Protein AF-A0A7S3K6T5-F1 (afdb_monomer_lite)

Secondary structure (DSSP, 8-state):
--HHHHHHHHHHHHHHHHHHHHHHHHHHHHHHHHHHHHHHHHHHHHHHHHHHHHHHHHHHHHHHHHHHHHHHHHHHHHHHHHHHHHHHHHHHHHHHHHHHHHHHHHHHHHHHHHHHHHHHHHHHHHHHHHHHHHHHHHHHHHHHHHHHHHHHHHHHHHHHHHHHHHHHHHHHHHHHHHHHHHHHHHHHHHHHHHHHHHHHHHHHHHHHHHHHHHHHHHHHHHHHHHHHHHHHHH--S-HHHHHHHHHTHHHHHHHHHHHHHHHHHHHHHHHHHHHHHHHHHHHHSSS-----------THHHHHHHHHHHHHHHHHHHHHHHHHHHHHHHHHHHHHHHHHHHH-TT--HHHHTTS-HHHHHHHHHHHHHHHHHHHHHSTTS----TTTTSGGGSSHHHHHH-------------------------------STTHHHHHHHHHHHHHHHHHHHHHHHHHHHHHHHHHHHHTT--

InterPro domains:
  IPR033192 Outer dynein arm-docking complex subunit 3 [PTHR46518] (2-470)

Organism: Euplotes crassus (NCBI:txid5936)

Sequence (475 aa):
MKEVSASLAELKKNHDIIKKRVNEKEKDLDTIRKEIQQLEYQESTAEGAVYENDTRKEQIENAVAVTQKKTAEELMNSRVHAHMIERLNKDLIAMEIYKKNLETSLKNKETMFEEQKEKFRAAKEQKLQSKTIFDNLVKNLYNERNEKKKRIEQLVKSMKNKTDNVRRRVERIKRQNELAEAAANENKDADEKQMRREFMFNKLWNSFIRKKMQKEMKESTHIDEAFKAIKTATGVTDVQKLVEKFLTREQTYSELLVAVADSESRIDKLRRENEVLRSRLNELKIGAEEVEGGHSESEEIVALKKELDEVQREEAIMKEKYYNVEIVQDLIDNWARKIIGKVDDEATEDRVNNMDLVEIFQKLSGIVVQNLEDYENDDEDEIIPASNMMNDHLTQDFMERNIRIRPSSGKTEADNDNSKYGGRNGPQTDNLDDNVEKHYNDDLIELDNQRKNIKEKILRIQEENARKRKLEKGD

Structure (mmCIF, N/CA/C/O backbone):
data_AF-A0A7S3K6T5-F1
#
_entry.id   AF-A0A7S3K6T5-F1
#
loop_
_atom_site.group_PDB
_atom_site.id
_atom_site.type_symbol
_atom_site.label_atom_id
_atom_site.label_alt_id
_atom_site.label_comp_id
_atom_site.label_asym_id
_atom_site.label_entity_id
_atom_site.label_seq_id
_atom_site.pdbx_PDB_ins_code
_atom_site.Cartn_x
_atom_site.Cartn_y
_atom_site.Cartn_z
_atom_site.occupancy
_atom_site.B_iso_or_equiv
_atom_site.auth_seq_id
_atom_site.auth_comp_id
_atom_site.auth_asym_id
_atom_site.auth_atom_id
_atom_site.pdbx_PDB_model_num
ATOM 1 N N . MET A 1 1 ? -119.541 -14.106 160.037 1.00 47.84 1 MET A N 1
ATOM 2 C CA . MET A 1 1 ? -118.065 -13.983 160.173 1.00 47.84 1 MET A CA 1
ATOM 3 C C . MET A 1 1 ? -117.252 -15.117 159.508 1.00 47.84 1 MET A C 1
ATOM 5 O O . MET A 1 1 ? -116.065 -15.216 159.781 1.00 47.84 1 MET A O 1
ATOM 9 N N . LYS A 1 2 ? -117.810 -15.925 158.583 1.00 50.69 2 LYS A N 1
ATOM 10 C CA . LYS A 1 2 ? -117.044 -16.917 157.785 1.00 50.69 2 LYS A CA 1
ATOM 11 C C . LYS A 1 2 ? -116.920 -16.583 156.282 1.00 50.69 2 LYS A C 1
ATOM 13 O O . LYS A 1 2 ? -116.074 -17.161 155.618 1.00 50.69 2 LYS A O 1
ATOM 18 N N . GLU A 1 3 ? -117.685 -15.622 155.758 1.00 54.84 3 GLU A N 1
ATOM 19 C CA . GLU A 1 3 ? -117.671 -15.260 154.322 1.00 54.84 3 GLU A CA 1
ATOM 20 C C . GLU A 1 3 ? -116.626 -14.187 153.960 1.00 54.84 3 GLU A C 1
ATOM 22 O O . GLU A 1 3 ? -116.055 -14.214 152.873 1.00 54.84 3 GLU A O 1
ATOM 27 N N . VAL A 1 4 ? -116.288 -13.284 154.889 1.00 57.72 4 VAL A N 1
ATOM 28 C CA . VAL A 1 4 ? -115.319 -12.196 154.638 1.00 57.72 4 VAL A CA 1
ATOM 29 C C . VAL A 1 4 ? -113.871 -12.708 154.597 1.00 57.72 4 VAL A C 1
ATOM 31 O O . VAL A 1 4 ? -113.064 -12.203 153.823 1.00 57.72 4 VAL A O 1
ATOM 34 N N . SER A 1 5 ? -113.530 -13.753 155.364 1.00 59.06 5 SER A N 1
ATOM 35 C CA . SER A 1 5 ? -112.188 -14.357 155.317 1.00 59.06 5 SER A CA 1
ATOM 36 C C . SER A 1 5 ? -111.965 -15.214 154.066 1.00 59.06 5 SER A C 1
ATOM 38 O O . SER A 1 5 ? -110.846 -15.252 153.556 1.00 59.06 5 SER A O 1
ATOM 40 N N . ALA A 1 6 ? -113.020 -15.848 153.540 1.00 61.34 6 ALA A N 1
ATOM 41 C CA . ALA A 1 6 ? -112.971 -16.591 152.282 1.00 61.34 6 ALA A CA 1
ATOM 42 C C . ALA A 1 6 ? -112.768 -15.645 151.087 1.00 61.34 6 ALA A C 1
ATOM 44 O O . ALA A 1 6 ? -111.867 -15.866 150.279 1.00 61.34 6 ALA A O 1
ATOM 45 N N . SER A 1 7 ? -113.512 -14.532 151.045 1.00 63.53 7 SER A N 1
ATOM 46 C CA . SER A 1 7 ? -113.365 -13.511 150.000 1.00 63.53 7 SER A CA 1
ATOM 47 C C . SER A 1 7 ? -111.980 -12.842 150.018 1.00 63.53 7 SER A C 1
ATOM 49 O O . SER A 1 7 ? -111.374 -12.652 148.966 1.00 63.53 7 SER A O 1
ATOM 51 N N . LEU A 1 8 ? -111.410 -12.565 151.200 1.00 66.88 8 LEU A N 1
ATOM 52 C CA . LEU A 1 8 ? -110.069 -11.971 151.313 1.00 66.88 8 LEU A CA 1
ATOM 53 C C . LEU A 1 8 ? -108.945 -12.938 150.884 1.00 66.88 8 LEU A C 1
ATOM 55 O O . LEU A 1 8 ? -107.945 -12.511 150.304 1.00 66.88 8 LEU A O 1
ATOM 59 N N . ALA A 1 9 ? -109.097 -14.238 151.158 1.00 72.50 9 ALA A N 1
ATOM 60 C CA . ALA A 1 9 ? -108.149 -15.269 150.732 1.00 72.50 9 ALA A CA 1
ATOM 61 C C . ALA A 1 9 ? -108.183 -15.486 149.210 1.00 72.50 9 ALA A C 1
ATOM 63 O O . ALA A 1 9 ? -107.133 -15.632 148.582 1.00 72.50 9 ALA A O 1
ATOM 64 N N . GLU A 1 10 ? -109.373 -15.446 148.609 1.00 76.75 10 GLU A N 1
ATOM 65 C CA . GLU A 1 10 ? -109.555 -15.530 147.160 1.00 76.75 10 GLU A CA 1
ATOM 66 C C . GLU A 1 10 ? -109.016 -14.282 146.444 1.00 76.75 10 GLU A C 1
ATOM 68 O O . GLU A 1 10 ? -108.329 -14.403 145.429 1.00 76.75 10 GLU A O 1
ATOM 73 N N . LEU A 1 11 ? -109.205 -13.091 147.026 1.00 76.25 11 LEU A N 1
ATOM 74 C CA . LEU A 1 11 ? -108.633 -11.847 146.506 1.00 76.25 11 LEU A CA 1
ATOM 75 C C . LEU A 1 11 ? -107.097 -11.849 146.562 1.00 76.25 11 LEU A C 1
ATOM 77 O O . LEU A 1 11 ? -106.457 -11.436 145.598 1.00 76.25 11 LEU A O 1
ATOM 81 N N . LYS A 1 12 ? -106.494 -12.358 147.649 1.00 78.31 12 LYS A N 1
ATOM 82 C CA . LYS A 1 12 ? -105.034 -12.543 147.746 1.00 78.31 12 LYS A CA 1
ATOM 83 C C . LYS A 1 12 ? -104.519 -13.540 146.716 1.00 78.31 12 LYS A C 1
ATOM 85 O O . LYS A 1 12 ? -103.556 -13.239 146.025 1.00 78.31 12 LYS A O 1
ATOM 90 N N . LYS A 1 13 ? -105.187 -14.686 146.561 1.00 81.44 13 LYS A N 1
ATOM 91 C CA . LYS A 1 13 ? -104.819 -15.695 145.561 1.00 81.44 13 LYS A CA 1
ATOM 92 C C . LYS A 1 13 ? -104.900 -15.127 144.143 1.00 81.44 13 LYS A C 1
ATOM 94 O O . LYS A 1 13 ? -103.983 -15.333 143.357 1.00 81.44 13 LYS A O 1
ATOM 99 N N . ASN A 1 14 ? -105.950 -14.369 143.830 1.00 81.06 14 ASN A N 1
ATOM 100 C CA . ASN A 1 14 ? -106.081 -13.690 142.542 1.00 81.06 14 ASN A CA 1
ATOM 101 C C . ASN A 1 14 ? -105.022 -12.600 142.363 1.00 81.06 14 ASN A C 1
ATOM 103 O O . ASN A 1 14 ? -104.447 -12.498 141.284 1.00 81.06 14 ASN A O 1
ATOM 107 N N . HIS A 1 15 ? -104.705 -11.831 143.406 1.00 82.75 15 HIS A N 1
ATOM 108 C CA . HIS A 1 15 ? -103.626 -10.848 143.359 1.00 82.75 15 HIS A CA 1
ATOM 109 C C . HIS A 1 15 ? -102.262 -11.509 143.120 1.00 82.75 15 HIS A C 1
ATOM 111 O O . HIS A 1 15 ? -101.510 -11.041 142.273 1.00 82.75 15 HIS A O 1
ATOM 117 N N . ASP A 1 16 ? -101.970 -12.631 143.779 1.00 82.19 16 ASP A N 1
ATOM 118 C CA . ASP A 1 16 ? -100.731 -13.391 143.590 1.00 82.19 16 ASP A CA 1
ATOM 119 C C . ASP A 1 16 ? -100.656 -14.026 142.192 1.00 82.19 16 ASP A C 1
ATOM 121 O O . ASP A 1 16 ? -99.600 -13.997 141.560 1.00 82.19 16 ASP A O 1
ATOM 125 N N . ILE A 1 17 ? -101.775 -14.536 141.660 1.00 84.31 17 ILE A N 1
ATOM 126 C CA . ILE A 1 17 ? -101.870 -15.047 140.280 1.00 84.31 17 ILE A CA 1
ATOM 127 C C . ILE A 1 17 ? -101.641 -13.920 139.269 1.00 84.31 17 ILE A C 1
ATOM 129 O O . ILE A 1 17 ? -100.865 -14.087 138.329 1.00 84.31 17 ILE A O 1
ATOM 133 N N . ILE A 1 18 ? -102.288 -12.768 139.461 1.00 82.12 18 ILE A N 1
ATOM 134 C CA . ILE A 1 18 ? -102.129 -11.601 138.589 1.00 82.12 18 ILE A CA 1
ATOM 135 C C . ILE A 1 18 ? -100.691 -11.096 138.662 1.00 82.12 18 ILE A C 1
ATOM 137 O O . ILE A 1 18 ? -100.082 -10.886 137.623 1.00 82.12 18 ILE A O 1
ATOM 141 N N . LYS A 1 19 ? -100.110 -10.974 139.857 1.00 85.25 19 LYS A N 1
ATOM 142 C CA . LYS A 1 19 ? -98.725 -10.537 140.048 1.00 85.25 19 LYS A CA 1
ATOM 143 C C . LYS A 1 19 ? -97.731 -11.505 139.412 1.00 85.25 19 LYS A C 1
ATOM 145 O O . LYS A 1 19 ? -96.795 -11.066 138.755 1.00 85.25 19 LYS A O 1
ATOM 150 N N . LYS A 1 20 ? -97.947 -12.817 139.544 1.00 85.56 20 LYS A N 1
ATOM 151 C CA . LYS A 1 20 ? -97.126 -13.831 138.870 1.00 85.56 20 LYS A CA 1
ATOM 152 C C . LYS A 1 20 ? -97.218 -13.700 137.349 1.00 85.56 20 LYS A C 1
ATOM 154 O O . LYS A 1 20 ? -96.187 -13.679 136.690 1.00 85.56 20 LYS A O 1
ATOM 159 N N . ARG A 1 21 ? -98.428 -13.529 136.808 1.00 86.31 21 ARG A N 1
ATOM 160 C CA . ARG A 1 21 ? -98.663 -13.333 135.371 1.00 86.31 21 ARG A CA 1
ATOM 161 C C . ARG A 1 21 ? -98.086 -12.010 134.857 1.00 86.31 21 ARG A C 1
ATOM 163 O O . ARG A 1 21 ? -97.588 -11.971 133.740 1.00 86.31 21 ARG A O 1
ATOM 170 N N . VAL A 1 22 ? -98.138 -10.943 135.654 1.00 86.69 22 VAL A N 1
ATOM 171 C CA . VAL A 1 22 ? -97.497 -9.655 135.347 1.00 86.69 22 VAL A CA 1
ATOM 172 C C . VAL A 1 22 ? -95.983 -9.825 135.322 1.00 86.69 22 VAL A C 1
ATOM 174 O O . VAL A 1 22 ? -95.379 -9.470 134.324 1.00 86.69 22 VAL A O 1
ATOM 177 N N . ASN A 1 23 ? -95.386 -10.474 136.323 1.00 85.94 23 ASN A N 1
ATOM 178 C CA . ASN A 1 23 ? -93.947 -10.750 136.343 1.00 85.94 23 ASN A CA 1
ATOM 179 C C . ASN A 1 23 ? -93.499 -11.654 135.179 1.00 85.94 23 ASN A C 1
ATOM 181 O O . ASN A 1 23 ? -92.409 -11.480 134.645 1.00 85.94 23 ASN A O 1
ATOM 185 N N . GLU A 1 24 ? -94.308 -12.644 134.792 1.00 87.56 24 GLU A N 1
ATOM 186 C CA . GLU A 1 24 ? -94.053 -13.478 133.609 1.00 87.56 24 GLU A CA 1
ATOM 187 C C . GLU A 1 24 ? -94.125 -12.642 132.330 1.00 87.56 24 GLU A C 1
ATOM 189 O O . GLU A 1 24 ? -93.225 -12.717 131.504 1.00 87.56 24 GLU A O 1
ATOM 194 N N . LYS A 1 25 ? -95.132 -11.773 132.199 1.00 87.56 25 LYS A N 1
ATOM 195 C CA . LYS A 1 25 ? -95.259 -10.873 131.048 1.00 87.56 25 LYS A CA 1
ATOM 196 C C . LYS A 1 25 ? -94.170 -9.804 131.001 1.00 87.56 25 LYS A C 1
ATOM 198 O O . LYS A 1 25 ? -93.746 -9.454 129.909 1.00 87.56 25 LYS A O 1
ATOM 203 N N . GLU A 1 26 ? -93.696 -9.315 132.142 1.00 85.81 26 GLU A N 1
ATOM 204 C CA . GLU A 1 26 ? -92.535 -8.423 132.228 1.00 85.81 26 GLU A CA 1
ATOM 205 C C . GLU A 1 26 ? -91.258 -9.143 131.792 1.00 85.81 26 GLU A C 1
ATOM 207 O O . GLU A 1 26 ? -90.493 -8.591 131.009 1.00 85.81 26 GLU A O 1
ATOM 212 N N . LYS A 1 27 ? -91.061 -10.403 132.200 1.00 87.19 27 LYS A N 1
ATOM 213 C CA . LYS A 1 27 ? -89.942 -11.229 131.715 1.00 87.19 27 LYS A CA 1
ATOM 214 C C . LYS A 1 27 ? -90.031 -11.525 130.218 1.00 87.19 27 LYS A C 1
ATOM 216 O O . LYS A 1 27 ? -89.012 -11.451 129.535 1.00 87.19 27 LYS A O 1
ATOM 221 N N . ASP A 1 28 ? -91.220 -11.844 129.707 1.00 86.81 28 ASP A N 1
ATOM 222 C CA . ASP A 1 28 ? -91.461 -12.041 128.273 1.00 86.81 28 ASP A CA 1
ATOM 223 C C . ASP A 1 28 ? -91.156 -10.747 127.504 1.00 86.81 28 ASP A C 1
ATOM 225 O O . ASP A 1 28 ? -90.452 -10.776 126.500 1.00 86.81 28 ASP A O 1
ATOM 229 N N . LEU A 1 29 ? -91.635 -9.599 128.000 1.00 86.12 29 LEU A N 1
ATOM 230 C CA . LEU A 1 29 ? -91.371 -8.285 127.408 1.00 86.12 29 LEU A CA 1
ATOM 231 C C . LEU A 1 29 ? -89.884 -7.941 127.422 1.00 86.12 29 LEU A C 1
ATOM 233 O O . LEU A 1 29 ? -89.382 -7.435 126.424 1.00 86.12 29 LEU A O 1
ATOM 237 N N . ASP A 1 30 ? -89.169 -8.231 128.505 1.00 87.50 30 ASP A N 1
ATOM 238 C CA . ASP A 1 30 ? -87.722 -8.027 128.567 1.00 87.50 30 ASP A CA 1
ATOM 239 C C . ASP A 1 30 ? -86.959 -8.975 127.632 1.00 87.50 30 ASP A C 1
ATOM 241 O O . ASP A 1 30 ? -85.927 -8.592 127.082 1.00 87.50 30 ASP A O 1
ATOM 245 N N . THR A 1 31 ? -87.463 -10.191 127.407 1.00 89.38 31 THR A N 1
ATOM 246 C CA . THR A 1 31 ? -86.876 -11.145 126.452 1.00 89.38 31 THR A CA 1
ATOM 247 C C . THR A 1 31 ? -87.089 -10.666 125.020 1.00 89.38 31 THR A C 1
ATOM 249 O O . THR A 1 31 ? -86.123 -10.526 124.279 1.00 89.38 31 THR A O 1
ATOM 252 N N . ILE A 1 32 ? -88.321 -10.289 124.667 1.00 87.69 32 ILE A N 1
ATOM 253 C CA . ILE A 1 32 ? -88.661 -9.738 123.348 1.00 87.69 32 ILE A CA 1
ATOM 254 C C . ILE A 1 32 ? -87.894 -8.438 123.092 1.00 87.69 32 ILE A C 1
ATOM 256 O O . ILE A 1 32 ? -87.395 -8.227 121.995 1.00 87.69 32 ILE A O 1
ATOM 260 N N . ARG A 1 33 ? -87.734 -7.566 124.095 1.00 89.56 33 ARG A N 1
ATOM 261 C CA . ARG A 1 33 ? -86.918 -6.348 123.959 1.00 89.56 33 ARG A CA 1
ATOM 262 C C . ARG A 1 33 ? -85.457 -6.662 123.659 1.00 89.56 33 ARG A C 1
ATOM 264 O O . ARG A 1 33 ? -84.866 -5.986 122.826 1.00 89.56 33 ARG A O 1
ATOM 271 N N . LYS A 1 34 ? -84.881 -7.674 124.312 1.00 89.31 34 LYS A N 1
ATOM 272 C CA . LYS A 1 34 ? -83.512 -8.125 124.022 1.00 89.31 34 LYS A CA 1
ATOM 273 C C . LYS A 1 34 ? -83.398 -8.741 122.629 1.00 89.31 34 LYS A C 1
ATOM 275 O O . LYS A 1 34 ? -82.412 -8.480 121.953 1.00 89.31 34 LYS A O 1
ATOM 280 N N . GLU A 1 35 ? -84.394 -9.507 122.190 1.00 87.94 35 GLU A N 1
ATOM 281 C CA . GLU A 1 35 ? -84.446 -10.062 120.831 1.00 87.94 35 GLU A CA 1
ATOM 282 C C . GLU A 1 35 ? -84.577 -8.963 119.772 1.00 87.94 35 GLU A C 1
ATOM 284 O O . GLU A 1 35 ? -83.845 -8.991 118.789 1.00 87.94 35 GLU A O 1
ATOM 289 N N . ILE A 1 36 ? -85.433 -7.959 119.994 1.00 86.56 36 ILE A N 1
ATOM 290 C CA . ILE A 1 36 ? -85.556 -6.785 119.117 1.00 86.56 36 ILE A CA 1
ATOM 291 C C . ILE A 1 36 ? -84.222 -6.040 119.048 1.00 86.56 36 ILE A C 1
ATOM 293 O O . ILE A 1 36 ? -83.735 -5.800 117.954 1.00 86.56 36 ILE A O 1
ATOM 297 N N . GLN A 1 37 ? -83.578 -5.760 120.184 1.00 88.81 37 GLN A N 1
ATOM 298 C CA . GLN A 1 37 ? -82.256 -5.118 120.198 1.00 88.81 37 GLN A CA 1
ATOM 299 C C . GLN A 1 37 ? -81.189 -5.951 119.477 1.00 88.81 37 GLN A C 1
ATOM 301 O O . GLN A 1 37 ? -80.304 -5.406 118.819 1.00 88.81 37 GLN A O 1
ATOM 306 N N . GLN A 1 38 ? -81.248 -7.279 119.595 1.00 89.06 38 GLN A N 1
ATOM 307 C CA . GLN A 1 38 ? -80.325 -8.173 118.905 1.00 89.06 38 GLN A CA 1
ATOM 308 C C . GLN A 1 38 ? -80.575 -8.195 117.392 1.00 89.06 38 GLN A C 1
ATOM 310 O O . GLN A 1 38 ? -79.611 -8.205 116.627 1.00 89.06 38 GLN A O 1
ATOM 315 N N . LEU A 1 39 ? -81.837 -8.183 116.960 1.00 85.31 39 LEU A N 1
ATOM 316 C CA . LEU A 1 39 ? -82.213 -8.095 115.550 1.00 85.31 39 LEU A CA 1
ATOM 317 C C . LEU A 1 39 ? -81.854 -6.730 114.959 1.00 85.31 39 LEU A C 1
ATOM 319 O O . LEU A 1 39 ? -81.263 -6.700 113.890 1.00 85.31 39 LEU A O 1
ATOM 323 N N . GLU A 1 40 ? -82.091 -5.630 115.676 1.00 86.94 40 GLU A N 1
ATOM 324 C CA . GLU A 1 40 ? -81.658 -4.280 115.280 1.00 86.94 40 GLU A CA 1
ATOM 325 C C . GLU A 1 40 ? -80.130 -4.208 115.119 1.00 86.94 40 GLU A C 1
ATOM 327 O O . GLU A 1 40 ? -79.618 -3.633 114.159 1.00 86.94 40 GLU A O 1
ATOM 332 N N . TYR A 1 41 ? -79.373 -4.846 116.020 1.00 87.00 41 TYR A N 1
ATOM 333 C CA . TYR A 1 41 ? -77.917 -4.938 115.895 1.00 87.00 41 TYR A CA 1
ATOM 334 C C . TYR A 1 41 ? -77.483 -5.764 114.672 1.00 87.00 41 TYR A C 1
ATOM 336 O O . TYR A 1 41 ? -76.542 -5.390 113.967 1.00 87.00 41 TYR A O 1
ATOM 344 N N . GLN A 1 42 ? -78.162 -6.882 114.400 1.00 85.62 42 GLN A N 1
ATOM 345 C CA . GLN A 1 42 ? -77.898 -7.713 113.222 1.00 85.62 42 GLN A CA 1
ATOM 346 C C . GLN A 1 42 ? -78.266 -7.001 111.917 1.00 85.62 42 GLN A C 1
ATOM 348 O O . GLN A 1 42 ? -77.496 -7.081 110.963 1.00 85.62 42 GLN A O 1
ATOM 353 N N . GLU A 1 43 ? -79.387 -6.283 111.886 1.00 84.12 43 GLU A N 1
ATOM 354 C CA . GLU A 1 43 ? -79.843 -5.475 110.753 1.00 84.12 43 GLU A CA 1
ATOM 355 C C . GLU A 1 43 ? -78.841 -4.359 110.458 1.00 84.12 43 GLU A C 1
ATOM 357 O O . GLU A 1 43 ? -78.328 -4.289 109.347 1.00 84.12 43 GLU A O 1
ATOM 362 N N . SER A 1 44 ? -78.427 -3.596 111.474 1.00 84.19 44 SER A N 1
ATOM 363 C CA . SER A 1 44 ? -77.402 -2.557 111.319 1.00 84.19 44 SER A CA 1
ATOM 364 C C . SER A 1 44 ? -76.061 -3.116 110.815 1.00 84.19 44 SER A C 1
ATOM 366 O O . SER A 1 44 ? -75.402 -2.508 109.969 1.00 84.19 44 SER A O 1
ATOM 368 N N . THR A 1 45 ? -75.664 -4.304 111.284 1.00 84.81 45 THR A N 1
ATOM 369 C CA . THR A 1 45 ? -74.437 -4.972 110.820 1.00 84.81 45 THR A CA 1
ATOM 370 C C . THR A 1 45 ? -74.569 -5.456 109.370 1.00 84.81 45 THR A C 1
ATOM 372 O O . THR A 1 45 ? -73.631 -5.326 108.582 1.00 84.81 45 THR A O 1
ATOM 375 N N . ALA A 1 46 ? -75.727 -6.008 108.999 1.00 83.31 46 ALA A N 1
ATOM 376 C CA . ALA A 1 46 ? -76.000 -6.493 107.652 1.00 83.31 46 ALA A CA 1
ATOM 377 C C . ALA A 1 46 ? -76.126 -5.345 106.639 1.00 83.31 46 ALA A C 1
ATOM 379 O O . ALA A 1 46 ? -75.550 -5.440 105.559 1.00 83.31 46 ALA A O 1
ATOM 380 N N . GLU A 1 47 ? -76.802 -4.248 106.987 1.00 85.25 47 GLU A N 1
ATOM 381 C CA . GLU A 1 47 ? -76.890 -3.038 106.159 1.00 85.25 47 GLU A CA 1
ATOM 382 C C . GLU A 1 47 ? -75.507 -2.436 105.896 1.00 85.25 47 GLU A C 1
ATOM 384 O O . GLU A 1 47 ? -75.191 -2.102 104.752 1.00 85.25 47 GLU A O 1
ATOM 389 N N . GLY A 1 48 ? -74.647 -2.378 106.921 1.00 85.56 48 GLY A N 1
ATOM 390 C CA . GLY A 1 48 ? -73.250 -1.971 106.763 1.00 85.56 48 GLY A CA 1
ATOM 391 C C . GLY A 1 48 ? -72.500 -2.855 105.761 1.00 85.56 48 GLY A C 1
ATOM 392 O O . GLY A 1 48 ? -71.871 -2.348 104.834 1.00 85.56 48 GLY A O 1
ATOM 393 N N . ALA A 1 49 ? -72.634 -4.180 105.881 1.00 86.25 49 ALA A N 1
ATOM 394 C CA . ALA A 1 49 ? -72.000 -5.130 104.966 1.00 86.25 49 ALA A CA 1
ATOM 395 C C . ALA A 1 49 ? -72.564 -5.063 103.532 1.00 86.25 49 ALA A C 1
ATOM 397 O O . ALA A 1 49 ? -71.819 -5.243 102.568 1.00 86.25 49 ALA A O 1
ATOM 398 N N . VAL A 1 50 ? -73.865 -4.815 103.355 1.00 88.69 50 VAL A N 1
ATOM 399 C CA . VAL A 1 50 ? -74.484 -4.641 102.029 1.00 88.69 50 VAL A CA 1
ATOM 400 C C . VAL A 1 50 ? -73.980 -3.357 101.375 1.00 88.69 50 VAL A C 1
ATOM 402 O O . VAL A 1 50 ? -73.540 -3.404 100.229 1.00 88.69 50 VAL A O 1
ATOM 405 N N . TYR A 1 51 ? -73.935 -2.246 102.113 1.00 88.56 51 TYR A N 1
ATOM 406 C CA . TYR A 1 51 ? -73.399 -0.978 101.617 1.00 88.56 51 TYR A CA 1
ATOM 407 C C . TYR A 1 51 ? -71.914 -1.087 101.224 1.00 88.56 51 TYR A C 1
ATOM 409 O O . TYR A 1 51 ? -71.500 -0.612 100.162 1.00 88.56 51 TYR A O 1
ATOM 417 N N . GLU A 1 52 ? -71.097 -1.770 102.030 1.00 88.88 52 GLU A N 1
ATOM 418 C CA . GLU A 1 52 ? -69.698 -2.062 101.688 1.00 88.88 52 GLU A CA 1
ATOM 419 C C . GLU A 1 52 ? -69.570 -2.934 100.428 1.00 88.88 52 GLU A C 1
ATOM 421 O O . GLU A 1 52 ? -68.693 -2.706 99.593 1.00 88.88 52 GLU A O 1
ATOM 426 N N . ASN A 1 53 ? -70.452 -3.920 100.247 1.00 90.00 53 ASN A N 1
ATOM 427 C CA . ASN A 1 53 ? -70.449 -4.761 99.051 1.00 90.00 53 ASN A CA 1
ATOM 428 C C . ASN A 1 53 ? -70.916 -4.009 97.799 1.00 90.00 53 ASN A C 1
ATOM 430 O O . ASN A 1 53 ? -70.320 -4.199 96.740 1.00 90.00 53 ASN A O 1
ATOM 434 N N . ASP A 1 54 ? -71.923 -3.142 97.904 1.00 91.19 54 ASP A N 1
ATOM 435 C CA . ASP A 1 54 ? -72.415 -2.339 96.780 1.00 91.19 54 ASP A CA 1
ATOM 436 C C . ASP A 1 54 ? -71.387 -1.296 96.344 1.00 91.19 54 ASP A C 1
ATOM 438 O O . ASP A 1 54 ? -71.081 -1.186 95.156 1.00 91.19 54 ASP A O 1
ATOM 442 N N . THR A 1 55 ? -70.757 -0.605 97.297 1.00 92.12 55 THR A N 1
ATOM 443 C CA . THR A 1 55 ? -69.651 0.316 96.990 1.00 92.12 55 THR A CA 1
ATOM 444 C C . THR A 1 55 ? -68.468 -0.421 96.358 1.00 92.12 55 THR A C 1
ATOM 446 O O . THR A 1 55 ? -67.881 0.059 95.386 1.00 92.12 55 THR A O 1
ATOM 449 N N . ARG A 1 56 ? -68.136 -1.627 96.835 1.00 93.75 56 ARG A N 1
ATOM 450 C CA . ARG A 1 56 ? -67.099 -2.472 96.226 1.00 93.75 56 ARG A CA 1
ATOM 451 C C . ARG A 1 56 ? -67.484 -2.947 94.826 1.00 93.75 56 ARG A C 1
ATOM 453 O O . ARG A 1 56 ? -66.628 -2.984 93.943 1.00 93.75 56 ARG A O 1
ATOM 460 N N . LYS A 1 57 ? -68.748 -3.305 94.603 1.00 93.62 57 LYS A N 1
ATOM 461 C CA . LYS A 1 57 ? -69.268 -3.698 93.292 1.00 93.62 57 LYS A CA 1
ATOM 462 C C . LYS A 1 57 ? -69.163 -2.540 92.303 1.00 93.62 57 LYS A C 1
ATOM 464 O O . LYS A 1 57 ? -68.603 -2.736 91.230 1.00 93.62 57 LYS A O 1
ATOM 469 N N . GLU A 1 58 ? -69.595 -1.341 92.686 1.00 94.25 58 GLU A N 1
ATOM 470 C CA . GLU A 1 58 ? -69.494 -0.139 91.853 1.00 94.25 58 GLU A CA 1
ATOM 471 C C . GLU A 1 58 ? -68.029 0.198 91.522 1.00 94.25 58 GLU A C 1
ATOM 473 O O . GLU A 1 58 ? -67.689 0.499 90.377 1.00 94.25 58 GLU A O 1
ATOM 478 N N . GLN A 1 59 ? -67.117 0.074 92.494 1.00 94.31 59 GLN A N 1
ATOM 479 C CA . GLN A 1 59 ? -65.678 0.235 92.253 1.00 94.31 59 GLN A CA 1
ATOM 480 C C . GLN A 1 59 ? -65.138 -0.783 91.239 1.00 94.31 59 GLN A C 1
ATOM 482 O O . GLN A 1 59 ? -64.357 -0.414 90.359 1.00 94.31 59 GLN A O 1
ATOM 487 N N . ILE A 1 60 ? -65.549 -2.051 91.339 1.00 93.94 60 ILE A N 1
ATOM 488 C CA . ILE A 1 60 ? -65.139 -3.105 90.402 1.00 93.94 60 ILE A CA 1
ATOM 489 C C . ILE A 1 60 ? -65.730 -2.850 89.013 1.00 93.94 60 ILE A C 1
ATOM 491 O O . ILE A 1 60 ? -65.003 -2.956 88.029 1.00 93.94 60 ILE A O 1
ATOM 495 N N . GLU A 1 61 ? -67.004 -2.476 88.905 1.00 95.06 61 GLU A N 1
ATOM 496 C CA . GLU A 1 61 ? -67.653 -2.155 87.628 1.00 95.06 61 GLU A CA 1
ATOM 497 C C . GLU A 1 61 ? -66.971 -0.968 86.938 1.00 95.06 61 GLU A C 1
ATOM 499 O O . GLU A 1 61 ? -66.628 -1.051 85.755 1.00 95.06 61 GLU A O 1
ATOM 504 N N . ASN A 1 62 ? -66.658 0.089 87.692 1.00 95.75 62 ASN A N 1
ATOM 505 C CA . ASN A 1 62 ? -65.882 1.224 87.196 1.00 95.75 62 ASN A CA 1
ATOM 506 C C . ASN A 1 62 ? -64.474 0.796 86.746 1.00 95.75 62 ASN A C 1
ATOM 508 O O . ASN A 1 62 ? -64.018 1.188 85.669 1.00 95.75 62 ASN A O 1
ATOM 512 N N . ALA A 1 63 ? -63.784 -0.050 87.518 1.00 95.38 63 ALA A N 1
ATOM 513 C CA . ALA A 1 63 ? -62.467 -0.571 87.151 1.00 95.38 63 ALA A CA 1
ATOM 514 C C . ALA A 1 63 ? -62.513 -1.441 85.883 1.00 95.38 63 ALA A C 1
ATOM 516 O O . ALA A 1 63 ? -61.626 -1.337 85.030 1.00 95.38 63 ALA A O 1
ATOM 517 N N . VAL A 1 64 ? -63.554 -2.261 85.719 1.00 95.94 64 VAL A N 1
ATOM 518 C CA . VAL A 1 64 ? -63.790 -3.060 84.510 1.00 95.94 64 VAL A CA 1
ATOM 519 C C . VAL A 1 64 ? -64.039 -2.146 83.313 1.00 95.94 64 VAL A C 1
ATOM 521 O O . VAL A 1 64 ? -63.375 -2.320 82.293 1.00 95.94 64 VAL A O 1
ATOM 524 N N . ALA A 1 65 ? -64.906 -1.137 83.433 1.00 96.38 65 ALA A N 1
ATOM 525 C CA . ALA A 1 65 ? -65.194 -0.194 82.350 1.00 96.38 65 ALA A CA 1
ATOM 526 C C . ALA A 1 65 ? -63.943 0.586 81.905 1.00 96.38 65 ALA A C 1
ATOM 528 O O . ALA A 1 65 ? -63.665 0.710 80.709 1.00 96.38 65 ALA A O 1
ATOM 529 N N . VAL A 1 66 ? -63.133 1.059 82.861 1.00 96.69 66 VAL A N 1
ATOM 530 C CA . VAL A 1 66 ? -61.851 1.721 82.572 1.00 96.69 66 VAL A CA 1
ATOM 531 C C . VAL A 1 66 ? -60.887 0.763 81.873 1.00 96.69 66 VAL A C 1
ATOM 533 O O . VAL A 1 66 ? -60.236 1.146 80.901 1.00 96.69 66 VAL A O 1
ATOM 536 N N . THR A 1 67 ? -60.802 -0.486 82.335 1.00 94.75 67 THR A N 1
ATOM 537 C CA . THR A 1 67 ? -59.928 -1.497 81.726 1.00 94.75 67 THR A CA 1
ATOM 538 C C . THR A 1 67 ? -60.388 -1.837 80.311 1.00 94.75 67 THR A C 1
ATOM 540 O O . THR A 1 67 ? -59.559 -1.881 79.410 1.00 94.75 67 THR A O 1
ATOM 543 N N . GLN A 1 68 ? -61.693 -1.980 80.071 1.00 96.06 68 GLN A N 1
ATOM 544 C CA . GLN A 1 68 ? -62.256 -2.202 78.737 1.00 96.06 68 GLN A CA 1
ATOM 545 C C . GLN A 1 68 ? -61.916 -1.058 77.780 1.00 96.06 68 GLN A C 1
ATOM 547 O O . GLN A 1 68 ? -61.444 -1.305 76.669 1.00 96.06 68 GLN A O 1
ATOM 552 N N . LYS A 1 69 ? -62.074 0.195 78.225 1.00 96.38 69 LYS A N 1
ATOM 553 C CA . LYS A 1 69 ? -61.688 1.364 77.429 1.00 96.38 69 LYS A CA 1
ATOM 554 C C . LYS A 1 69 ? -60.199 1.330 77.074 1.00 96.38 69 LYS A C 1
ATOM 556 O O . LYS A 1 69 ? -59.862 1.447 75.900 1.00 96.38 69 LYS A O 1
ATOM 561 N N . LYS A 1 70 ? -59.328 1.068 78.055 1.00 96.50 70 LYS A N 1
ATOM 562 C CA . LYS A 1 70 ? -57.883 0.909 77.822 1.00 96.50 70 LYS A CA 1
ATOM 563 C C . LYS A 1 70 ? -57.581 -0.227 76.847 1.00 96.50 70 LYS A C 1
ATOM 565 O O . LYS A 1 70 ? -56.791 -0.048 75.933 1.00 96.50 70 LYS A O 1
ATOM 570 N N . THR A 1 71 ? -58.236 -1.382 76.982 1.00 95.50 71 THR A N 1
ATOM 571 C CA . THR A 1 71 ? -58.030 -2.499 76.048 1.00 95.50 71 THR A CA 1
ATOM 572 C C . THR A 1 71 ? -58.468 -2.150 74.628 1.00 95.50 71 THR A C 1
ATOM 574 O O . THR A 1 71 ? -57.795 -2.550 73.685 1.00 95.50 71 THR A O 1
ATOM 577 N N . ALA A 1 72 ? -59.545 -1.378 74.451 1.00 95.81 72 ALA A N 1
ATOM 578 C CA . ALA A 1 72 ? -59.985 -0.922 73.135 1.00 95.81 72 ALA A CA 1
ATOM 579 C C . ALA A 1 72 ? -58.995 0.077 72.512 1.00 95.81 72 ALA A C 1
ATOM 581 O O . ALA A 1 72 ? -58.689 -0.032 71.323 1.00 95.81 72 ALA A O 1
ATOM 582 N N . GLU A 1 73 ? -58.461 1.004 73.314 1.00 96.38 73 GLU A N 1
ATOM 583 C CA . GLU A 1 73 ? -57.399 1.934 72.906 1.00 96.38 73 GLU A CA 1
ATOM 584 C C . GLU A 1 73 ? -56.129 1.177 72.486 1.00 96.38 73 GLU A C 1
ATOM 586 O O . GLU A 1 73 ? -55.610 1.410 71.395 1.00 96.38 73 GLU A O 1
ATOM 591 N N . GLU A 1 74 ? -55.681 0.197 73.275 1.00 95.62 74 GLU A N 1
ATOM 592 C CA . GLU A 1 74 ? -54.518 -0.635 72.937 1.00 95.62 74 GLU A CA 1
ATOM 593 C C . GLU A 1 74 ? -54.737 -1.470 71.669 1.00 95.62 74 GLU A C 1
ATOM 595 O O . GLU A 1 74 ? -53.838 -1.612 70.840 1.00 95.62 74 GLU A O 1
ATOM 600 N N . LEU A 1 75 ? -55.948 -1.990 71.457 1.00 96.25 75 LEU A N 1
ATOM 601 C CA . LEU A 1 75 ? -56.283 -2.749 70.250 1.00 96.25 75 LEU A CA 1
ATOM 602 C C . LEU A 1 75 ? -56.288 -1.839 69.011 1.00 96.25 75 LEU A C 1
ATOM 604 O O . LEU A 1 75 ? -55.836 -2.242 67.936 1.00 96.25 75 LEU A O 1
ATOM 608 N N . MET A 1 76 ? -56.740 -0.591 69.158 1.00 95.81 76 MET A N 1
ATOM 609 C CA . MET A 1 76 ? -56.639 0.423 68.109 1.00 95.81 76 MET A CA 1
ATOM 610 C C . MET A 1 76 ? -55.176 0.782 67.819 1.00 95.81 76 MET A C 1
ATOM 612 O O . MET A 1 76 ? -54.779 0.763 66.653 1.00 95.81 76 MET A O 1
ATOM 616 N N . ASN A 1 77 ? -54.361 1.022 68.848 1.00 96.31 77 ASN A N 1
ATOM 617 C CA . ASN A 1 77 ? -52.926 1.281 68.699 1.00 96.31 77 ASN A CA 1
ATOM 618 C C . ASN A 1 77 ? -52.223 0.113 68.000 1.00 96.31 77 ASN A C 1
ATOM 620 O O . ASN A 1 77 ? -51.486 0.319 67.038 1.00 96.31 77 ASN A O 1
ATOM 624 N N . SER A 1 78 ? -52.517 -1.123 68.406 1.00 97.12 78 SER A N 1
ATOM 625 C CA . SER A 1 78 ? -51.993 -2.337 67.776 1.00 97.12 78 SER A CA 1
ATOM 626 C C . SER A 1 78 ? -52.318 -2.395 66.279 1.00 97.12 78 SER A C 1
ATOM 628 O O . SER A 1 78 ? -51.431 -2.669 65.470 1.00 97.12 78 SER A O 1
ATOM 630 N N . ARG A 1 79 ? -53.549 -2.046 65.875 1.00 97.00 79 ARG A N 1
ATOM 631 C CA . ARG A 1 79 ? -53.930 -1.959 64.451 1.00 97.00 79 ARG A CA 1
ATOM 632 C C . ARG A 1 79 ? -53.156 -0.877 63.700 1.00 97.00 79 ARG A C 1
ATOM 634 O O . ARG A 1 79 ? -52.722 -1.119 62.576 1.00 97.00 79 ARG A O 1
ATOM 641 N N . VAL A 1 80 ? -52.960 0.295 64.306 1.00 96.94 80 VAL A N 1
ATOM 642 C CA . VAL A 1 80 ? -52.168 1.381 63.704 1.00 96.94 80 VAL A CA 1
ATOM 643 C C . VAL A 1 80 ? -50.713 0.945 63.522 1.00 96.94 80 VAL A C 1
ATOM 645 O O . VAL A 1 80 ? -50.150 1.126 62.443 1.00 96.94 80 VAL A O 1
ATOM 648 N N . HIS A 1 81 ? -50.118 0.299 64.528 1.00 96.62 81 HIS A N 1
ATOM 649 C CA . HIS A 1 81 ? -48.771 -0.263 64.434 1.00 96.62 81 HIS A CA 1
ATOM 650 C C . HIS A 1 81 ? -48.668 -1.351 63.362 1.00 96.62 81 HIS A C 1
ATOM 652 O O . HIS A 1 81 ? -47.730 -1.321 62.568 1.00 96.62 81 HIS A O 1
ATOM 658 N N . ALA A 1 82 ? -49.647 -2.253 63.269 1.00 97.12 82 ALA A N 1
ATOM 659 C CA . ALA A 1 82 ? -49.688 -3.272 62.224 1.00 97.12 82 ALA A CA 1
ATOM 660 C C . ALA A 1 82 ? -49.718 -2.649 60.817 1.00 97.12 82 ALA A C 1
ATOM 662 O O . ALA A 1 82 ? -48.936 -3.042 59.953 1.00 97.12 82 ALA A O 1
ATOM 663 N N . HIS A 1 83 ? -50.546 -1.621 60.603 1.00 97.38 83 HIS A N 1
ATOM 664 C CA . HIS A 1 83 ? -50.593 -0.906 59.327 1.00 97.38 83 HIS A CA 1
ATOM 665 C C . HIS A 1 83 ? -49.282 -0.159 59.024 1.00 97.38 83 HIS A C 1
ATOM 667 O O . HIS A 1 83 ? -48.822 -0.146 57.881 1.00 97.38 83 HIS A O 1
ATOM 673 N N . MET A 1 84 ? -48.641 0.446 60.032 1.00 97.44 84 MET A N 1
ATOM 674 C CA . MET A 1 84 ? -47.326 1.074 59.854 1.00 97.44 84 MET A CA 1
ATOM 675 C C . MET A 1 84 ? -46.261 0.056 59.442 1.00 97.44 84 MET A C 1
ATOM 677 O O . MET A 1 84 ? -45.491 0.338 58.529 1.00 97.44 84 MET A O 1
ATOM 681 N N . ILE A 1 85 ? -46.247 -1.130 60.055 1.00 97.69 85 ILE A N 1
ATOM 682 C CA . ILE A 1 85 ? -45.336 -2.218 59.677 1.00 97.69 85 ILE A CA 1
ATOM 683 C C . ILE A 1 85 ? -45.599 -2.661 58.234 1.00 97.69 85 ILE A C 1
ATOM 685 O O . ILE A 1 85 ? -44.657 -2.802 57.459 1.00 97.69 85 ILE A O 1
ATOM 689 N N . GLU A 1 86 ? -46.862 -2.831 57.838 1.00 97.56 86 GLU A N 1
ATOM 690 C CA . GLU A 1 86 ? -47.200 -3.224 56.466 1.00 97.56 86 GLU A CA 1
ATOM 691 C C . GLU A 1 86 ? -46.720 -2.187 55.440 1.00 97.56 86 GLU A C 1
ATOM 693 O O . GLU A 1 86 ? -46.139 -2.547 54.413 1.00 97.56 86 GLU A O 1
ATOM 698 N N . ARG A 1 87 ? -46.905 -0.893 55.728 1.00 98.19 87 ARG A N 1
ATOM 699 C CA . ARG A 1 87 ? -46.394 0.189 54.879 1.00 98.19 87 ARG A CA 1
ATOM 700 C C . ARG A 1 87 ? -44.867 0.183 54.813 1.00 98.19 87 ARG A C 1
ATOM 702 O O . ARG A 1 87 ? -44.324 0.252 53.718 1.00 98.19 87 ARG A O 1
ATOM 709 N N . LEU A 1 88 ? -44.187 0.063 55.953 1.00 97.38 88 LEU A N 1
ATOM 710 C CA . LEU A 1 88 ? -42.724 0.017 56.001 1.00 97.38 88 LEU A CA 1
ATOM 711 C C . LEU A 1 88 ? -42.168 -1.176 55.220 1.00 97.38 88 LEU A C 1
ATOM 713 O O . LEU A 1 88 ? -41.168 -1.031 54.527 1.00 97.38 88 LEU A O 1
ATOM 717 N N . ASN A 1 89 ? -42.841 -2.326 55.259 1.00 97.94 89 ASN A N 1
ATOM 718 C CA . ASN A 1 89 ? -42.463 -3.485 54.455 1.00 97.94 89 ASN A CA 1
ATOM 719 C C . ASN A 1 89 ? -42.638 -3.223 52.951 1.00 97.94 89 ASN A C 1
ATOM 721 O O . ASN A 1 89 ? -41.777 -3.606 52.162 1.00 97.94 89 ASN A O 1
ATOM 725 N N . LYS A 1 90 ? -43.715 -2.542 52.536 1.00 97.88 90 LYS A N 1
ATOM 726 C CA . LYS A 1 90 ? -43.901 -2.132 51.131 1.00 97.88 90 LYS A CA 1
ATOM 727 C C . LYS A 1 90 ? -42.818 -1.147 50.684 1.00 97.88 90 LYS A C 1
ATOM 729 O O . LYS A 1 90 ? -42.259 -1.320 49.602 1.00 97.88 90 LYS A O 1
ATOM 734 N N . ASP A 1 91 ? -42.491 -0.167 51.524 1.00 97.81 91 ASP A N 1
ATOM 735 C CA . ASP A 1 91 ? -41.437 0.815 51.254 1.00 97.81 91 ASP A CA 1
ATOM 736 C C . ASP A 1 91 ? -40.055 0.136 51.178 1.00 97.81 91 ASP A C 1
ATOM 738 O O . ASP A 1 91 ? -39.270 0.437 50.278 1.00 97.81 91 ASP A O 1
ATOM 742 N N . LEU A 1 92 ? -39.784 -0.843 52.051 1.00 97.94 92 LEU A N 1
ATOM 743 C CA . LEU A 1 92 ? -38.564 -1.654 52.020 1.00 97.94 92 LEU A CA 1
ATOM 744 C C . LEU A 1 92 ? -38.433 -2.415 50.695 1.00 97.94 92 LEU A C 1
ATOM 746 O O . LEU A 1 92 ? -37.402 -2.310 50.035 1.00 97.94 92 LEU A O 1
ATOM 750 N N . ILE A 1 93 ? -39.487 -3.113 50.262 1.00 97.81 93 ILE A N 1
ATOM 751 C CA . ILE A 1 93 ? -39.492 -3.842 48.984 1.00 97.81 93 ILE A CA 1
ATOM 752 C C . ILE A 1 93 ? -39.264 -2.878 47.810 1.00 97.81 93 ILE A C 1
ATOM 754 O O . ILE A 1 93 ? -38.484 -3.173 46.903 1.00 97.81 93 ILE A O 1
ATOM 758 N N . ALA A 1 94 ? -39.903 -1.704 47.819 1.00 97.81 94 ALA A N 1
ATOM 759 C CA . ALA A 1 94 ? -39.701 -0.694 46.782 1.00 97.81 94 ALA A CA 1
ATOM 760 C C . ALA A 1 94 ? -38.244 -0.196 46.741 1.00 97.81 94 ALA A C 1
ATOM 762 O O . ALA A 1 94 ? -37.663 -0.069 45.658 1.00 97.81 94 ALA A O 1
ATOM 763 N N . MET A 1 95 ? -37.627 0.028 47.906 1.00 97.44 95 MET A N 1
ATOM 764 C CA . MET A 1 95 ? -36.212 0.391 48.008 1.00 97.44 95 MET A CA 1
ATOM 765 C C . MET A 1 95 ? -35.283 -0.730 47.533 1.00 97.44 95 MET A C 1
ATOM 767 O O . MET A 1 95 ? -34.299 -0.447 46.851 1.00 97.44 95 MET A O 1
ATOM 771 N N . GLU A 1 96 ? -35.585 -1.993 47.832 1.00 98.06 96 GLU A N 1
ATOM 772 C CA . GLU A 1 96 ? -34.806 -3.144 47.359 1.00 98.06 96 GLU A CA 1
ATOM 773 C C . GLU A 1 96 ? -34.865 -3.295 45.835 1.00 98.06 96 GLU A C 1
ATOM 775 O O . GLU A 1 96 ? -33.833 -3.503 45.192 1.00 98.06 96 GLU A O 1
ATOM 780 N N . ILE A 1 97 ? -36.048 -3.123 45.235 1.00 97.88 97 ILE A N 1
ATOM 781 C CA . ILE A 1 97 ? -36.212 -3.110 43.775 1.00 97.88 97 ILE A CA 1
ATOM 782 C C . ILE A 1 97 ? -35.399 -1.963 43.167 1.00 97.88 97 ILE A C 1
ATOM 784 O O . ILE A 1 97 ? -34.668 -2.167 42.195 1.00 97.88 97 ILE A O 1
ATOM 788 N N . TYR A 1 98 ? -35.480 -0.764 43.751 1.00 98.38 98 TYR A N 1
ATOM 789 C CA . TYR A 1 98 ? -34.714 0.390 43.287 1.00 98.38 98 TYR A CA 1
ATOM 790 C C . TYR A 1 98 ? -33.201 0.154 43.384 1.00 98.38 98 TYR A C 1
ATOM 792 O O . TYR A 1 98 ? -32.475 0.395 42.418 1.00 98.38 98 TYR A O 1
ATOM 800 N N . LYS A 1 99 ? -32.728 -0.398 44.506 1.00 98.19 99 LYS A N 1
ATOM 801 C CA . LYS A 1 99 ? -31.330 -0.795 44.699 1.00 98.19 99 LYS A CA 1
ATOM 802 C C . LYS A 1 99 ? -30.882 -1.782 43.620 1.00 98.19 99 LYS A C 1
ATOM 804 O O . LYS A 1 99 ? -29.862 -1.550 42.979 1.00 98.19 99 LYS A O 1
ATOM 809 N N . LYS A 1 100 ? -31.658 -2.836 43.360 1.00 98.25 100 LYS A N 1
ATOM 810 C CA . LYS A 1 100 ? -31.332 -3.842 42.337 1.00 98.25 100 LYS A CA 1
ATOM 811 C C . LYS A 1 100 ? -31.291 -3.249 40.924 1.00 98.25 100 LYS A C 1
ATOM 813 O O . LYS A 1 100 ? -30.437 -3.621 40.114 1.00 98.25 100 LYS A O 1
ATOM 818 N N . ASN A 1 101 ? -32.183 -2.307 40.621 1.00 98.25 101 ASN A N 1
ATOM 819 C CA . ASN A 1 101 ? -32.169 -1.580 39.351 1.00 98.25 101 ASN A CA 1
ATOM 820 C C . ASN A 1 101 ? -30.902 -0.727 39.210 1.00 98.25 101 ASN A C 1
ATOM 822 O O . ASN A 1 101 ? -30.281 -0.728 38.146 1.00 98.25 101 ASN A O 1
ATOM 826 N N . LEU A 1 102 ? -30.485 -0.045 40.282 1.00 97.69 102 LEU A N 1
ATOM 827 C CA . LEU A 1 102 ? -29.227 0.700 40.305 1.00 97.69 102 LEU A CA 1
ATOM 828 C C . LEU A 1 102 ? -28.009 -0.216 40.144 1.00 97.69 102 LEU A C 1
ATOM 830 O O . LEU A 1 102 ? -27.133 0.105 39.350 1.00 97.69 102 LEU A O 1
ATOM 834 N N . GLU A 1 103 ? -27.967 -1.364 40.820 1.00 98.31 103 GLU A N 1
ATOM 835 C CA . GLU A 1 103 ? -26.886 -2.353 40.679 1.00 98.31 103 GLU A CA 1
ATOM 836 C C . GLU A 1 103 ? -26.794 -2.897 39.246 1.00 98.31 103 GLU A C 1
ATOM 838 O O . GLU A 1 103 ? -25.709 -2.993 38.674 1.00 98.31 103 GLU A O 1
ATOM 843 N N . THR A 1 104 ? -27.938 -3.198 38.626 1.00 98.00 104 THR A N 1
ATOM 844 C CA . THR A 1 104 ? -27.990 -3.656 37.229 1.00 98.00 104 THR A CA 1
ATOM 845 C C . THR A 1 104 ? -27.522 -2.558 36.272 1.00 98.00 104 THR A C 1
ATOM 847 O O . THR A 1 104 ? -26.735 -2.814 35.361 1.00 98.00 104 THR A O 1
ATOM 850 N N . SER A 1 105 ? -27.965 -1.319 36.498 1.00 98.00 105 SER A N 1
ATOM 851 C CA . SER A 1 105 ? -27.527 -0.154 35.726 1.00 98.00 105 SER A CA 1
ATOM 852 C C . SER A 1 105 ? -26.021 0.075 35.864 1.00 98.00 105 SER A C 1
ATOM 854 O O . SER A 1 105 ? -25.342 0.272 34.859 1.00 98.00 105 SER A O 1
ATOM 856 N N . LEU A 1 106 ? -25.481 -0.029 37.081 1.00 98.00 106 LEU A N 1
ATOM 857 C CA . LEU A 1 106 ? -24.052 0.102 37.353 1.00 98.00 106 LEU A CA 1
ATOM 858 C C . LEU A 1 106 ? -23.250 -0.954 36.589 1.00 98.00 106 LEU A C 1
ATOM 860 O O . LEU A 1 106 ? -22.350 -0.597 35.837 1.00 98.00 106 LEU A O 1
ATOM 864 N N . LYS A 1 107 ? -23.642 -2.229 36.680 1.00 98.38 107 LYS A N 1
ATOM 865 C CA . LYS A 1 107 ? -22.990 -3.325 35.950 1.00 98.38 107 LYS A CA 1
ATOM 866 C C . LYS A 1 107 ? -23.024 -3.117 34.429 1.00 98.38 107 LYS A C 1
ATOM 868 O O . LYS A 1 107 ? -22.038 -3.358 33.731 1.00 98.38 107 LYS A O 1
ATOM 873 N N . ASN A 1 108 ? -24.142 -2.625 33.896 1.00 97.88 108 ASN A N 1
ATOM 874 C CA . ASN A 1 108 ? -24.248 -2.278 32.476 1.00 97.88 108 ASN A CA 1
ATOM 875 C C . ASN A 1 108 ? -23.321 -1.106 32.109 1.00 97.88 108 ASN A C 1
ATOM 877 O O . ASN A 1 108 ? -22.700 -1.108 31.051 1.00 97.88 108 ASN A O 1
ATOM 881 N N . LYS A 1 109 ? -23.181 -0.101 32.979 1.00 98.00 109 LYS A N 1
ATOM 882 C CA . LYS A 1 109 ? -22.251 1.015 32.750 1.00 98.00 109 LYS A CA 1
ATOM 883 C C . LYS A 1 109 ? -20.789 0.581 32.830 1.00 98.00 109 LYS A C 1
ATOM 885 O O . LYS A 1 109 ? -19.994 1.053 32.024 1.00 98.00 109 LYS A O 1
ATOM 890 N N . GLU A 1 110 ? -20.444 -0.324 33.738 1.00 98.19 110 GLU A N 1
ATOM 891 C CA . GLU A 1 110 ? -19.099 -0.900 33.852 1.00 98.19 110 GLU A CA 1
ATOM 892 C C . GLU A 1 110 ? -18.716 -1.705 32.605 1.00 98.19 110 GLU A C 1
ATOM 894 O O . GLU A 1 110 ? -17.634 -1.511 32.053 1.00 98.19 110 GLU A O 1
ATOM 899 N N . THR A 1 111 ? -19.622 -2.551 32.108 1.00 98.06 111 THR A N 1
ATOM 900 C CA . THR A 1 111 ? -19.397 -3.318 30.869 1.00 98.06 111 THR A CA 1
ATOM 901 C C . THR A 1 111 ? -19.239 -2.402 29.656 1.00 98.06 111 THR A C 1
ATOM 903 O O . THR A 1 111 ? -18.254 -2.524 28.930 1.00 98.06 111 THR A O 1
ATOM 906 N N . MET A 1 112 ? -20.122 -1.411 29.485 1.00 97.94 112 MET A N 1
ATOM 907 C CA . MET A 1 112 ? -19.978 -0.404 28.425 1.00 97.94 112 MET A CA 1
ATOM 908 C C . MET A 1 112 ? -18.660 0.372 28.529 1.00 97.94 112 MET A C 1
ATOM 910 O O . MET A 1 112 ? -18.050 0.693 27.510 1.00 97.94 112 MET A O 1
ATOM 914 N N . PHE A 1 113 ? -18.222 0.708 29.742 1.00 98.12 113 PHE A N 1
ATOM 915 C CA . PHE A 1 113 ? -16.960 1.410 29.949 1.00 98.12 113 PHE A CA 1
ATOM 916 C C . PHE A 1 113 ? -15.764 0.561 29.506 1.00 98.12 113 PHE A C 1
ATOM 918 O O . PHE A 1 113 ? -14.895 1.068 28.793 1.00 98.12 113 PHE A O 1
ATOM 925 N N . GLU A 1 114 ? -15.733 -0.724 29.864 1.00 98.06 114 GLU A N 1
ATOM 926 C CA . GLU A 1 114 ? -14.640 -1.611 29.459 1.00 98.06 114 GLU A CA 1
ATOM 927 C C . GLU A 1 114 ? -14.633 -1.838 27.938 1.00 98.06 114 GLU A C 1
ATOM 929 O O . GLU A 1 114 ? -13.578 -1.750 27.313 1.00 98.06 114 GLU A O 1
ATOM 934 N N . GLU A 1 115 ? -15.801 -1.990 27.304 1.00 98.00 115 GLU A N 1
ATOM 935 C CA . GLU A 1 115 ? -15.904 -2.051 25.838 1.00 98.00 115 GLU A CA 1
ATOM 936 C C . GLU A 1 115 ? -15.363 -0.787 25.157 1.00 98.00 115 GLU A C 1
ATOM 938 O O . GLU A 1 115 ? -14.655 -0.865 24.150 1.00 98.00 115 GLU A O 1
ATOM 943 N N . GLN A 1 116 ? -15.686 0.398 25.685 1.00 96.88 116 GLN A N 1
ATOM 944 C CA . GLN A 1 116 ? -15.182 1.659 25.134 1.00 96.88 116 GLN A CA 1
ATOM 945 C C . GLN A 1 116 ? -13.674 1.807 25.327 1.00 96.88 116 GLN A C 1
ATOM 947 O O . GLN A 1 116 ? -12.975 2.302 24.442 1.00 96.88 116 GLN A O 1
ATOM 952 N N . LYS A 1 117 ? -13.151 1.341 26.459 1.00 97.88 117 LYS A N 1
ATOM 953 C CA . LYS A 1 117 ? -11.717 1.319 26.740 1.00 97.88 117 LYS A CA 1
ATOM 954 C C . LYS A 1 117 ? -10.967 0.384 25.791 1.00 97.88 117 LYS A C 1
ATOM 956 O O . LYS A 1 117 ? -9.914 0.774 25.287 1.00 97.88 117 LYS A O 1
ATOM 961 N N . GLU A 1 118 ? -11.517 -0.787 25.484 1.00 97.81 118 GLU A N 1
ATOM 962 C CA . GLU A 1 118 ? -10.958 -1.700 24.481 1.00 97.81 118 GLU A CA 1
ATOM 963 C C . GLU A 1 118 ? -11.019 -1.106 23.068 1.00 97.81 118 GLU A C 1
ATOM 965 O O . GLU A 1 118 ? -10.005 -1.083 22.368 1.00 97.81 118 GLU A O 1
ATOM 970 N N . LYS A 1 119 ? -12.146 -0.498 22.670 1.00 97.88 119 LYS A N 1
ATOM 971 C CA . LYS A 1 119 ? -12.247 0.235 21.391 1.00 97.88 119 LYS A CA 1
ATOM 972 C C . LYS A 1 119 ? -11.210 1.353 21.288 1.00 97.88 119 LYS A C 1
ATOM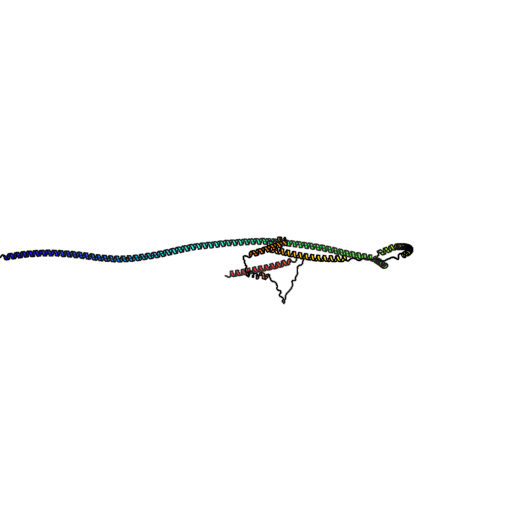 974 O O . LYS A 1 119 ? -10.582 1.523 20.244 1.00 97.88 119 LYS A O 1
ATOM 979 N N . PHE A 1 120 ? -10.987 2.094 22.372 1.00 97.81 120 PHE A N 1
ATOM 980 C CA . PHE A 1 120 ? -9.970 3.141 22.422 1.00 97.81 120 PHE A CA 1
ATOM 981 C C . PHE A 1 120 ? -8.545 2.580 22.296 1.00 97.81 120 PHE A C 1
ATOM 983 O O . PHE A 1 120 ? -7.723 3.146 21.570 1.00 97.81 120 PHE A O 1
ATOM 990 N N . ARG A 1 121 ? -8.244 1.458 22.964 1.00 97.50 121 ARG A N 1
ATOM 991 C CA . ARG A 1 121 ? -6.955 0.757 22.833 1.00 97.50 121 ARG A CA 1
ATOM 992 C C . ARG A 1 121 ? -6.721 0.297 21.396 1.00 97.50 121 ARG A C 1
ATOM 994 O O . ARG A 1 121 ? -5.683 0.640 20.835 1.00 97.50 121 ARG A O 1
ATOM 1001 N N . ALA A 1 122 ? -7.705 -0.363 20.787 1.00 97.94 122 ALA A N 1
ATOM 1002 C CA . ALA A 1 122 ? -7.639 -0.821 19.402 1.00 97.94 122 ALA A CA 1
ATOM 1003 C C . ALA A 1 122 ? -7.430 0.343 18.417 1.00 97.94 122 ALA A C 1
ATOM 1005 O O . ALA A 1 122 ? -6.554 0.279 17.557 1.00 97.94 122 ALA A O 1
ATOM 1006 N N . ALA A 1 123 ? -8.154 1.456 18.580 1.00 97.31 123 ALA A N 1
ATOM 1007 C CA . ALA A 1 123 ? -7.978 2.643 17.739 1.00 97.31 123 ALA A CA 1
ATOM 1008 C C . ALA A 1 123 ? -6.575 3.264 17.885 1.00 97.31 123 ALA A C 1
ATOM 1010 O O . ALA A 1 123 ? -5.960 3.691 16.903 1.00 97.31 123 ALA A O 1
ATOM 1011 N N . LYS A 1 124 ? -6.034 3.302 19.110 1.00 98.06 124 LYS A N 1
ATOM 1012 C CA . LYS A 1 124 ? -4.672 3.787 19.369 1.00 98.06 124 LYS A CA 1
ATOM 1013 C C . LYS A 1 124 ? -3.621 2.872 18.739 1.00 98.06 124 LYS A C 1
ATOM 1015 O O . LYS A 1 124 ? -2.646 3.376 18.180 1.00 98.06 124 LYS A O 1
ATOM 1020 N N . GLU A 1 125 ? -3.822 1.561 18.813 1.00 97.00 125 GLU A N 1
ATOM 1021 C CA . GLU A 1 125 ? -2.949 0.574 18.186 1.00 97.00 125 GLU A CA 1
ATOM 1022 C C . GLU A 1 125 ? -2.976 0.694 16.659 1.00 97.00 125 GLU A C 1
ATOM 1024 O O . GLU A 1 125 ? -1.920 0.854 16.054 1.00 97.00 125 GLU A O 1
ATOM 1029 N N . GLN A 1 126 ? -4.158 0.746 16.037 1.00 97.44 126 GLN A N 1
ATOM 1030 C CA . GLN A 1 126 ? -4.298 0.956 14.591 1.00 97.44 126 GLN A CA 1
ATOM 1031 C C . GLN A 1 126 ? -3.622 2.249 14.126 1.00 97.44 126 GLN A C 1
ATOM 1033 O O . GLN A 1 126 ? -2.943 2.268 13.097 1.00 97.44 126 GLN A O 1
ATOM 1038 N N . LYS A 1 127 ? -3.751 3.337 14.897 1.00 97.94 127 LYS A N 1
ATOM 1039 C CA . LYS A 1 127 ? -3.058 4.600 14.609 1.00 97.94 127 LYS A CA 1
ATOM 1040 C C . LYS A 1 127 ? -1.538 4.441 14.670 1.00 97.94 127 LYS A C 1
ATOM 1042 O O . LYS A 1 127 ? -0.833 5.001 13.830 1.00 97.94 127 LYS A O 1
ATOM 1047 N N . LEU A 1 128 ? -1.027 3.699 15.652 1.00 97.69 128 LEU A N 1
ATOM 1048 C CA . LEU A 1 128 ? 0.404 3.429 15.779 1.00 97.69 128 LEU A CA 1
ATOM 1049 C C . LEU A 1 128 ? 0.908 2.559 14.622 1.00 97.69 128 LEU A C 1
ATOM 1051 O O . LEU A 1 128 ? 1.901 2.918 13.998 1.00 97.69 128 LEU A O 1
ATOM 1055 N N . GLN A 1 129 ? 0.192 1.484 14.287 1.00 97.44 129 GLN A N 1
ATOM 1056 C CA . GLN A 1 129 ? 0.504 0.611 13.155 1.00 97.44 129 GLN A CA 1
ATOM 1057 C C . GLN A 1 129 ? 0.511 1.394 11.836 1.00 97.44 129 GLN A C 1
ATOM 1059 O O . GLN A 1 129 ? 1.475 1.314 11.078 1.00 97.44 129 GLN A O 1
ATOM 1064 N N . SER A 1 130 ? -0.504 2.231 11.603 1.00 96.75 130 SER A N 1
ATOM 1065 C CA . SER A 1 130 ? -0.584 3.100 10.420 1.00 96.75 130 SER A CA 1
ATOM 1066 C C . SER A 1 130 ? 0.608 4.053 10.336 1.00 96.75 130 SER A C 1
ATOM 1068 O O . SER A 1 130 ? 1.191 4.226 9.267 1.00 96.75 130 SER A O 1
ATOM 1070 N N . LYS A 1 131 ? 1.024 4.634 11.470 1.00 98.00 131 LYS A N 1
ATOM 1071 C CA . LYS A 1 131 ? 2.225 5.473 11.537 1.00 98.00 131 LYS A CA 1
ATOM 1072 C C . LYS A 1 131 ? 3.487 4.677 11.197 1.00 98.00 131 LYS A C 1
ATOM 1074 O O . LYS A 1 131 ? 4.299 5.151 10.415 1.00 98.00 131 LYS A O 1
ATOM 1079 N N . THR A 1 132 ? 3.648 3.471 11.739 1.00 97.94 132 THR A N 1
ATOM 1080 C CA . THR A 1 132 ? 4.804 2.614 11.441 1.00 97.94 132 THR A CA 1
ATOM 1081 C C . THR A 1 132 ? 4.863 2.228 9.963 1.00 97.94 132 THR A C 1
ATOM 1083 O O . THR A 1 132 ? 5.933 2.292 9.360 1.00 97.94 132 THR A O 1
ATOM 1086 N N . ILE A 1 133 ? 3.724 1.880 9.356 1.00 97.50 133 ILE A N 1
ATOM 1087 C CA . ILE A 1 133 ? 3.628 1.592 7.918 1.00 97.50 133 ILE A CA 1
ATOM 1088 C C . ILE A 1 133 ? 4.024 2.828 7.105 1.00 97.50 133 ILE A C 1
ATOM 1090 O O . ILE A 1 133 ? 4.830 2.724 6.181 1.00 97.50 133 ILE A O 1
ATOM 1094 N N . PHE A 1 134 ? 3.514 4.002 7.480 1.00 97.75 134 PHE A N 1
ATOM 1095 C CA . PHE A 1 134 ? 3.853 5.260 6.824 1.00 97.75 134 PHE A CA 1
ATOM 1096 C C . PHE A 1 134 ? 5.349 5.589 6.931 1.00 97.75 134 PHE A C 1
ATOM 1098 O O . PHE A 1 134 ? 5.982 5.891 5.922 1.00 97.75 134 PHE A O 1
ATOM 1105 N N . ASP A 1 135 ? 5.946 5.466 8.117 1.00 98.12 135 ASP A N 1
ATOM 1106 C CA . ASP A 1 135 ? 7.376 5.716 8.330 1.00 98.12 135 ASP A CA 1
ATOM 1107 C C . ASP A 1 135 ? 8.246 4.763 7.488 1.00 98.12 135 ASP A C 1
ATOM 1109 O O . ASP A 1 135 ? 9.269 5.170 6.928 1.00 98.12 135 ASP A O 1
ATOM 1113 N N . ASN A 1 136 ? 7.827 3.503 7.347 1.00 97.75 136 ASN A N 1
ATOM 1114 C CA . ASN A 1 136 ? 8.495 2.532 6.480 1.00 97.75 136 ASN A CA 1
ATOM 1115 C C . ASN A 1 136 ? 8.355 2.896 4.996 1.00 97.75 136 ASN A C 1
ATOM 1117 O O . ASN A 1 136 ? 9.342 2.841 4.262 1.00 97.75 136 ASN A O 1
ATOM 1121 N N . LEU A 1 137 ? 7.169 3.328 4.557 1.00 97.69 137 LEU A N 1
ATOM 1122 C CA . LEU A 1 137 ? 6.943 3.792 3.188 1.00 97.69 137 LEU A CA 1
ATOM 1123 C C . LEU A 1 137 ? 7.821 5.007 2.861 1.00 97.69 137 LEU A C 1
ATOM 1125 O O . LEU A 1 137 ? 8.476 5.033 1.821 1.00 97.69 137 LEU A O 1
ATOM 1129 N N . VAL A 1 138 ? 7.897 5.985 3.767 1.00 97.69 138 VAL A N 1
ATOM 1130 C CA . VAL A 1 138 ? 8.746 7.174 3.605 1.00 97.69 138 VAL A CA 1
ATOM 1131 C C . VAL A 1 138 ? 10.223 6.788 3.497 1.00 97.69 138 VAL A C 1
ATOM 1133 O O . VAL A 1 138 ? 10.923 7.299 2.620 1.00 97.69 138 VAL A O 1
ATOM 1136 N N . LYS A 1 139 ? 10.705 5.861 4.336 1.00 98.12 139 LYS A N 1
ATOM 1137 C CA . LYS A 1 139 ? 12.079 5.338 4.242 1.00 98.12 139 LYS A CA 1
ATOM 1138 C C . LYS A 1 139 ? 12.335 4.638 2.909 1.00 98.12 139 LYS A C 1
ATOM 1140 O O . LYS A 1 139 ? 13.369 4.886 2.291 1.00 98.12 139 LYS A O 1
ATOM 1145 N N . ASN A 1 140 ? 11.399 3.815 2.442 1.00 98.00 140 ASN A N 1
ATOM 1146 C CA . ASN A 1 140 ? 11.522 3.117 1.163 1.00 98.00 140 ASN A CA 1
ATOM 1147 C C . ASN A 1 140 ? 11.571 4.100 -0.014 1.00 98.00 140 ASN A C 1
ATOM 1149 O O . ASN A 1 140 ? 12.481 4.014 -0.834 1.00 98.00 140 ASN A O 1
ATOM 1153 N N . LEU A 1 141 ? 10.679 5.095 -0.044 1.00 97.31 141 LEU A N 1
ATOM 1154 C CA . LEU A 1 141 ? 10.683 6.153 -1.062 1.00 97.31 141 LEU A CA 1
ATOM 1155 C C . LEU A 1 141 ? 11.986 6.961 -1.050 1.00 97.31 141 LEU A C 1
ATOM 1157 O O . LEU A 1 141 ? 12.513 7.320 -2.104 1.00 97.31 141 LEU A O 1
ATOM 1161 N N . TYR A 1 142 ? 12.527 7.248 0.136 1.00 98.19 142 TYR A N 1
ATOM 1162 C CA . TYR A 1 142 ? 13.812 7.928 0.270 1.00 98.19 142 TYR A CA 1
ATOM 1163 C C . TYR A 1 142 ? 14.967 7.088 -0.295 1.00 98.19 142 TYR A C 1
ATOM 1165 O O . TYR A 1 142 ? 15.799 7.607 -1.046 1.00 98.19 142 TYR A O 1
ATOM 1173 N N . ASN A 1 143 ? 14.997 5.791 0.017 1.00 97.69 143 ASN A N 1
ATOM 1174 C CA . ASN A 1 143 ? 16.001 4.863 -0.498 1.00 97.69 143 ASN A CA 1
ATOM 1175 C C . ASN A 1 143 ? 15.913 4.733 -2.023 1.00 97.69 143 ASN A C 1
ATOM 1177 O O . ASN A 1 143 ? 16.920 4.926 -2.703 1.00 97.69 143 ASN A O 1
ATOM 1181 N N . GLU A 1 144 ? 14.715 4.527 -2.570 1.00 97.38 144 GLU A N 1
ATOM 1182 C CA . GLU A 1 144 ? 14.487 4.419 -4.013 1.00 97.38 144 GLU A CA 1
ATOM 1183 C C . GLU A 1 144 ? 14.895 5.707 -4.744 1.00 97.38 144 GLU A C 1
ATOM 1185 O O . GLU A 1 144 ? 15.569 5.675 -5.776 1.00 97.38 144 GLU A O 1
ATOM 1190 N N . ARG A 1 145 ? 14.555 6.876 -4.185 1.00 97.12 145 ARG A N 1
ATOM 1191 C CA . ARG A 1 145 ? 14.978 8.171 -4.734 1.00 97.12 145 ARG A CA 1
ATOM 1192 C C . ARG A 1 145 ? 16.501 8.305 -4.749 1.00 97.12 145 ARG A C 1
ATOM 1194 O O . ARG A 1 145 ? 17.056 8.808 -5.727 1.00 97.12 145 ARG A O 1
ATOM 1201 N N . ASN A 1 146 ? 17.177 7.859 -3.693 1.00 98.12 146 ASN A N 1
ATOM 1202 C CA . ASN A 1 146 ? 18.635 7.877 -3.620 1.00 98.12 146 ASN A CA 1
ATOM 1203 C C . ASN A 1 146 ? 19.282 6.898 -4.607 1.00 98.12 146 ASN A C 1
ATOM 1205 O O . ASN A 1 146 ? 20.281 7.248 -5.232 1.00 98.12 146 ASN A O 1
ATOM 1209 N N . GLU A 1 147 ? 18.723 5.705 -4.793 1.00 97.81 147 GLU A N 1
ATOM 1210 C CA . GLU A 1 147 ? 19.199 4.740 -5.790 1.00 97.81 147 GLU A CA 1
ATOM 1211 C C . GLU A 1 147 ? 19.013 5.255 -7.216 1.00 97.81 147 GLU A C 1
ATOM 1213 O O . GLU A 1 147 ? 19.960 5.237 -8.005 1.00 97.81 147 GLU A O 1
ATOM 1218 N N . LYS A 1 148 ? 17.839 5.818 -7.532 1.00 96.75 148 LYS A N 1
ATOM 1219 C CA . LYS A 1 148 ? 17.587 6.491 -8.815 1.00 96.75 148 LYS A CA 1
ATOM 1220 C C . LYS A 1 148 ? 18.581 7.624 -9.047 1.00 96.75 148 LYS A C 1
ATOM 1222 O O . LYS A 1 148 ? 19.158 7.710 -10.128 1.00 96.75 148 LYS A O 1
ATOM 1227 N N . LYS A 1 149 ? 18.846 8.452 -8.030 1.00 97.81 149 LYS A N 1
ATOM 1228 C CA . LYS A 1 149 ? 19.848 9.523 -8.109 1.00 97.81 149 LYS A CA 1
ATOM 1229 C C . LYS A 1 149 ? 21.246 8.971 -8.404 1.00 97.81 149 LYS A C 1
ATOM 1231 O O . LYS A 1 149 ? 21.886 9.450 -9.334 1.00 97.81 149 LYS A O 1
ATOM 1236 N N . LYS A 1 150 ? 21.689 7.929 -7.690 1.00 97.62 150 LYS A N 1
ATOM 1237 C CA . LYS A 1 150 ? 22.979 7.259 -7.946 1.00 97.62 150 LYS A CA 1
ATOM 1238 C C . LYS A 1 150 ? 23.056 6.692 -9.366 1.00 97.62 150 LYS A C 1
ATOM 1240 O O . LYS A 1 150 ? 24.078 6.843 -10.029 1.00 97.62 150 LYS A O 1
ATOM 1245 N N . ARG A 1 151 ? 21.979 6.075 -9.863 1.00 96.81 151 ARG A N 1
ATOM 1246 C CA . ARG A 1 151 ? 21.912 5.542 -11.233 1.00 96.81 151 ARG A CA 1
ATOM 1247 C C . ARG A 1 151 ? 21.996 6.654 -12.279 1.00 96.81 151 ARG A C 1
ATOM 1249 O O . ARG A 1 151 ? 22.739 6.516 -13.246 1.00 96.81 151 ARG A O 1
ATOM 1256 N N . ILE A 1 152 ? 21.295 7.769 -12.067 1.00 97.31 152 ILE A N 1
ATOM 1257 C CA . ILE A 1 152 ? 21.395 8.958 -12.924 1.00 97.31 152 ILE A CA 1
ATOM 1258 C C . ILE A 1 152 ? 22.829 9.495 -12.915 1.00 97.31 152 ILE A C 1
ATOM 1260 O O . ILE A 1 152 ? 23.388 9.732 -13.980 1.00 97.31 152 ILE A O 1
ATOM 1264 N N . GLU A 1 153 ? 23.462 9.629 -11.748 1.00 97.69 153 GLU A N 1
ATOM 1265 C CA . GLU A 1 153 ? 24.857 10.077 -11.638 1.00 97.69 153 GLU A CA 1
ATOM 1266 C C . GLU A 1 153 ? 25.824 9.154 -12.403 1.00 97.69 153 GLU A C 1
ATOM 1268 O O . GLU A 1 153 ? 26.703 9.633 -13.125 1.00 97.69 153 GLU A O 1
ATOM 1273 N N . GLN A 1 154 ? 25.637 7.834 -12.315 1.00 97.00 154 GLN A N 1
ATOM 1274 C CA . GLN A 1 154 ? 26.418 6.855 -13.080 1.00 97.00 154 GLN A CA 1
ATOM 1275 C C . GLN A 1 154 ? 26.198 6.987 -14.594 1.00 97.00 154 GLN A C 1
ATOM 1277 O O . GLN A 1 154 ? 27.169 6.983 -15.357 1.00 97.00 154 GLN A O 1
ATOM 1282 N N . LEU A 1 155 ? 24.948 7.143 -15.040 1.00 96.25 155 LEU A N 1
ATOM 1283 C CA . LEU A 1 155 ? 24.614 7.340 -16.453 1.00 96.25 155 LEU A CA 1
ATOM 1284 C C . LEU A 1 155 ? 25.192 8.647 -16.993 1.00 96.25 155 LEU A C 1
ATOM 1286 O O . LEU A 1 155 ? 25.802 8.642 -18.057 1.00 96.25 155 LEU A O 1
ATOM 1290 N N . VAL A 1 156 ? 25.083 9.745 -16.243 1.00 97.44 156 VAL A N 1
ATOM 1291 C CA . VAL A 1 156 ? 25.676 11.041 -16.601 1.00 97.44 156 VAL A CA 1
ATOM 1292 C C . VAL A 1 156 ? 27.193 10.921 -16.737 1.00 97.44 156 VAL A C 1
ATOM 1294 O O . VAL A 1 156 ? 27.762 11.427 -17.704 1.00 97.44 156 VAL A O 1
ATOM 1297 N N . LYS A 1 157 ? 27.863 10.199 -15.829 1.00 97.94 157 LYS A N 1
ATOM 1298 C CA . LYS A 1 157 ? 29.309 9.943 -15.927 1.00 97.94 157 LYS A CA 1
ATOM 1299 C C . LYS A 1 157 ? 29.662 9.112 -17.166 1.00 97.94 157 LYS A C 1
ATOM 1301 O O . LYS A 1 157 ? 30.625 9.434 -17.857 1.00 97.94 157 LYS A O 1
ATOM 1306 N N . SER A 1 158 ? 28.880 8.076 -17.473 1.00 97.12 158 SER A N 1
ATOM 1307 C CA . SER A 1 158 ? 29.057 7.250 -18.676 1.00 97.12 158 SER A CA 1
ATOM 1308 C C . SER A 1 158 ? 28.845 8.055 -19.963 1.00 97.12 158 SER A C 1
ATOM 1310 O O . SER A 1 158 ? 29.679 7.997 -20.868 1.00 97.12 158 SER A O 1
ATOM 1312 N N . MET A 1 159 ? 27.788 8.871 -20.020 1.00 94.19 159 MET A N 1
ATOM 1313 C CA . MET A 1 159 ? 27.522 9.775 -21.140 1.00 94.19 159 MET A CA 1
ATOM 1314 C C . MET A 1 159 ? 28.664 10.765 -21.326 1.00 94.19 159 MET A C 1
ATOM 1316 O O . MET A 1 159 ? 29.175 10.869 -22.434 1.00 94.19 159 MET A O 1
ATOM 1320 N N . LYS A 1 160 ? 29.137 11.407 -20.250 1.00 97.44 160 LYS A N 1
ATOM 1321 C CA . LYS A 1 160 ? 30.279 12.327 -20.307 1.00 97.44 160 LYS A CA 1
ATOM 1322 C C . LYS A 1 160 ? 31.538 11.652 -20.860 1.00 97.44 160 LYS A C 1
ATOM 1324 O O . LYS A 1 160 ? 32.213 12.203 -21.723 1.00 97.44 160 LYS A O 1
ATOM 1329 N N . ASN A 1 161 ? 31.829 10.430 -20.418 1.00 96.62 161 ASN A N 1
ATOM 1330 C CA . ASN A 1 161 ? 32.963 9.666 -20.939 1.00 96.62 161 ASN A CA 1
ATOM 1331 C C . ASN A 1 161 ? 32.797 9.340 -22.433 1.00 96.62 161 ASN A C 1
ATOM 1333 O O . ASN A 1 161 ? 33.758 9.445 -23.195 1.00 96.62 161 ASN A O 1
ATOM 1337 N N . LYS A 1 162 ? 31.587 8.964 -22.873 1.00 95.69 162 LYS A N 1
ATOM 1338 C CA . LYS A 1 162 ? 31.292 8.729 -24.295 1.00 95.69 162 LYS A CA 1
ATOM 1339 C C . LYS A 1 162 ? 31.433 10.012 -25.115 1.00 95.69 162 LYS A C 1
ATOM 1341 O O . LYS A 1 162 ? 32.096 9.975 -26.147 1.00 95.69 162 LYS A O 1
ATOM 1346 N N . THR A 1 163 ? 30.890 11.137 -24.651 1.00 95.12 163 THR A N 1
ATOM 1347 C CA . THR A 1 163 ? 31.008 12.430 -25.341 1.00 95.12 163 THR A CA 1
ATOM 1348 C C . THR A 1 163 ? 32.460 12.889 -25.428 1.00 95.12 163 THR A C 1
ATOM 1350 O O . THR A 1 163 ? 32.890 13.323 -26.491 1.00 95.12 163 THR A O 1
ATOM 1353 N N . ASP A 1 164 ? 33.250 12.723 -24.362 1.00 95.88 164 ASP A N 1
ATOM 1354 C CA . ASP A 1 164 ? 34.676 13.068 -24.368 1.00 95.88 164 ASP A CA 1
ATOM 1355 C C . ASP A 1 164 ? 35.472 12.166 -25.330 1.00 95.88 164 ASP A C 1
ATOM 1357 O O . ASP A 1 164 ? 36.348 12.642 -26.053 1.00 95.88 164 ASP A O 1
ATOM 1361 N N . ASN A 1 165 ? 35.146 10.870 -25.399 1.00 94.94 165 ASN A N 1
ATOM 1362 C CA . ASN A 1 165 ? 35.759 9.944 -26.354 1.00 94.94 165 ASN A CA 1
ATOM 1363 C C . ASN A 1 165 ? 35.406 10.282 -27.808 1.00 94.94 165 ASN A C 1
ATOM 1365 O O . ASN A 1 165 ? 36.288 10.255 -28.669 1.00 94.94 165 ASN A O 1
ATOM 1369 N N . VAL A 1 166 ? 34.143 10.624 -28.083 1.00 94.50 166 VAL A N 1
ATOM 1370 C CA . VAL A 1 166 ? 33.705 11.092 -29.406 1.00 94.50 166 VAL A CA 1
ATOM 1371 C C . VAL A 1 166 ? 34.427 12.387 -29.765 1.00 94.50 166 VAL A C 1
ATOM 1373 O O . VAL A 1 166 ? 35.008 12.462 -30.844 1.00 94.50 166 VAL A O 1
ATOM 1376 N N . ARG A 1 167 ? 34.507 13.357 -28.845 1.00 94.88 167 ARG A N 1
ATOM 1377 C CA . ARG A 1 167 ? 35.226 14.619 -29.069 1.00 94.88 167 ARG A CA 1
ATOM 1378 C C . ARG A 1 167 ? 36.689 14.381 -29.433 1.00 94.88 167 ARG A C 1
ATOM 1380 O O . ARG A 1 167 ? 37.157 14.893 -30.442 1.00 94.88 167 ARG A O 1
ATOM 1387 N N . ARG A 1 168 ? 37.391 13.524 -28.685 1.00 95.06 168 ARG A N 1
ATOM 1388 C CA . ARG A 1 168 ? 38.779 13.135 -29.000 1.00 95.06 168 ARG A CA 1
ATOM 1389 C C . ARG A 1 168 ? 38.900 12.457 -30.365 1.00 95.06 168 ARG A C 1
ATOM 1391 O O . ARG A 1 168 ? 39.899 12.649 -31.050 1.00 95.06 168 ARG A O 1
ATOM 1398 N N . ARG A 1 169 ? 37.917 11.645 -30.772 1.00 92.88 169 ARG A N 1
ATOM 1399 C CA . ARG A 1 169 ? 37.899 11.021 -32.106 1.00 92.88 169 ARG A CA 1
ATOM 1400 C C . ARG A 1 169 ? 37.723 12.070 -33.203 1.00 92.88 169 ARG A C 1
ATOM 1402 O O . ARG A 1 169 ? 38.488 12.031 -34.158 1.00 92.88 169 ARG A O 1
ATOM 1409 N N . VAL A 1 170 ? 36.782 12.998 -33.041 1.00 92.50 170 VAL A N 1
ATOM 1410 C CA . VAL A 1 170 ? 36.560 14.112 -33.976 1.00 92.50 170 VAL A CA 1
ATOM 1411 C C . VAL A 1 170 ? 37.814 14.980 -34.084 1.00 92.50 170 VAL A C 1
ATOM 1413 O O . VAL A 1 170 ? 38.267 15.248 -35.187 1.00 92.50 170 VAL A O 1
ATOM 1416 N N . GLU A 1 171 ? 38.446 15.332 -32.960 1.00 94.00 171 GLU A N 1
ATOM 1417 C CA . GLU A 1 171 ? 39.713 16.077 -32.945 1.00 94.00 171 GLU A CA 1
ATOM 1418 C C . GLU A 1 171 ? 40.834 15.331 -33.695 1.00 94.00 171 GLU A C 1
ATOM 1420 O O . GLU A 1 171 ? 41.603 15.957 -34.422 1.00 94.00 171 GLU A O 1
ATOM 1425 N N . ARG A 1 172 ? 40.930 13.998 -33.561 1.00 93.12 172 ARG A N 1
ATOM 1426 C CA . ARG A 1 172 ? 41.906 13.192 -34.318 1.00 93.12 172 ARG A CA 1
ATOM 1427 C C . ARG A 1 172 ? 41.619 13.176 -35.815 1.00 93.12 172 ARG A C 1
ATOM 1429 O O . ARG A 1 172 ? 42.553 13.353 -36.586 1.00 93.12 172 ARG A O 1
ATOM 1436 N N . ILE A 1 173 ? 40.360 12.976 -36.209 1.00 91.00 173 ILE A N 1
ATOM 1437 C CA . ILE A 1 173 ? 39.953 12.992 -37.622 1.00 91.00 173 ILE A CA 1
ATOM 1438 C C . ILE A 1 173 ? 40.241 14.366 -38.221 1.00 91.00 173 ILE A C 1
ATOM 1440 O O . ILE A 1 173 ? 40.849 14.445 -39.279 1.00 91.00 173 ILE A O 1
ATOM 1444 N N . LYS A 1 174 ? 39.904 15.445 -37.507 1.00 92.38 174 LYS A N 1
ATOM 1445 C CA . LYS A 1 174 ? 40.186 16.810 -37.950 1.00 92.38 174 LYS A CA 1
ATOM 1446 C C . LYS A 1 174 ? 41.681 17.031 -38.192 1.00 92.38 174 LYS A C 1
ATOM 1448 O O . LYS A 1 174 ? 42.047 17.473 -39.269 1.00 92.38 174 LYS A O 1
ATOM 1453 N N . ARG A 1 175 ? 42.549 16.635 -37.252 1.00 90.88 175 ARG A N 1
ATOM 1454 C CA . ARG A 1 175 ? 44.012 16.723 -37.442 1.00 90.88 175 ARG A CA 1
ATOM 1455 C C . ARG A 1 175 ? 44.516 15.861 -38.598 1.00 90.88 175 ARG A C 1
ATOM 1457 O O . ARG A 1 175 ? 45.446 16.253 -39.289 1.00 90.88 175 ARG A O 1
ATOM 1464 N N . GLN A 1 176 ? 43.944 14.672 -38.785 1.00 87.88 176 GLN A N 1
ATOM 1465 C CA . GLN A 1 176 ? 44.315 13.791 -39.890 1.00 87.88 176 GLN A CA 1
ATOM 1466 C C . GLN A 1 176 ? 43.899 14.389 -41.238 1.00 87.88 176 GLN A C 1
ATOM 1468 O O . GLN A 1 176 ? 44.685 14.332 -42.177 1.00 87.88 176 GLN A O 1
ATOM 1473 N N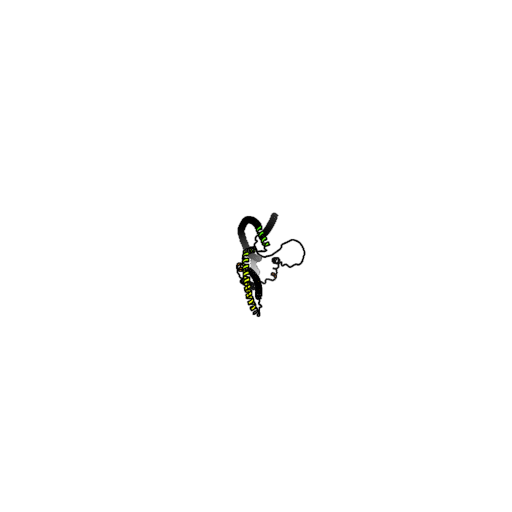 . ASN A 1 177 ? 42.715 14.999 -41.314 1.00 88.88 177 ASN A N 1
ATOM 1474 C CA . ASN A 1 177 ? 42.245 15.720 -42.493 1.00 88.88 177 ASN A CA 1
ATOM 1475 C C . ASN A 1 177 ? 43.111 16.953 -42.766 1.00 88.88 177 ASN A C 1
ATOM 1477 O O . ASN A 1 177 ? 43.544 17.125 -43.894 1.00 88.88 177 ASN A O 1
ATOM 1481 N N . GLU A 1 178 ? 43.445 17.746 -41.742 1.00 90.25 178 GLU A N 1
ATOM 1482 C CA . GLU A 1 178 ? 44.367 18.886 -41.864 1.00 90.25 178 GLU A CA 1
ATOM 1483 C C . GLU A 1 178 ? 45.744 18.441 -42.395 1.00 90.25 178 GLU A C 1
ATOM 1485 O O . GLU A 1 178 ? 46.311 19.086 -43.274 1.00 90.25 178 GLU A O 1
ATOM 1490 N N . LEU A 1 179 ? 46.277 17.309 -41.914 1.00 84.50 179 LEU A N 1
ATOM 1491 C CA . LEU A 1 179 ? 47.547 16.759 -42.398 1.00 84.50 179 LEU A CA 1
ATOM 1492 C C . LEU A 1 179 ? 47.436 16.212 -43.830 1.00 84.50 179 LEU A C 1
ATOM 1494 O O . LEU A 1 179 ? 48.352 16.403 -44.626 1.00 84.50 179 LEU A O 1
ATOM 1498 N N . ALA A 1 180 ? 46.331 15.542 -44.163 1.00 83.19 180 ALA A N 1
ATOM 1499 C CA . ALA A 1 180 ? 46.066 15.041 -45.508 1.00 83.19 180 ALA A CA 1
ATOM 1500 C C . ALA A 1 180 ? 45.887 16.188 -46.513 1.00 83.19 180 ALA A C 1
ATOM 1502 O O . ALA A 1 180 ? 46.411 16.109 -47.619 1.00 83.19 180 ALA A O 1
ATOM 1503 N N . GLU A 1 181 ? 45.209 17.267 -46.124 1.00 82.62 181 GLU A N 1
ATOM 1504 C CA . GLU A 1 181 ? 45.051 18.479 -46.927 1.00 82.62 181 GLU A CA 1
ATOM 1505 C C . GLU A 1 181 ? 46.394 19.193 -47.122 1.00 82.62 181 GLU A C 1
ATOM 1507 O O . GLU A 1 181 ? 46.738 19.552 -48.248 1.00 82.62 181 GLU A O 1
ATOM 1512 N N . ALA A 1 182 ? 47.198 19.327 -46.061 1.00 83.44 182 ALA A N 1
ATOM 1513 C CA . ALA A 1 182 ? 48.547 19.881 -46.157 1.00 83.44 182 ALA A CA 1
ATOM 1514 C C . ALA A 1 182 ? 49.439 19.054 -47.103 1.00 83.44 182 ALA A C 1
ATOM 1516 O O . ALA A 1 182 ? 50.073 19.620 -47.992 1.00 83.44 182 ALA A O 1
ATOM 1517 N N . ALA A 1 183 ? 49.430 17.723 -46.977 1.00 81.69 183 ALA A N 1
ATOM 1518 C CA . ALA A 1 183 ? 50.189 16.825 -47.848 1.00 81.69 183 ALA A CA 1
ATOM 1519 C C . ALA A 1 183 ? 49.678 16.834 -49.302 1.00 81.69 183 ALA A C 1
ATOM 1521 O O . ALA A 1 183 ? 50.469 16.807 -50.246 1.00 81.69 183 ALA A O 1
ATOM 1522 N N . ALA A 1 184 ? 48.359 16.900 -49.509 1.00 76.25 184 ALA A N 1
ATOM 1523 C CA . ALA A 1 184 ? 47.765 16.999 -50.840 1.00 76.25 184 ALA A CA 1
ATOM 1524 C C . ALA A 1 184 ? 48.106 18.333 -51.518 1.00 76.25 184 ALA A C 1
ATOM 1526 O O . ALA A 1 184 ? 48.372 18.355 -52.719 1.00 76.25 184 ALA A O 1
ATOM 1527 N N . ASN A 1 185 ? 48.131 19.434 -50.764 1.00 78.38 185 ASN A N 1
ATOM 1528 C CA . ASN A 1 185 ? 48.535 20.739 -51.280 1.00 78.38 185 ASN A CA 1
ATOM 1529 C C . ASN A 1 185 ? 50.035 20.789 -51.605 1.00 78.38 185 ASN A C 1
ATOM 1531 O O . ASN A 1 185 ? 50.406 21.347 -52.635 1.00 78.38 185 ASN A O 1
ATOM 1535 N N . GLU A 1 186 ? 50.890 20.159 -50.794 1.00 74.75 186 GLU A N 1
ATOM 1536 C CA . GLU A 1 186 ? 52.329 20.065 -51.071 1.00 74.75 186 GLU A CA 1
ATOM 1537 C C . GLU A 1 186 ? 52.620 19.246 -52.344 1.00 74.75 186 GLU A C 1
ATOM 1539 O O . GLU A 1 186 ? 53.393 19.689 -53.197 1.00 74.75 186 GLU A O 1
ATOM 1544 N N . ASN A 1 187 ? 51.937 18.110 -52.538 1.00 71.50 187 ASN A N 1
ATOM 1545 C CA . ASN A 1 187 ? 52.056 17.312 -53.764 1.00 71.50 187 ASN A CA 1
ATOM 1546 C C . ASN A 1 187 ? 51.512 18.044 -55.000 1.00 71.50 187 ASN A C 1
ATOM 1548 O O . ASN A 1 187 ? 52.160 18.035 -56.044 1.00 71.50 187 ASN A O 1
ATOM 1552 N N . LYS A 1 188 ? 50.369 18.737 -54.890 1.00 74.38 188 LYS A N 1
ATOM 1553 C CA . LYS A 1 188 ? 49.826 19.541 -56.000 1.00 74.38 188 LYS A CA 1
ATOM 1554 C C . LYS A 1 188 ? 50.793 20.641 -56.444 1.00 74.38 188 LYS A C 1
ATOM 1556 O O . LYS A 1 188 ? 50.970 20.833 -57.643 1.00 74.38 188 LYS A O 1
ATOM 1561 N N . ASP A 1 189 ? 51.443 21.337 -55.510 1.00 74.19 189 ASP A N 1
ATOM 1562 C CA . ASP A 1 189 ? 52.409 22.397 -55.839 1.00 74.19 189 ASP A CA 1
ATOM 1563 C C . ASP A 1 189 ? 53.709 21.825 -56.448 1.00 74.19 189 ASP A C 1
ATOM 1565 O O . ASP A 1 189 ? 54.313 22.421 -57.348 1.00 74.19 189 ASP A O 1
ATOM 1569 N N . ALA A 1 190 ? 54.140 20.634 -56.017 1.00 75.25 190 ALA A N 1
ATOM 1570 C CA . ALA A 1 190 ? 55.267 19.924 -56.624 1.00 75.25 190 ALA A CA 1
ATOM 1571 C C . ALA A 1 190 ? 54.969 19.475 -58.069 1.00 75.25 190 ALA A C 1
ATOM 1573 O O . ALA A 1 190 ? 55.781 19.734 -58.970 1.00 75.25 190 ALA A O 1
ATOM 1574 N N . ASP A 1 191 ? 53.794 18.885 -58.300 1.00 75.94 191 ASP A N 1
ATOM 1575 C CA . ASP A 1 191 ? 53.332 18.436 -59.617 1.00 75.94 191 ASP A CA 1
ATOM 1576 C C . ASP A 1 191 ? 53.103 19.619 -60.563 1.00 75.94 191 ASP A C 1
ATOM 1578 O O . ASP A 1 191 ? 53.524 19.588 -61.722 1.00 75.94 191 ASP A O 1
ATOM 1582 N N . GLU A 1 192 ? 52.522 20.719 -60.079 1.00 79.50 192 GLU A N 1
ATOM 1583 C CA . GLU A 1 192 ? 52.341 21.931 -60.879 1.00 79.50 192 GLU A CA 1
ATOM 1584 C C . GLU A 1 192 ? 53.693 22.527 -61.301 1.00 79.50 192 GLU A C 1
ATOM 1586 O O . GLU A 1 192 ? 53.882 22.909 -62.463 1.00 79.50 192 GLU A O 1
ATOM 1591 N N . LYS A 1 193 ? 54.683 22.554 -60.398 1.00 79.44 193 LYS A N 1
ATOM 1592 C CA . LYS A 1 193 ? 56.051 22.974 -60.742 1.00 79.44 193 LYS A CA 1
ATOM 1593 C C . LYS A 1 193 ? 56.682 22.055 -61.785 1.00 79.44 193 LYS A C 1
ATOM 1595 O O . LYS A 1 193 ? 57.388 22.554 -62.664 1.00 79.44 193 LYS A O 1
ATOM 1600 N N . GLN A 1 194 ? 56.450 20.744 -61.720 1.00 81.19 194 GLN A N 1
ATOM 1601 C CA . GLN A 1 194 ? 56.938 19.807 -62.732 1.00 81.19 194 GLN A CA 1
ATOM 1602 C C . GLN A 1 194 ? 56.258 20.023 -64.086 1.00 81.19 194 GLN A C 1
ATOM 1604 O O . GLN A 1 194 ? 56.962 20.217 -65.078 1.00 81.19 194 GLN A O 1
ATOM 1609 N N . MET A 1 195 ? 54.928 20.104 -64.126 1.00 75.94 195 MET A N 1
ATOM 1610 C CA . MET A 1 195 ? 54.179 20.366 -65.358 1.00 75.94 195 MET A CA 1
ATOM 1611 C C . MET A 1 195 ? 54.590 21.693 -66.004 1.00 75.94 195 MET A C 1
ATOM 1613 O O . MET A 1 195 ? 54.763 21.768 -67.221 1.00 75.94 195 MET A O 1
ATOM 1617 N N . ARG A 1 196 ? 54.835 22.743 -65.207 1.00 82.69 196 ARG A N 1
ATOM 1618 C CA . ARG A 1 196 ? 55.359 24.023 -65.712 1.00 82.69 196 ARG A CA 1
ATOM 1619 C C . ARG A 1 196 ? 56.746 23.870 -66.343 1.00 82.69 196 ARG A C 1
ATOM 1621 O O . ARG A 1 196 ? 56.994 24.453 -67.401 1.00 82.69 196 ARG A O 1
ATOM 1628 N N . ARG A 1 197 ? 57.648 23.086 -65.737 1.00 81.25 197 ARG A N 1
ATOM 1629 C CA . ARG A 1 197 ? 58.975 22.787 -66.315 1.00 81.25 197 ARG A CA 1
ATOM 1630 C C . ARG A 1 197 ? 58.853 22.013 -67.629 1.00 81.25 197 ARG A C 1
ATOM 1632 O O . ARG A 1 197 ? 59.464 22.413 -68.619 1.00 81.25 197 ARG A O 1
ATOM 1639 N N . GLU A 1 198 ? 58.043 20.960 -67.656 1.00 82.50 198 GLU A N 1
ATOM 1640 C CA . GLU A 1 198 ? 57.817 20.130 -68.847 1.00 82.50 198 GLU A CA 1
ATOM 1641 C C . GLU A 1 198 ? 57.171 20.924 -69.984 1.00 82.50 198 GLU A C 1
ATOM 1643 O O . GLU A 1 198 ? 57.596 20.829 -71.136 1.00 82.50 198 GLU A O 1
ATOM 1648 N N . PHE A 1 199 ? 56.199 21.782 -69.673 1.00 86.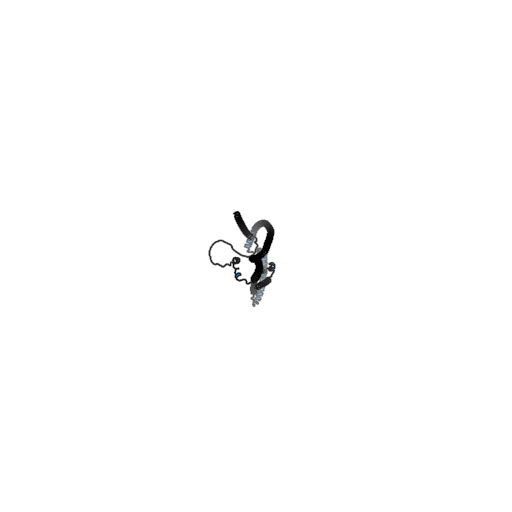31 199 PHE A N 1
ATOM 1649 C CA . PHE A 1 199 ? 55.585 22.673 -70.650 1.00 86.31 199 PHE A CA 1
ATOM 1650 C C . PHE A 1 199 ? 56.604 23.642 -71.261 1.00 86.31 199 PHE A C 1
ATOM 1652 O O . PHE A 1 199 ? 56.660 23.798 -72.483 1.00 86.31 199 PHE A O 1
ATOM 1659 N N . MET A 1 200 ? 57.448 24.273 -70.437 1.00 86.38 200 MET A N 1
ATOM 1660 C CA . MET A 1 200 ? 58.500 25.172 -70.924 1.00 86.38 200 MET A CA 1
ATOM 1661 C C . MET A 1 200 ? 59.525 24.436 -71.792 1.00 86.38 200 MET A C 1
ATOM 1663 O O . MET A 1 200 ? 59.918 24.951 -72.843 1.00 86.38 200 MET A O 1
ATOM 1667 N N . PHE A 1 201 ? 59.907 23.217 -71.404 1.00 87.12 201 PHE A N 1
ATOM 1668 C CA . PHE A 1 201 ? 60.782 22.361 -72.203 1.00 87.12 201 PHE A CA 1
ATOM 1669 C C . PHE A 1 201 ? 60.152 22.017 -73.559 1.00 87.12 201 PHE A C 1
ATOM 1671 O O . PHE A 1 201 ? 60.765 22.249 -74.601 1.00 87.12 201 PHE A O 1
ATOM 1678 N N . ASN A 1 202 ? 58.894 21.572 -73.573 1.00 86.62 202 ASN A N 1
ATOM 1679 C CA . ASN A 1 202 ? 58.153 21.281 -74.801 1.00 86.62 202 ASN A CA 1
ATOM 1680 C C . ASN A 1 202 ? 57.986 22.517 -75.692 1.00 86.62 202 ASN A C 1
ATOM 1682 O O . ASN A 1 202 ? 58.068 22.420 -76.917 1.00 86.62 202 ASN A O 1
ATOM 1686 N N . LYS A 1 203 ? 57.784 23.703 -75.112 1.00 89.75 203 LYS A N 1
ATOM 1687 C CA . LYS A 1 203 ? 57.709 24.962 -75.863 1.00 89.75 203 LYS A CA 1
ATOM 1688 C C . LYS A 1 203 ? 59.043 25.295 -76.538 1.00 89.75 203 LYS A C 1
ATOM 1690 O O . LYS A 1 203 ? 59.055 25.674 -77.712 1.00 89.75 203 LYS A O 1
ATOM 1695 N N . LEU A 1 204 ? 60.158 25.126 -75.825 1.00 86.12 204 LEU A N 1
ATOM 1696 C CA . LEU A 1 204 ? 61.504 25.306 -76.377 1.00 86.12 204 LEU A CA 1
ATOM 1697 C C . LEU A 1 204 ? 61.805 24.278 -77.471 1.00 86.12 204 LEU A C 1
ATOM 1699 O O . LEU A 1 204 ? 62.271 24.661 -78.543 1.00 86.12 204 LEU A O 1
ATOM 1703 N N . TRP A 1 205 ? 61.470 23.007 -77.246 1.00 89.19 205 TRP A N 1
ATOM 1704 C CA . TRP A 1 205 ? 61.647 21.935 -78.224 1.00 89.19 205 TRP A CA 1
ATOM 1705 C C . TRP A 1 205 ? 60.836 22.176 -79.499 1.00 89.19 205 TRP A C 1
ATOM 1707 O O . TRP A 1 205 ? 61.381 22.132 -80.598 1.00 89.19 205 TRP A O 1
ATOM 1717 N N . ASN A 1 206 ? 59.560 22.543 -79.374 1.00 86.81 206 ASN A N 1
ATOM 1718 C CA . ASN A 1 206 ? 58.724 22.896 -80.522 1.00 86.81 206 ASN A CA 1
ATOM 1719 C C . ASN A 1 206 ? 59.278 24.097 -81.299 1.00 86.81 206 ASN A C 1
ATOM 1721 O O . ASN A 1 206 ? 59.274 24.096 -82.529 1.00 86.81 206 ASN A O 1
ATOM 1725 N N . SER A 1 207 ? 59.780 25.119 -80.600 1.00 89.19 207 SER A N 1
ATOM 1726 C CA . SER A 1 207 ? 60.444 26.264 -81.234 1.00 89.19 207 SER A CA 1
ATOM 1727 C C . SER A 1 207 ? 61.712 25.840 -81.984 1.00 89.19 207 SER A C 1
ATOM 1729 O O . SER A 1 207 ? 61.936 26.256 -83.124 1.00 89.19 207 SER A O 1
ATOM 1731 N N . PHE A 1 208 ? 62.511 24.955 -81.383 1.00 90.44 208 PHE A N 1
ATOM 1732 C CA . PHE A 1 208 ? 63.707 24.387 -81.996 1.00 90.44 208 PHE A CA 1
ATOM 1733 C C . PHE A 1 208 ? 63.379 23.564 -83.249 1.00 90.44 208 PHE A C 1
ATOM 1735 O O . PHE A 1 208 ? 63.959 23.823 -84.302 1.00 90.44 208 PHE A O 1
ATOM 1742 N N . ILE A 1 209 ? 62.412 22.644 -83.179 1.00 87.62 209 ILE A N 1
ATOM 1743 C CA . ILE A 1 209 ? 61.973 21.829 -84.320 1.00 87.62 209 ILE A CA 1
ATOM 1744 C C . ILE A 1 209 ? 61.426 22.708 -85.443 1.00 87.62 209 ILE A C 1
ATOM 1746 O O . ILE A 1 209 ? 61.805 22.516 -86.595 1.00 87.62 209 ILE A O 1
ATOM 1750 N N . ARG A 1 210 ? 60.614 23.726 -85.130 1.00 87.50 210 ARG A N 1
ATOM 1751 C CA . ARG A 1 210 ? 60.127 24.685 -86.136 1.00 87.50 210 ARG A CA 1
ATOM 1752 C C . ARG A 1 210 ? 61.274 25.429 -86.815 1.00 87.50 210 ARG A C 1
ATOM 1754 O O . ARG A 1 210 ? 61.273 25.536 -88.037 1.00 87.50 210 ARG A O 1
ATOM 1761 N N . LYS A 1 211 ? 62.268 25.910 -86.057 1.00 90.25 211 LYS A N 1
ATOM 1762 C CA . LYS A 1 211 ? 63.458 26.566 -86.628 1.00 90.25 211 LYS A CA 1
ATOM 1763 C C . LYS A 1 211 ? 64.293 25.614 -87.479 1.00 90.25 211 LYS A C 1
ATOM 1765 O O . LYS A 1 211 ? 64.725 26.005 -88.560 1.00 90.25 211 LYS A O 1
ATOM 1770 N N . LYS A 1 212 ? 64.507 24.378 -87.018 1.00 89.38 212 LYS A N 1
ATOM 1771 C CA . LYS A 1 212 ? 65.220 23.346 -87.778 1.00 89.38 212 LYS A CA 1
ATOM 1772 C C . LYS A 1 212 ? 64.492 23.047 -89.090 1.00 89.38 212 LYS A C 1
ATOM 1774 O O . LYS A 1 212 ? 65.110 23.110 -90.142 1.00 89.38 212 LYS A O 1
ATOM 1779 N N . MET A 1 213 ? 63.180 22.829 -89.034 1.00 85.06 213 MET A N 1
ATOM 1780 C CA . MET A 1 213 ? 62.340 22.586 -90.207 1.00 85.06 213 MET A CA 1
ATOM 1781 C C . MET A 1 213 ? 62.362 23.765 -91.185 1.00 85.06 213 MET A C 1
ATOM 1783 O O . MET A 1 213 ? 62.496 23.557 -92.380 1.00 85.06 213 MET A O 1
ATOM 1787 N N . GLN A 1 214 ? 62.294 25.008 -90.700 1.00 87.12 214 GLN A N 1
ATOM 1788 C CA . GLN A 1 214 ? 62.420 26.193 -91.557 1.00 87.12 214 GLN A CA 1
ATOM 1789 C C . GLN A 1 214 ? 63.787 26.289 -92.239 1.00 87.12 214 GLN A C 1
ATOM 1791 O O . GLN A 1 214 ? 63.865 26.740 -93.380 1.00 87.12 214 GLN A O 1
ATOM 1796 N N . LYS A 1 215 ? 64.864 25.907 -91.544 1.00 88.12 215 LYS A N 1
ATOM 1797 C CA . LYS A 1 215 ? 66.210 25.885 -92.120 1.00 88.12 215 LYS A CA 1
ATOM 1798 C C . LYS A 1 215 ? 66.312 24.824 -93.218 1.00 88.12 215 LYS A C 1
ATOM 1800 O O . LYS A 1 215 ? 66.709 25.167 -94.323 1.00 88.12 215 LYS A O 1
ATOM 1805 N N . GLU A 1 216 ? 65.873 23.600 -92.931 1.00 83.44 216 GLU A N 1
ATOM 1806 C CA . GLU A 1 216 ? 65.819 22.494 -93.901 1.00 83.44 216 GLU A CA 1
ATOM 1807 C C . GLU A 1 216 ? 64.934 22.839 -95.107 1.00 83.44 216 GLU A C 1
ATOM 1809 O O . GLU A 1 216 ? 65.347 22.642 -96.242 1.00 83.44 216 GLU A O 1
ATOM 1814 N N . MET A 1 217 ? 63.759 23.451 -94.900 1.00 80.31 217 MET A N 1
ATOM 1815 C CA . MET A 1 217 ? 62.903 23.911 -96.002 1.00 80.31 217 MET A CA 1
ATOM 1816 C C . MET A 1 217 ? 63.632 24.902 -96.910 1.00 80.31 217 MET A C 1
ATOM 1818 O O . MET A 1 217 ? 63.562 24.760 -98.122 1.00 80.31 217 MET A O 1
ATOM 1822 N N . LYS A 1 218 ? 64.340 25.890 -96.345 1.00 83.44 218 LYS A N 1
ATOM 1823 C CA . LYS A 1 218 ? 65.128 26.861 -97.129 1.00 83.44 218 LYS A CA 1
ATOM 1824 C C . LYS A 1 218 ? 66.287 26.215 -97.879 1.00 83.44 218 LYS A C 1
ATOM 1826 O O . LYS A 1 218 ? 66.652 26.677 -98.950 1.00 83.44 218 LYS A O 1
ATOM 1831 N N . GLU A 1 219 ? 66.894 25.190 -97.299 1.00 83.00 219 GLU A N 1
ATOM 1832 C CA . GLU A 1 219 ? 67.969 24.449 -97.949 1.00 83.00 219 GLU A CA 1
ATOM 1833 C C . GLU A 1 219 ? 67.412 23.560 -99.067 1.00 83.00 219 GLU A C 1
ATOM 1835 O O . GLU A 1 219 ? 68.013 23.474 -100.127 1.00 83.00 219 GLU A O 1
ATOM 1840 N N . SER A 1 220 ? 66.212 23.002 -98.904 1.00 77.25 220 SER A N 1
ATOM 1841 C CA . SER A 1 220 ? 65.553 22.147 -99.894 1.00 77.25 220 SER A CA 1
ATOM 1842 C C . SER A 1 220 ? 64.777 22.913 -100.976 1.00 77.25 220 SER A C 1
ATOM 1844 O O . SER A 1 220 ? 64.508 22.339 -102.027 1.00 77.25 220 SER A O 1
ATOM 1846 N N . THR A 1 221 ? 64.483 24.213 -100.814 1.00 83.00 221 THR A N 1
ATOM 1847 C CA . THR A 1 221 ? 63.688 24.973 -101.804 1.00 83.00 221 THR A CA 1
ATOM 1848 C C . THR A 1 221 ? 64.282 24.949 -103.207 1.00 83.00 221 THR A C 1
ATOM 1850 O O . THR A 1 221 ? 63.535 24.815 -104.166 1.00 83.00 221 THR A O 1
ATOM 1853 N N . HIS A 1 222 ? 65.607 25.041 -103.353 1.00 81.50 222 HIS A N 1
ATOM 1854 C CA . HIS A 1 222 ? 66.238 24.992 -104.677 1.00 81.50 222 HIS A CA 1
ATOM 1855 C C . HIS A 1 222 ? 66.105 23.604 -105.332 1.00 81.50 222 HIS A C 1
ATOM 1857 O O . HIS A 1 222 ? 65.968 23.501 -106.551 1.00 81.50 222 HIS A O 1
ATOM 1863 N N . ILE A 1 223 ? 66.101 22.539 -104.521 1.00 80.94 223 ILE A N 1
ATOM 1864 C CA . ILE A 1 223 ? 65.877 21.159 -104.965 1.00 80.94 223 ILE A CA 1
ATOM 1865 C C . ILE A 1 223 ? 64.412 20.989 -105.378 1.00 80.94 223 ILE A C 1
ATOM 1867 O O . ILE A 1 223 ? 64.140 20.481 -106.464 1.00 80.94 223 ILE A O 1
ATOM 1871 N N . ASP A 1 224 ? 63.471 21.477 -104.568 1.00 78.94 224 ASP A N 1
ATOM 1872 C CA . ASP A 1 224 ? 62.038 21.447 -104.872 1.00 78.94 224 ASP A CA 1
ATOM 1873 C C . ASP A 1 224 ? 61.693 22.268 -106.121 1.00 78.94 224 ASP A C 1
ATOM 1875 O O . ASP A 1 224 ? 60.891 21.830 -106.945 1.00 78.94 224 ASP A O 1
ATOM 1879 N N . GLU A 1 225 ? 62.310 23.436 -106.309 1.00 81.81 225 GLU A N 1
ATOM 1880 C CA . GLU A 1 225 ? 62.158 24.259 -107.511 1.00 81.81 225 GLU A CA 1
ATOM 1881 C C . GLU A 1 225 ? 62.704 23.548 -108.752 1.00 81.81 225 GLU A C 1
ATOM 1883 O O . GLU A 1 225 ? 62.028 23.523 -109.783 1.00 81.81 225 GLU A O 1
ATOM 1888 N N . ALA A 1 226 ? 63.868 22.897 -108.649 1.00 79.38 226 ALA A N 1
ATOM 1889 C CA . ALA A 1 226 ? 64.422 22.078 -109.723 1.00 79.38 226 ALA A CA 1
ATOM 1890 C C . ALA A 1 226 ? 63.512 20.881 -110.056 1.00 79.38 226 ALA A C 1
ATOM 1892 O O . ALA A 1 226 ? 63.205 20.646 -111.228 1.00 79.38 226 ALA A O 1
ATOM 1893 N N . PHE A 1 227 ? 62.996 20.164 -109.051 1.00 74.69 227 PHE A N 1
ATOM 1894 C CA . PHE A 1 227 ? 62.035 19.077 -109.265 1.00 74.69 227 PHE A CA 1
ATOM 1895 C C . PHE A 1 227 ? 60.720 19.577 -109.857 1.00 74.69 227 PHE A C 1
ATOM 1897 O O . PHE A 1 227 ? 60.164 18.932 -110.747 1.00 74.69 227 PHE A O 1
ATOM 1904 N N . LYS A 1 228 ? 60.222 20.735 -109.418 1.00 80.12 228 LYS A N 1
ATOM 1905 C CA . LYS A 1 228 ? 59.013 21.353 -109.964 1.00 80.12 228 LYS A CA 1
ATOM 1906 C C . LYS A 1 228 ? 59.222 21.784 -111.413 1.00 80.12 228 LYS A C 1
ATOM 1908 O O . LYS A 1 228 ? 58.326 21.560 -112.226 1.00 80.12 228 LYS A O 1
ATOM 1913 N N . ALA A 1 229 ? 60.390 22.321 -111.766 1.00 78.50 229 ALA A N 1
ATOM 1914 C CA . ALA A 1 229 ? 60.748 22.649 -113.144 1.00 78.50 229 ALA A CA 1
ATOM 1915 C C . ALA A 1 229 ? 60.786 21.393 -114.030 1.00 78.50 229 ALA A C 1
ATOM 1917 O O . ALA A 1 229 ? 60.148 21.372 -115.082 1.00 78.50 229 ALA A O 1
ATOM 1918 N N . ILE A 1 230 ? 61.430 20.313 -113.570 1.00 74.44 230 ILE A N 1
ATOM 1919 C CA . ILE A 1 230 ? 61.461 19.022 -114.279 1.00 74.44 230 ILE A CA 1
ATOM 1920 C C . ILE A 1 230 ? 60.047 18.453 -114.438 1.00 74.44 230 ILE A C 1
ATOM 1922 O O . ILE A 1 230 ? 59.661 18.049 -115.534 1.00 74.44 230 ILE A O 1
ATOM 1926 N N . LYS A 1 231 ? 59.242 18.457 -113.373 1.00 78.25 231 LYS A N 1
ATOM 1927 C CA . LYS A 1 231 ? 57.857 17.967 -113.383 1.00 78.25 231 LYS A CA 1
ATOM 1928 C C . LYS A 1 231 ? 56.975 18.760 -114.349 1.00 78.25 231 LYS A C 1
ATOM 1930 O O . LYS A 1 231 ? 56.186 18.170 -115.081 1.00 78.25 231 LYS A O 1
ATOM 1935 N N . THR A 1 232 ? 57.139 20.082 -114.387 1.00 77.88 232 THR A N 1
ATOM 1936 C CA . THR A 1 232 ? 56.392 20.970 -115.294 1.00 77.88 232 THR A CA 1
ATOM 1937 C C . THR A 1 232 ? 56.820 20.769 -116.750 1.00 77.88 232 THR A C 1
ATOM 1939 O O . THR A 1 232 ? 55.970 20.746 -117.632 1.00 77.88 232 THR A O 1
ATOM 1942 N N . ALA A 1 233 ? 58.116 20.566 -117.008 1.00 74.75 233 ALA A N 1
ATOM 1943 C CA . ALA A 1 233 ? 58.643 20.348 -118.355 1.00 74.75 233 ALA A CA 1
ATOM 1944 C C . ALA A 1 233 ? 58.334 18.947 -118.918 1.00 74.75 233 ALA A C 1
ATOM 1946 O O . ALA A 1 233 ? 58.160 18.795 -120.122 1.00 74.75 233 ALA A O 1
ATOM 1947 N N . THR A 1 234 ? 58.279 17.921 -118.064 1.00 72.31 234 THR A N 1
ATOM 1948 C CA . THR A 1 234 ? 58.107 16.519 -118.493 1.00 72.31 234 THR A CA 1
ATOM 1949 C C . THR A 1 234 ? 56.668 16.018 -118.394 1.00 72.31 234 THR A C 1
ATOM 1951 O O . THR A 1 234 ? 56.337 15.010 -119.013 1.00 72.31 234 THR A O 1
ATOM 1954 N N . GLY A 1 235 ? 55.806 16.675 -117.609 1.00 72.56 235 GLY A N 1
ATOM 1955 C CA . GLY A 1 235 ? 54.428 16.236 -117.359 1.00 72.56 235 GLY A CA 1
ATOM 1956 C C . GLY A 1 235 ? 54.316 14.924 -116.569 1.00 72.56 235 GLY A C 1
ATOM 1957 O O . GLY A 1 235 ? 53.211 14.430 -116.349 1.00 72.56 235 GLY A O 1
ATOM 1958 N N . VAL A 1 236 ? 55.439 14.349 -116.124 1.00 70.19 236 VAL A N 1
ATOM 1959 C CA . VAL A 1 236 ? 55.471 13.090 -115.376 1.00 70.19 236 VAL A CA 1
ATOM 1960 C C . VAL A 1 236 ? 55.272 13.388 -113.894 1.00 70.19 236 VAL A C 1
ATOM 1962 O O . VAL A 1 236 ? 56.062 14.093 -113.268 1.00 70.19 236 VAL A O 1
ATOM 1965 N N . THR A 1 237 ? 54.196 12.859 -113.314 1.00 70.44 237 THR A N 1
ATOM 1966 C CA . THR A 1 237 ? 53.840 13.099 -111.907 1.00 70.44 237 THR A CA 1
ATOM 1967 C C . THR A 1 237 ? 54.688 12.314 -110.913 1.00 70.44 237 THR A C 1
ATOM 1969 O O . THR A 1 237 ? 54.821 12.748 -109.767 1.00 70.44 237 THR A O 1
ATOM 1972 N N . ASP A 1 238 ? 55.270 11.208 -111.371 1.00 74.19 238 ASP A N 1
ATOM 1973 C CA . ASP A 1 238 ? 56.043 10.247 -110.594 1.00 74.19 238 ASP A CA 1
ATOM 1974 C C . ASP A 1 238 ? 57.536 10.329 -110.958 1.00 74.19 238 ASP A C 1
ATOM 1976 O O . ASP A 1 238 ? 57.966 9.924 -112.042 1.00 74.19 238 ASP A O 1
ATOM 1980 N N . VAL A 1 239 ? 58.327 10.891 -110.040 1.00 69.00 239 VAL A N 1
ATOM 1981 C CA . VAL A 1 239 ? 59.767 11.131 -110.221 1.00 69.00 239 VAL A CA 1
ATOM 1982 C C . VAL A 1 239 ? 60.535 9.817 -110.368 1.00 69.00 239 VAL A C 1
ATOM 1984 O O . VAL A 1 239 ? 61.470 9.752 -111.165 1.00 69.00 239 VAL A O 1
ATOM 1987 N N . GLN A 1 240 ? 60.126 8.758 -109.662 1.00 72.06 240 GLN A N 1
ATOM 1988 C CA . GLN A 1 240 ? 60.790 7.456 -109.745 1.00 72.06 240 GLN A CA 1
ATOM 1989 C C . GLN A 1 240 ? 60.609 6.849 -111.138 1.00 72.06 240 GLN A C 1
ATOM 1991 O O . GLN A 1 240 ? 61.589 6.420 -111.742 1.00 72.06 240 GLN A O 1
ATOM 1996 N N . LYS A 1 241 ? 59.404 6.948 -111.715 1.00 70.44 241 LYS A N 1
ATOM 1997 C CA . LYS A 1 241 ? 59.150 6.530 -113.105 1.00 70.44 241 LYS A CA 1
ATOM 1998 C C . LYS A 1 241 ? 59.901 7.363 -114.140 1.00 70.44 241 LYS A C 1
ATOM 2000 O O . LYS A 1 241 ? 60.258 6.831 -115.187 1.00 70.44 241 LYS A O 1
ATOM 2005 N N . LEU A 1 242 ? 60.125 8.658 -113.899 1.00 73.56 242 LEU A N 1
ATOM 2006 C CA . LEU A 1 242 ? 60.918 9.496 -114.808 1.00 73.56 242 LEU A CA 1
ATOM 2007 C C . LEU A 1 242 ? 62.382 9.042 -114.831 1.00 73.56 242 LEU A C 1
ATOM 2009 O O . LEU A 1 242 ? 62.957 8.887 -115.907 1.00 73.56 242 LEU A O 1
ATOM 2013 N N . VAL A 1 243 ? 62.964 8.809 -113.652 1.00 74.94 243 VAL A N 1
ATOM 2014 C CA . VAL A 1 243 ? 64.344 8.326 -113.512 1.00 74.94 243 VAL A CA 1
ATOM 2015 C C . VAL A 1 243 ? 64.487 6.930 -114.117 1.00 74.94 243 VAL A C 1
ATOM 2017 O O . VAL A 1 243 ? 65.415 6.694 -114.886 1.00 74.94 243 VAL A O 1
ATOM 2020 N N . GLU A 1 244 ? 63.533 6.035 -113.857 1.00 75.44 244 GLU A N 1
ATOM 2021 C CA . GLU A 1 244 ? 63.502 4.688 -114.431 1.00 75.44 244 GLU A CA 1
ATOM 2022 C C . GLU A 1 244 ? 63.407 4.726 -115.962 1.00 75.44 244 GLU A C 1
ATOM 2024 O O . GLU A 1 244 ? 64.209 4.084 -116.637 1.00 75.44 244 GLU A O 1
ATOM 2029 N N . LYS A 1 245 ? 62.515 5.547 -116.536 1.00 71.81 245 LYS A N 1
ATOM 2030 C CA . LYS A 1 245 ? 62.409 5.737 -117.996 1.00 71.81 245 LYS A CA 1
ATOM 2031 C C . LYS A 1 245 ? 63.650 6.372 -118.616 1.00 71.81 245 LYS A C 1
ATOM 2033 O O . LYS A 1 245 ? 63.950 6.089 -119.771 1.00 71.81 245 LYS A O 1
ATOM 2038 N N . PHE A 1 246 ? 64.355 7.242 -117.894 1.00 76.56 246 PHE A N 1
ATOM 2039 C CA . PHE A 1 246 ? 65.594 7.843 -118.385 1.00 76.56 246 PHE A CA 1
ATOM 2040 C C . PHE A 1 246 ? 66.733 6.818 -118.411 1.00 76.56 246 PHE A C 1
ATOM 2042 O O . PHE A 1 246 ? 67.413 6.696 -119.427 1.00 76.56 246 PHE A O 1
ATOM 2049 N N . LEU A 1 247 ? 66.893 6.037 -117.336 1.00 76.62 247 LEU A N 1
ATOM 2050 C CA . LEU A 1 247 ? 67.909 4.983 -117.237 1.00 76.62 247 LEU A CA 1
ATOM 2051 C C . LEU A 1 247 ? 67.653 3.829 -118.216 1.00 76.62 247 LEU A C 1
ATOM 2053 O O . LEU A 1 247 ? 68.594 3.292 -118.789 1.00 76.62 247 LEU A O 1
ATOM 2057 N N . THR A 1 248 ? 66.389 3.475 -118.451 1.00 75.88 248 THR A N 1
ATOM 2058 C CA . THR A 1 248 ? 66.008 2.370 -119.348 1.00 75.88 248 THR A CA 1
ATOM 2059 C C . THR A 1 248 ? 65.808 2.800 -120.800 1.00 75.88 248 THR A C 1
ATOM 2061 O O . THR A 1 248 ? 65.505 1.950 -121.633 1.00 75.88 248 THR A O 1
ATOM 2064 N N . ARG A 1 249 ? 65.996 4.083 -121.154 1.00 78.00 249 ARG A N 1
ATOM 2065 C CA . ARG A 1 249 ? 65.725 4.609 -122.508 1.00 78.00 249 ARG A CA 1
ATOM 2066 C C . ARG A 1 249 ? 66.538 3.915 -123.600 1.00 78.00 249 ARG A C 1
ATOM 2068 O O . ARG A 1 249 ? 65.992 3.583 -124.648 1.00 78.00 249 ARG A O 1
ATOM 2075 N N . GLU A 1 250 ? 67.834 3.713 -123.381 1.00 76.38 250 GLU A N 1
ATOM 2076 C CA . GLU A 1 250 ? 68.686 3.044 -124.375 1.00 76.38 250 GLU A CA 1
ATOM 2077 C C . GLU A 1 250 ? 68.396 1.544 -124.451 1.00 76.38 250 GLU A C 1
ATOM 2079 O O . GLU A 1 250 ? 68.377 0.963 -125.536 1.00 76.38 250 GLU A O 1
ATOM 2084 N N . GLN A 1 251 ? 68.084 0.934 -123.307 1.00 74.81 251 GLN A N 1
ATOM 2085 C CA . GLN A 1 251 ? 67.743 -0.480 -123.211 1.00 74.81 251 GLN A CA 1
ATOM 2086 C C . GLN A 1 251 ? 66.404 -0.777 -123.908 1.00 74.81 251 GLN A C 1
ATOM 2088 O O . GLN A 1 251 ? 66.337 -1.676 -124.739 1.00 74.81 251 GLN A O 1
ATOM 2093 N N . THR A 1 252 ? 65.381 0.057 -123.688 1.00 69.75 252 THR A N 1
ATOM 2094 C CA . THR A 1 252 ? 64.089 -0.028 -124.394 1.00 69.75 252 THR A CA 1
ATOM 2095 C C . THR A 1 252 ? 64.205 0.295 -125.879 1.00 69.75 252 THR A C 1
ATOM 2097 O O . THR A 1 252 ? 63.493 -0.313 -126.669 1.00 69.75 252 THR A O 1
ATOM 2100 N N . TYR A 1 253 ? 65.099 1.197 -126.301 1.00 76.62 253 TYR A N 1
ATOM 2101 C CA . TYR A 1 253 ? 65.342 1.443 -127.729 1.00 76.62 253 TYR A CA 1
ATOM 2102 C C . TYR A 1 253 ? 65.987 0.231 -128.423 1.00 76.62 253 TYR A C 1
ATOM 2104 O O . TYR A 1 253 ? 65.572 -0.142 -129.520 1.00 76.62 253 TYR A O 1
ATOM 2112 N N . SER A 1 254 ? 66.953 -0.418 -127.763 1.00 78.81 254 SER A N 1
ATOM 2113 C CA . SER A 1 254 ? 67.558 -1.680 -128.214 1.00 78.81 254 SER A CA 1
ATOM 2114 C C . SER A 1 254 ? 66.521 -2.806 -128.303 1.00 78.81 254 SER A C 1
ATOM 2116 O O . SER A 1 254 ? 66.400 -3.463 -129.338 1.00 78.81 254 SER A O 1
ATOM 2118 N N . GLU A 1 255 ? 65.711 -2.981 -127.256 1.00 76.06 255 GLU A N 1
ATOM 2119 C CA . GLU A 1 255 ? 64.634 -3.974 -127.229 1.00 76.06 255 GLU A CA 1
ATOM 2120 C C . GLU A 1 255 ? 63.563 -3.698 -128.286 1.00 76.06 255 GLU A C 1
ATOM 2122 O O . GLU A 1 255 ? 63.104 -4.640 -128.924 1.00 76.06 255 GLU A O 1
ATOM 2127 N N . LEU A 1 256 ? 63.199 -2.434 -128.544 1.00 77.25 256 LEU A N 1
ATOM 2128 C CA . LEU A 1 256 ? 62.268 -2.096 -129.622 1.00 77.25 256 LEU A CA 1
ATOM 2129 C C . LEU A 1 256 ? 62.847 -2.424 -130.997 1.00 77.25 256 LEU A C 1
ATOM 2131 O O . LEU A 1 256 ? 62.105 -2.880 -131.854 1.00 77.25 256 LEU A O 1
ATOM 2135 N N . LEU A 1 257 ? 64.143 -2.215 -131.228 1.00 79.38 257 LEU A N 1
ATOM 2136 C CA . LEU A 1 257 ? 64.790 -2.577 -132.493 1.00 79.38 257 LEU A CA 1
ATOM 2137 C C . LEU A 1 257 ? 64.767 -4.091 -132.727 1.00 79.38 257 LEU A C 1
ATOM 2139 O O . LEU A 1 257 ? 64.424 -4.538 -133.822 1.00 79.38 257 LEU A O 1
ATOM 2143 N N . VAL A 1 258 ? 65.070 -4.875 -131.689 1.00 79.88 258 VAL A N 1
ATOM 2144 C CA . VAL A 1 258 ? 64.974 -6.342 -131.736 1.00 79.88 258 VAL A CA 1
ATOM 2145 C C . VAL A 1 258 ? 63.520 -6.780 -131.917 1.00 79.88 258 VAL A C 1
ATOM 2147 O O . VAL A 1 258 ? 63.241 -7.613 -132.771 1.00 79.88 258 VAL A O 1
ATOM 2150 N N . ALA A 1 259 ? 62.577 -6.171 -131.195 1.00 77.94 259 ALA A N 1
ATOM 2151 C CA . ALA A 1 259 ? 61.152 -6.458 -131.322 1.00 77.94 259 ALA A CA 1
ATOM 2152 C C . ALA A 1 259 ? 60.591 -6.056 -132.692 1.00 77.94 259 ALA A C 1
ATOM 2154 O O . ALA A 1 259 ? 59.722 -6.751 -133.204 1.00 77.94 259 ALA A O 1
ATOM 2155 N N . VAL A 1 260 ? 61.081 -4.977 -133.311 1.00 81.62 260 VAL A N 1
ATOM 2156 C CA . VAL A 1 260 ? 60.709 -4.586 -134.677 1.00 81.62 260 VAL A CA 1
ATOM 2157 C C . VAL A 1 260 ? 61.219 -5.632 -135.664 1.00 81.62 260 VAL A C 1
ATOM 2159 O O . VAL A 1 260 ? 60.411 -6.138 -136.438 1.00 81.62 260 VAL A O 1
ATOM 2162 N N . ALA A 1 261 ? 62.483 -6.054 -135.570 1.00 81.50 261 ALA A N 1
ATOM 2163 C CA . ALA A 1 261 ? 63.035 -7.117 -136.415 1.00 81.50 261 ALA A CA 1
ATOM 2164 C C . ALA A 1 261 ? 62.302 -8.467 -136.230 1.00 81.50 261 ALA A C 1
ATOM 2166 O O . ALA A 1 261 ? 61.958 -9.140 -137.206 1.00 81.50 261 ALA A O 1
ATOM 2167 N N . ASP A 1 262 ? 61.984 -8.842 -134.988 1.00 80.81 262 ASP A N 1
ATOM 2168 C CA . ASP A 1 262 ? 61.195 -10.039 -134.682 1.00 80.81 262 ASP A CA 1
ATOM 2169 C C . ASP A 1 262 ? 59.741 -9.899 -135.144 1.00 80.81 262 ASP A C 1
ATOM 2171 O O . ASP A 1 262 ? 59.149 -10.872 -135.614 1.00 80.81 262 ASP A O 1
ATOM 2175 N N . SER A 1 263 ? 59.153 -8.703 -135.058 1.00 78.81 263 SER A N 1
ATOM 2176 C CA . SER A 1 263 ? 57.802 -8.429 -135.551 1.00 78.81 263 SER A CA 1
ATOM 2177 C C . SER A 1 263 ? 57.734 -8.453 -137.074 1.00 78.81 263 SER A C 1
ATOM 2179 O O . SER A 1 263 ? 56.765 -8.983 -137.600 1.00 78.81 263 SER A O 1
ATOM 2181 N N . GLU A 1 264 ? 58.761 -7.992 -137.791 1.00 80.81 264 GLU A N 1
ATOM 2182 C CA . GLU A 1 264 ? 58.860 -8.120 -139.249 1.00 80.81 264 GLU A CA 1
ATOM 2183 C C . GLU A 1 264 ? 58.967 -9.595 -139.654 1.00 80.81 264 GLU A C 1
ATOM 2185 O O . GLU A 1 264 ? 58.189 -10.075 -140.481 1.00 80.81 264 GLU A O 1
ATOM 2190 N N . SER A 1 265 ? 59.829 -10.362 -138.977 1.00 80.88 265 SER A N 1
ATOM 2191 C CA . SER A 1 265 ? 59.931 -11.818 -139.154 1.00 80.88 265 SER A CA 1
ATOM 2192 C C . SER A 1 265 ? 58.609 -12.536 -138.839 1.00 80.88 265 SER A C 1
ATOM 2194 O O . SER A 1 265 ? 58.190 -13.461 -139.547 1.00 80.88 265 SER A O 1
ATOM 2196 N N . ARG A 1 266 ? 57.897 -12.092 -137.795 1.00 81.31 266 ARG A N 1
ATOM 2197 C CA . ARG A 1 266 ? 56.593 -12.633 -137.401 1.00 81.31 266 ARG A CA 1
ATOM 2198 C C . ARG A 1 266 ? 55.480 -12.211 -138.354 1.00 81.31 266 ARG A C 1
ATOM 2200 O O . ARG A 1 266 ? 54.610 -13.032 -138.608 1.00 81.31 266 ARG A O 1
ATOM 2207 N N . ILE A 1 267 ? 55.512 -11.009 -138.924 1.00 79.12 267 ILE A N 1
ATOM 2208 C CA . ILE A 1 267 ? 54.587 -10.559 -139.973 1.00 79.12 267 ILE A CA 1
ATOM 2209 C C . ILE A 1 267 ? 54.788 -11.395 -141.235 1.00 79.12 267 ILE A C 1
ATOM 2211 O O . ILE A 1 267 ? 53.803 -11.800 -141.843 1.00 79.12 267 ILE A O 1
ATOM 2215 N N . ASP A 1 268 ? 56.021 -11.740 -141.596 1.00 75.50 268 ASP A N 1
ATOM 2216 C CA . ASP A 1 268 ? 56.283 -12.606 -142.747 1.00 75.50 268 ASP A CA 1
ATOM 2217 C C . ASP A 1 268 ? 55.844 -14.058 -142.519 1.00 75.50 268 ASP A C 1
ATOM 2219 O O . ASP A 1 268 ? 55.316 -14.699 -143.436 1.00 75.50 268 ASP A O 1
ATOM 2223 N N . LYS A 1 269 ? 56.009 -14.584 -141.297 1.00 78.19 269 LYS A N 1
ATOM 2224 C CA . LYS A 1 269 ? 55.448 -15.891 -140.913 1.00 78.19 269 LYS A CA 1
ATOM 2225 C C . LYS A 1 269 ? 53.923 -15.861 -140.893 1.00 78.19 269 LYS A C 1
ATOM 2227 O O . LYS A 1 269 ? 53.296 -16.712 -141.514 1.00 78.19 269 LYS A O 1
ATOM 2232 N N . LEU A 1 270 ? 53.331 -14.848 -140.262 1.00 73.75 270 LEU A N 1
ATOM 2233 C CA . LEU A 1 270 ? 51.886 -14.679 -140.182 1.00 73.75 270 LEU A CA 1
ATOM 2234 C C . LEU A 1 270 ? 51.272 -14.398 -141.548 1.00 73.75 270 LEU A C 1
ATOM 2236 O O . LEU A 1 270 ? 50.170 -14.854 -141.775 1.00 73.75 270 LEU A O 1
ATOM 2240 N N . ARG A 1 271 ? 51.942 -13.731 -142.492 1.00 77.56 271 ARG A N 1
ATOM 2241 C CA . ARG A 1 271 ? 51.446 -13.606 -143.874 1.00 77.56 271 ARG A CA 1
ATOM 2242 C C . ARG A 1 271 ? 51.362 -14.965 -144.559 1.00 77.56 271 ARG A C 1
ATOM 2244 O O . ARG A 1 271 ? 50.321 -15.285 -145.123 1.00 77.56 271 ARG A O 1
ATOM 2251 N N . ARG A 1 272 ? 52.407 -15.791 -144.436 1.00 75.69 272 ARG A N 1
ATOM 2252 C CA . ARG A 1 272 ? 52.399 -17.174 -144.944 1.00 75.69 272 ARG A CA 1
ATOM 2253 C C . ARG A 1 272 ? 51.321 -18.031 -144.275 1.00 75.69 272 ARG A C 1
ATOM 2255 O O . ARG A 1 272 ? 50.627 -18.774 -144.959 1.00 75.69 272 ARG A O 1
ATOM 2262 N N . GLU A 1 273 ? 51.137 -17.901 -142.965 1.00 73.38 273 GLU A N 1
ATOM 2263 C CA . GLU A 1 273 ? 50.104 -18.629 -142.219 1.00 73.38 273 GLU A CA 1
ATOM 2264 C C . GLU A 1 273 ? 48.688 -18.085 -142.473 1.00 73.38 273 GLU A C 1
ATOM 2266 O O . GLU A 1 273 ? 47.746 -18.866 -142.506 1.00 73.38 273 GLU A O 1
ATOM 2271 N N . ASN A 1 274 ? 48.507 -16.783 -142.715 1.00 70.00 274 ASN A N 1
ATOM 2272 C CA . ASN A 1 274 ? 47.212 -16.157 -143.015 1.00 70.00 274 ASN A CA 1
ATOM 2273 C C . ASN A 1 274 ? 46.733 -16.519 -144.426 1.00 70.00 274 ASN A C 1
ATOM 2275 O O . ASN A 1 274 ? 45.538 -16.687 -144.619 1.00 70.00 274 ASN A O 1
ATOM 2279 N N . GLU A 1 275 ? 47.628 -16.743 -145.390 1.00 72.62 275 GLU A N 1
ATOM 2280 C CA . GLU A 1 275 ? 47.272 -17.317 -146.699 1.00 72.62 275 GLU A CA 1
ATOM 2281 C C . GLU A 1 275 ? 46.682 -18.740 -146.541 1.00 72.62 275 GLU A C 1
ATOM 2283 O O . GLU A 1 275 ? 45.639 -19.085 -147.108 1.00 72.62 275 GLU A O 1
ATOM 2288 N N . VAL A 1 276 ? 47.308 -19.551 -145.678 1.00 72.75 276 VAL A N 1
ATOM 2289 C CA . VAL A 1 276 ? 46.885 -20.927 -145.361 1.00 72.75 276 VAL A CA 1
ATOM 2290 C C . VAL A 1 276 ? 45.603 -20.943 -144.518 1.00 72.75 276 VAL A C 1
ATOM 2292 O O . VAL A 1 276 ? 44.696 -21.736 -144.767 1.00 72.75 276 VAL A O 1
ATOM 2295 N N . LEU A 1 277 ? 45.481 -20.042 -143.542 1.00 64.19 277 LEU A N 1
ATOM 2296 C CA . LEU A 1 277 ? 44.326 -19.937 -142.652 1.00 64.19 277 LEU A CA 1
ATOM 2297 C C . LEU A 1 277 ? 43.146 -19.205 -143.294 1.00 64.19 277 LEU A C 1
ATOM 2299 O O . LEU A 1 277 ? 42.025 -19.520 -142.938 1.00 64.19 277 LEU A O 1
ATOM 2303 N N . ARG A 1 278 ? 43.327 -18.316 -144.279 1.00 66.75 278 ARG A N 1
ATOM 2304 C CA . ARG A 1 278 ? 42.218 -17.798 -145.108 1.00 66.75 278 ARG A CA 1
ATOM 2305 C C . ARG A 1 278 ? 41.598 -18.899 -145.955 1.00 66.75 278 ARG A C 1
ATOM 2307 O O . ARG A 1 278 ? 40.377 -18.941 -146.070 1.00 66.75 278 ARG A O 1
ATOM 2314 N N . SER A 1 279 ? 42.416 -19.821 -146.462 1.00 59.00 279 SER A N 1
ATOM 2315 C CA . SER A 1 279 ? 41.925 -21.022 -147.149 1.00 59.00 279 SER A CA 1
ATOM 2316 C C . SER A 1 279 ? 41.140 -21.937 -146.196 1.00 59.00 279 SER A C 1
ATOM 2318 O O . SER A 1 279 ? 40.120 -22.489 -146.588 1.00 59.00 279 SER A O 1
ATOM 2320 N N . ARG A 1 280 ? 41.538 -22.013 -144.917 1.00 60.31 280 ARG A N 1
ATOM 2321 C CA . ARG A 1 280 ? 40.903 -22.865 -143.890 1.00 60.31 280 ARG A CA 1
ATOM 2322 C C . ARG A 1 280 ? 39.730 -22.207 -143.136 1.00 60.31 280 ARG A C 1
ATOM 2324 O O . ARG A 1 280 ? 38.833 -22.894 -142.665 1.00 60.31 280 ARG A O 1
ATOM 2331 N N . LEU A 1 281 ? 39.694 -20.876 -143.056 1.00 56.25 281 LEU A N 1
ATOM 2332 C CA . LEU A 1 281 ? 38.603 -20.064 -142.498 1.00 56.25 281 LEU A CA 1
ATOM 2333 C C . LEU A 1 281 ? 37.413 -20.003 -143.465 1.00 56.25 281 LEU A C 1
ATOM 2335 O O . LEU A 1 281 ? 36.276 -19.936 -143.012 1.00 56.25 281 LEU A O 1
ATOM 2339 N N . ASN A 1 282 ? 37.650 -20.080 -144.780 1.00 54.16 282 ASN A N 1
ATOM 2340 C CA . ASN A 1 282 ? 36.570 -20.215 -145.762 1.00 54.16 282 ASN A CA 1
ATOM 2341 C C . ASN A 1 282 ? 35.858 -21.580 -145.667 1.00 54.16 282 ASN A C 1
ATOM 2343 O O . ASN A 1 282 ? 34.693 -21.683 -146.034 1.00 54.16 282 ASN A O 1
ATOM 2347 N N . GLU A 1 283 ? 36.529 -22.602 -145.128 1.00 55.31 283 GLU A N 1
ATOM 2348 C CA . GLU A 1 283 ? 35.957 -23.935 -144.885 1.00 55.31 283 GLU A CA 1
ATOM 2349 C C . GLU A 1 283 ? 35.233 -24.056 -143.533 1.00 55.31 283 GLU A C 1
ATOM 2351 O O . GLU A 1 283 ? 34.366 -24.910 -143.383 1.00 55.31 283 GLU A O 1
ATOM 2356 N N . LEU A 1 284 ? 35.552 -23.207 -142.548 1.00 52.94 284 LEU A N 1
ATOM 2357 C CA . LEU A 1 284 ? 35.072 -23.351 -141.163 1.00 52.94 284 LEU A CA 1
ATOM 2358 C C . LEU A 1 284 ? 34.222 -22.172 -140.646 1.00 52.94 284 LEU A C 1
ATOM 2360 O O . LEU A 1 284 ? 33.774 -22.207 -139.506 1.00 52.94 284 LEU A O 1
ATOM 2364 N N . LYS A 1 285 ? 33.924 -21.159 -141.477 1.00 47.94 285 LYS A N 1
ATOM 2365 C CA . LYS A 1 285 ? 32.945 -20.083 -141.184 1.00 47.94 285 LYS A CA 1
ATOM 2366 C C . LYS A 1 285 ? 31.486 -20.422 -141.535 1.00 47.94 285 LYS A C 1
ATOM 2368 O O . LYS A 1 285 ? 30.633 -19.537 -141.525 1.00 47.94 285 LYS A O 1
ATOM 2373 N N . ILE A 1 286 ? 31.174 -21.686 -141.817 1.00 41.56 286 ILE A N 1
ATOM 2374 C CA . ILE A 1 286 ? 29.798 -22.204 -141.866 1.00 41.56 286 ILE A CA 1
ATOM 2375 C C . ILE A 1 286 ? 29.601 -23.051 -140.605 1.00 41.56 286 ILE A C 1
ATOM 2377 O O . ILE A 1 286 ? 29.695 -24.273 -140.653 1.00 41.56 286 ILE A O 1
ATOM 2381 N N . GLY A 1 287 ? 29.408 -22.418 -139.449 1.00 38.72 287 GLY A N 1
ATOM 2382 C CA . GLY A 1 287 ? 29.176 -23.180 -138.221 1.00 38.72 287 GLY A CA 1
ATOM 2383 C C . GLY A 1 287 ? 29.412 -22.410 -136.935 1.00 38.72 287 GLY A C 1
ATOM 2384 O O . GLY A 1 287 ? 30.400 -22.652 -136.262 1.00 38.72 287 GLY A O 1
ATOM 2385 N N . ALA A 1 288 ? 28.453 -21.549 -136.603 1.00 35.72 288 ALA A N 1
ATOM 2386 C CA . ALA A 1 288 ? 28.067 -21.196 -135.237 1.00 35.72 288 ALA A CA 1
ATOM 2387 C C . ALA A 1 288 ? 29.139 -20.574 -134.319 1.00 35.72 288 ALA A C 1
ATOM 2389 O O . ALA A 1 288 ? 29.908 -21.253 -133.643 1.00 35.72 288 ALA A O 1
ATOM 2390 N N . GLU A 1 289 ? 29.051 -19.252 -134.206 1.00 28.91 289 GLU A N 1
ATOM 2391 C CA . GLU A 1 289 ? 29.460 -18.484 -133.035 1.00 28.91 289 GLU A CA 1
ATOM 2392 C C . GLU A 1 289 ? 28.192 -17.846 -132.436 1.00 28.91 289 GLU A C 1
ATOM 2394 O O . GLU A 1 289 ? 27.252 -17.568 -133.182 1.00 28.91 289 GLU A O 1
ATOM 2399 N N . GLU A 1 290 ? 28.225 -17.626 -131.116 1.00 34.03 290 GLU A N 1
ATOM 2400 C CA . GLU A 1 290 ? 27.285 -16.909 -130.226 1.00 34.03 290 GLU A CA 1
ATOM 2401 C C . GLU A 1 290 ? 26.445 -17.772 -129.266 1.00 34.03 290 GLU A C 1
ATOM 2403 O O . GLU A 1 290 ? 25.761 -18.692 -129.697 1.00 34.03 290 GLU A O 1
ATOM 2408 N N . VAL A 1 291 ? 26.349 -17.520 -127.950 1.00 37.59 291 VAL A N 1
ATOM 2409 C CA . VAL A 1 291 ? 27.030 -16.677 -126.927 1.00 37.59 291 VAL A CA 1
ATOM 2410 C C . VAL A 1 291 ? 26.332 -17.053 -125.592 1.00 37.59 291 VAL A C 1
ATOM 2412 O O . VAL A 1 291 ? 25.126 -17.290 -125.609 1.00 37.59 291 VAL A O 1
ATOM 2415 N N . GLU A 1 292 ? 27.016 -17.067 -124.437 1.00 28.67 292 GLU A N 1
ATOM 2416 C CA . GLU A 1 292 ? 26.346 -17.177 -123.119 1.00 28.67 292 GLU A CA 1
ATOM 2417 C C . GLU A 1 292 ? 27.042 -16.366 -121.997 1.00 28.67 292 GLU A C 1
ATOM 2419 O O . GLU A 1 292 ? 28.268 -16.358 -121.883 1.00 28.67 292 GLU A O 1
ATOM 2424 N N . GLY A 1 293 ? 26.231 -15.704 -121.158 1.00 33.44 293 GLY A N 1
ATOM 2425 C CA . GLY A 1 293 ? 26.535 -15.021 -119.879 1.00 33.44 293 GLY A CA 1
ATOM 2426 C C . GLY A 1 293 ? 25.220 -14.450 -119.295 1.00 33.44 293 GLY A C 1
ATOM 2427 O O . GLY A 1 293 ? 24.335 -14.138 -120.083 1.00 33.44 293 GLY A O 1
ATOM 2428 N N . GLY A 1 294 ? 24.922 -14.272 -117.997 1.00 34.59 294 GLY A N 1
ATOM 2429 C CA . GLY A 1 294 ? 25.550 -14.482 -116.679 1.00 34.59 294 GLY A CA 1
ATOM 2430 C C . GLY A 1 294 ? 24.463 -14.372 -115.561 1.00 34.59 294 GLY A C 1
ATOM 2431 O O . GLY A 1 294 ? 23.308 -14.078 -115.862 1.00 34.59 294 GLY A O 1
ATOM 2432 N N . HIS A 1 295 ? 24.816 -14.638 -114.291 1.00 35.50 295 HIS A N 1
ATOM 2433 C CA . HIS A 1 295 ? 23.953 -15.067 -113.153 1.00 35.50 295 HIS A CA 1
ATOM 2434 C C . HIS A 1 295 ? 23.710 -13.978 -112.059 1.00 35.50 295 HIS A C 1
ATOM 2436 O O . HIS A 1 295 ? 24.512 -13.054 -111.948 1.00 35.50 295 HIS A O 1
ATOM 2442 N N . SER A 1 296 ? 22.645 -14.096 -111.237 1.00 41.66 296 SER A N 1
ATOM 2443 C CA . SER A 1 296 ? 22.189 -13.144 -110.181 1.00 41.66 296 SER A CA 1
ATOM 2444 C C . SER A 1 296 ? 21.951 -13.841 -108.815 1.00 41.66 296 SER A C 1
ATOM 2446 O O . SER A 1 296 ? 21.621 -15.025 -108.797 1.00 41.66 296 SER A O 1
ATOM 2448 N N . GLU A 1 297 ? 22.138 -13.129 -107.689 1.00 42.41 297 GLU A N 1
ATOM 2449 C CA . GLU A 1 297 ? 22.073 -13.606 -106.282 1.00 42.41 297 GLU A CA 1
ATOM 2450 C C . GLU A 1 297 ? 20.629 -13.720 -105.709 1.00 42.41 297 GLU A C 1
ATOM 2452 O O . GLU A 1 297 ? 19.737 -12.974 -106.101 1.00 42.41 297 GLU A O 1
ATOM 2457 N N . SER A 1 298 ? 20.411 -14.659 -104.769 1.00 54.19 298 SER A N 1
ATOM 2458 C CA . SER A 1 298 ? 19.115 -15.249 -104.338 1.00 54.19 298 SER A CA 1
ATOM 2459 C C . SER A 1 298 ? 18.411 -14.586 -103.125 1.00 54.19 298 SER A C 1
ATOM 2461 O O . SER A 1 298 ? 19.052 -14.147 -102.169 1.00 54.19 298 SER A O 1
ATOM 2463 N N . GLU A 1 299 ? 17.068 -14.611 -103.137 1.00 55.91 299 GLU A N 1
ATOM 2464 C CA . GLU A 1 299 ? 16.082 -14.074 -102.167 1.00 55.91 299 GLU A CA 1
ATOM 2465 C C . GLU A 1 299 ? 16.139 -14.665 -100.739 1.00 55.91 299 GLU A C 1
ATOM 2467 O O . GLU A 1 299 ? 15.575 -14.104 -99.797 1.00 55.91 299 GLU A O 1
ATOM 2472 N N . GLU A 1 300 ? 16.844 -15.774 -100.541 1.00 57.81 300 GLU A N 1
ATOM 2473 C CA . GLU A 1 300 ? 16.848 -16.551 -99.291 1.00 57.81 300 GLU A CA 1
ATOM 2474 C C . GLU A 1 300 ? 17.533 -15.816 -98.118 1.00 57.81 300 GLU A C 1
ATOM 2476 O O . GLU A 1 300 ? 17.134 -15.926 -96.956 1.00 57.81 300 GLU A O 1
ATOM 2481 N N . ILE A 1 301 ? 18.514 -14.963 -98.429 1.00 62.41 301 ILE A N 1
ATOM 2482 C CA . ILE A 1 301 ? 19.258 -14.159 -97.442 1.00 62.41 301 ILE A CA 1
ATOM 2483 C C . ILE A 1 301 ? 18.378 -13.053 -96.836 1.00 62.41 301 ILE A C 1
ATOM 2485 O O . ILE A 1 301 ? 18.602 -12.614 -95.704 1.00 62.41 301 ILE A O 1
ATOM 2489 N N . VAL A 1 302 ? 17.362 -12.595 -97.572 1.00 68.38 302 VAL A N 1
ATOM 2490 C CA . VAL A 1 302 ? 16.464 -11.525 -97.120 1.00 68.38 302 VAL A CA 1
ATOM 2491 C C . VAL A 1 302 ? 15.443 -12.056 -96.109 1.00 68.38 302 VAL A C 1
ATOM 2493 O O . VAL A 1 302 ? 15.120 -11.356 -95.149 1.00 68.38 302 VAL A O 1
ATOM 2496 N N . ALA A 1 303 ? 14.986 -13.302 -96.264 1.00 70.44 303 ALA A N 1
ATOM 2497 C CA . ALA A 1 303 ? 14.012 -13.919 -95.364 1.00 70.44 303 ALA A CA 1
ATOM 2498 C C . ALA A 1 303 ? 14.585 -14.172 -93.955 1.00 70.44 303 ALA A C 1
ATOM 2500 O O . ALA A 1 303 ? 13.966 -13.790 -92.963 1.00 70.44 303 ALA A O 1
ATOM 2501 N N . LEU A 1 304 ? 15.807 -14.709 -93.863 1.00 71.81 304 LEU A N 1
ATOM 2502 C CA . LEU A 1 304 ? 16.451 -15.042 -92.582 1.00 71.81 304 LEU A CA 1
ATOM 2503 C C . LEU A 1 304 ? 16.761 -13.814 -91.711 1.00 71.81 304 LEU A C 1
ATOM 2505 O O . LEU A 1 304 ? 16.736 -13.894 -90.484 1.00 71.81 304 LEU A O 1
ATOM 2509 N N . LYS A 1 305 ? 17.019 -12.650 -92.322 1.00 73.25 305 LYS A N 1
ATOM 2510 C CA . LYS A 1 305 ? 17.223 -11.400 -91.568 1.00 73.25 305 LYS A CA 1
ATOM 2511 C C . LYS A 1 305 ? 15.946 -10.910 -90.889 1.00 73.25 305 LYS A C 1
ATOM 2513 O O . LYS A 1 305 ? 16.019 -10.339 -89.808 1.00 73.25 305 LYS A O 1
ATOM 2518 N N . LYS A 1 306 ? 14.787 -11.144 -91.505 1.00 77.69 306 LYS A N 1
ATOM 2519 C CA . LYS A 1 306 ? 13.499 -10.704 -90.963 1.00 77.69 306 LYS A CA 1
ATOM 2520 C C . LYS A 1 306 ? 13.078 -11.529 -89.742 1.00 77.69 306 LYS A C 1
ATOM 2522 O O . LYS A 1 306 ? 12.552 -10.966 -88.789 1.00 77.69 306 LYS A O 1
ATOM 2527 N N . GLU A 1 307 ? 13.358 -12.829 -89.760 1.00 80.06 307 GLU A N 1
ATOM 2528 C CA . GLU A 1 307 ? 13.065 -13.744 -88.649 1.00 80.06 307 GLU A CA 1
ATOM 2529 C C . GLU A 1 307 ? 13.955 -13.458 -87.424 1.00 80.06 307 GLU A C 1
ATOM 2531 O O . GLU A 1 307 ? 13.488 -13.474 -86.285 1.00 80.06 307 GLU A O 1
ATOM 2536 N N . LEU A 1 308 ? 15.219 -13.076 -87.650 1.00 76.50 308 LEU A N 1
ATOM 2537 C CA . LEU A 1 308 ? 16.141 -12.668 -86.586 1.00 76.50 308 LEU A CA 1
ATOM 2538 C C . LEU A 1 308 ? 15.660 -11.411 -85.833 1.00 76.50 308 LEU A C 1
ATOM 2540 O O . LEU A 1 308 ? 15.759 -11.352 -84.606 1.00 76.50 308 LEU A O 1
ATOM 2544 N N . ASP A 1 309 ? 15.106 -10.431 -86.552 1.00 77.62 309 ASP A N 1
ATOM 2545 C CA . ASP A 1 309 ? 14.582 -9.189 -85.965 1.00 77.62 309 ASP A CA 1
ATOM 2546 C C . ASP A 1 309 ? 13.298 -9.413 -85.135 1.00 77.62 309 ASP A C 1
ATOM 2548 O O . ASP A 1 309 ? 13.027 -8.668 -84.188 1.00 77.62 309 ASP A O 1
ATOM 2552 N N . GLU A 1 310 ? 12.487 -10.424 -85.467 1.00 83.81 310 GLU A N 1
ATOM 2553 C CA . GLU A 1 310 ? 11.283 -10.782 -84.701 1.00 83.81 310 GLU A CA 1
ATOM 2554 C C . GLU A 1 310 ? 11.635 -11.438 -83.362 1.00 83.81 310 GLU A C 1
ATOM 2556 O O . GLU A 1 310 ? 11.143 -10.996 -82.321 1.00 83.81 310 GLU A O 1
ATOM 2561 N N . VAL A 1 311 ? 12.569 -12.392 -83.361 1.00 80.31 311 VAL A N 1
ATOM 2562 C CA . VAL A 1 311 ? 13.031 -13.063 -82.132 1.00 80.31 311 VAL A CA 1
ATOM 2563 C C . VAL A 1 311 ? 13.679 -12.069 -81.158 1.00 80.31 311 VAL A C 1
ATOM 2565 O O . VAL A 1 311 ? 13.445 -12.136 -79.950 1.00 80.31 311 VAL A O 1
ATOM 2568 N N . GLN A 1 312 ? 14.432 -11.086 -81.664 1.00 76.31 312 GLN A N 1
ATOM 2569 C CA . GLN A 1 312 ? 15.027 -10.039 -80.822 1.00 76.31 312 GLN A CA 1
ATOM 2570 C C . GLN A 1 312 ? 13.981 -9.120 -80.168 1.00 76.31 312 GLN A C 1
ATOM 2572 O O . GLN A 1 312 ? 14.177 -8.673 -79.034 1.00 76.31 312 GLN A O 1
ATOM 2577 N N . ARG A 1 313 ? 12.848 -8.845 -80.835 1.00 81.94 313 ARG A N 1
ATOM 2578 C CA . ARG A 1 313 ? 11.741 -8.097 -80.208 1.00 81.94 313 ARG A CA 1
ATOM 2579 C C . ARG A 1 313 ? 11.061 -8.896 -79.105 1.00 81.94 313 ARG A C 1
ATOM 2581 O O . ARG A 1 313 ? 10.742 -8.324 -78.064 1.00 81.94 313 ARG A O 1
ATOM 2588 N N . GLU A 1 314 ? 10.836 -10.188 -79.313 1.00 85.06 314 GLU A N 1
ATOM 2589 C CA . GLU A 1 314 ? 10.209 -11.043 -78.300 1.00 85.06 314 GLU A CA 1
ATOM 2590 C C . GLU A 1 314 ? 11.087 -11.188 -77.051 1.00 85.06 314 GLU A C 1
ATOM 2592 O O . GLU A 1 314 ? 10.581 -11.112 -75.929 1.00 85.06 314 GLU A O 1
ATOM 2597 N N . GLU A 1 315 ? 12.408 -11.290 -77.228 1.00 83.94 315 GLU A N 1
ATOM 2598 C CA . GLU A 1 315 ? 13.371 -11.299 -76.123 1.00 83.94 315 GLU A CA 1
ATOM 2599 C C . GLU A 1 315 ? 13.286 -10.013 -75.284 1.00 83.94 315 GLU A C 1
ATOM 2601 O O . GLU A 1 315 ? 13.262 -10.072 -74.051 1.00 83.94 315 GLU A O 1
ATOM 2606 N N . ALA A 1 316 ? 13.193 -8.848 -75.934 1.00 80.62 316 ALA A N 1
ATOM 2607 C CA . ALA A 1 316 ? 13.080 -7.564 -75.243 1.00 80.62 316 ALA A CA 1
ATOM 2608 C C . ALA A 1 316 ? 11.791 -7.469 -74.406 1.00 80.62 316 ALA A C 1
ATOM 2610 O O . ALA A 1 316 ? 11.839 -7.068 -73.242 1.00 80.62 316 ALA A O 1
ATOM 2611 N N . ILE A 1 317 ? 10.657 -7.911 -74.960 1.00 85.69 317 ILE A N 1
ATOM 2612 C CA . ILE A 1 317 ? 9.362 -7.927 -74.257 1.00 85.69 317 ILE A CA 1
ATOM 2613 C C . ILE A 1 317 ? 9.392 -8.901 -73.069 1.00 85.69 317 ILE A C 1
ATOM 2615 O O . ILE A 1 317 ? 8.841 -8.609 -72.005 1.00 85.69 317 ILE A O 1
ATOM 2619 N N . MET A 1 318 ? 10.033 -10.062 -73.218 1.00 80.69 318 MET A N 1
ATOM 2620 C CA . MET A 1 318 ? 10.161 -11.036 -72.129 1.00 80.69 318 MET A CA 1
ATOM 2621 C C . MET A 1 318 ? 11.065 -10.535 -70.999 1.00 80.69 318 MET A C 1
ATOM 2623 O O . MET A 1 318 ? 10.728 -10.734 -69.832 1.00 80.69 318 MET A O 1
ATOM 2627 N N . LYS A 1 319 ? 12.158 -9.828 -71.316 1.00 84.31 319 LYS A N 1
ATOM 2628 C CA . LYS A 1 319 ? 13.013 -9.181 -70.304 1.00 84.31 319 LYS A CA 1
ATOM 2629 C C . LYS A 1 319 ? 12.263 -8.109 -69.516 1.00 84.31 319 LYS A C 1
ATOM 2631 O O . LYS A 1 319 ? 12.394 -8.055 -68.297 1.00 84.31 319 LYS A O 1
ATOM 2636 N N . GLU A 1 320 ? 11.439 -7.304 -70.183 1.00 84.56 320 GLU A N 1
ATOM 2637 C CA . GLU A 1 320 ? 10.611 -6.293 -69.515 1.00 84.56 320 GLU A CA 1
ATOM 2638 C C . GLU A 1 320 ? 9.571 -6.933 -68.579 1.00 84.56 320 GLU A C 1
ATOM 2640 O O . GLU A 1 320 ? 9.408 -6.506 -67.435 1.00 84.56 320 GLU A O 1
ATOM 2645 N N . LYS A 1 321 ? 8.905 -8.010 -69.019 1.00 86.38 321 LYS A N 1
ATOM 2646 C CA . LYS A 1 321 ? 7.973 -8.772 -68.169 1.00 86.38 321 LYS A CA 1
ATOM 2647 C C . LYS A 1 321 ? 8.664 -9.382 -66.951 1.00 86.38 321 LYS A C 1
ATOM 2649 O O . LYS A 1 321 ? 8.103 -9.319 -65.863 1.00 86.38 321 LYS A O 1
ATOM 2654 N N . TYR A 1 322 ? 9.859 -9.945 -67.125 1.00 87.38 322 TYR A N 1
ATOM 2655 C CA . TYR A 1 322 ? 10.644 -10.509 -66.026 1.00 87.38 322 TYR A CA 1
ATOM 2656 C C . TYR A 1 322 ? 10.993 -9.444 -64.979 1.00 87.38 322 TYR A C 1
ATOM 2658 O O . TYR A 1 322 ? 10.728 -9.640 -63.797 1.00 87.38 322 TYR A O 1
ATOM 2666 N N . TYR A 1 323 ? 11.479 -8.282 -65.422 1.00 87.31 323 TYR A N 1
ATOM 2667 C CA . TYR A 1 323 ? 11.803 -7.165 -64.532 1.00 87.31 323 TYR A CA 1
ATOM 2668 C C . TYR A 1 323 ? 10.578 -6.658 -63.752 1.00 87.31 323 TYR A C 1
ATOM 2670 O O . TYR A 1 323 ? 10.652 -6.385 -62.556 1.00 87.31 323 TYR A O 1
ATOM 2678 N N . ASN A 1 324 ? 9.411 -6.592 -64.401 1.00 85.69 324 ASN A N 1
ATOM 2679 C CA . ASN A 1 324 ? 8.169 -6.225 -63.721 1.00 85.69 324 ASN A CA 1
ATOM 2680 C C . ASN A 1 324 ? 7.750 -7.256 -62.658 1.00 85.69 324 ASN A C 1
ATOM 2682 O O . ASN A 1 324 ? 7.237 -6.870 -61.609 1.00 85.69 324 ASN A O 1
ATOM 2686 N N . VAL A 1 325 ? 7.965 -8.552 -62.905 1.00 87.44 325 VAL A N 1
ATOM 2687 C CA . VAL A 1 325 ? 7.691 -9.612 -61.920 1.00 87.44 325 VAL A CA 1
ATOM 2688 C C . VAL A 1 325 ? 8.650 -9.522 -60.733 1.00 87.44 325 VAL A C 1
ATOM 2690 O O . VAL A 1 325 ? 8.198 -9.652 -59.600 1.00 87.44 325 VAL A O 1
ATOM 2693 N N . GLU A 1 326 ? 9.927 -9.228 -60.970 1.00 87.38 326 GLU A N 1
ATOM 2694 C CA . GLU A 1 326 ? 10.939 -9.037 -59.922 1.00 87.38 326 GLU A CA 1
ATOM 2695 C C . GLU A 1 326 ? 10.572 -7.872 -58.986 1.00 87.38 326 GLU A C 1
ATOM 2697 O O . GLU A 1 326 ? 10.537 -8.041 -57.769 1.00 87.38 326 GLU A O 1
ATOM 2702 N N . ILE A 1 327 ? 10.146 -6.728 -59.537 1.00 87.12 327 ILE A N 1
ATOM 2703 C CA . ILE A 1 327 ? 9.657 -5.594 -58.729 1.00 87.12 327 ILE A CA 1
ATOM 2704 C C . ILE A 1 327 ? 8.434 -5.987 -57.888 1.00 87.12 327 ILE A C 1
ATOM 2706 O O . ILE A 1 327 ? 8.320 -5.599 -56.724 1.00 87.12 327 ILE A O 1
ATOM 2710 N N . VAL A 1 328 ? 7.483 -6.721 -58.472 1.00 87.56 328 VAL A N 1
ATOM 2711 C CA . VAL A 1 328 ? 6.283 -7.166 -57.748 1.00 87.56 328 VAL A CA 1
ATOM 2712 C C . VAL A 1 328 ? 6.655 -8.150 -56.639 1.00 87.56 328 VAL A C 1
ATOM 2714 O O . VAL A 1 328 ? 6.103 -8.054 -55.543 1.00 87.56 328 VAL A O 1
ATOM 2717 N N . GLN A 1 329 ? 7.606 -9.049 -56.886 1.00 89.31 329 GLN A N 1
ATOM 2718 C CA . GLN A 1 329 ? 8.120 -9.980 -55.887 1.00 89.31 329 GLN A CA 1
ATOM 2719 C C . GLN A 1 329 ? 8.772 -9.235 -54.714 1.00 89.31 329 GLN A C 1
ATOM 2721 O O . GLN A 1 329 ? 8.418 -9.506 -53.568 1.00 89.31 329 GLN A O 1
ATOM 2726 N N . ASP A 1 330 ? 9.615 -8.236 -54.982 1.00 88.38 330 ASP A N 1
ATOM 2727 C CA . ASP A 1 330 ? 10.234 -7.398 -53.947 1.00 88.38 330 ASP A CA 1
ATOM 2728 C C . ASP A 1 330 ? 9.196 -6.615 -53.130 1.00 88.38 330 ASP A C 1
ATOM 2730 O O . ASP A 1 330 ? 9.316 -6.472 -51.909 1.00 88.38 330 ASP A O 1
ATOM 2734 N N . LEU A 1 331 ? 8.153 -6.092 -53.782 1.00 88.62 331 LEU A N 1
ATOM 2735 C CA . LEU A 1 331 ? 7.065 -5.390 -53.098 1.00 88.62 331 LEU A CA 1
ATOM 2736 C C . LEU A 1 331 ? 6.283 -6.323 -52.170 1.00 88.62 331 LEU A C 1
ATOM 2738 O O . LEU A 1 331 ? 5.964 -5.934 -51.043 1.00 88.62 331 LEU A O 1
ATOM 2742 N N . ILE A 1 332 ? 5.982 -7.539 -52.632 1.00 89.50 332 ILE A N 1
ATOM 2743 C CA . ILE A 1 332 ? 5.268 -8.546 -51.844 1.00 89.50 332 ILE A CA 1
ATOM 2744 C C . ILE A 1 332 ? 6.135 -9.018 -50.673 1.00 89.50 332 ILE A C 1
ATOM 2746 O O . ILE A 1 332 ? 5.618 -9.110 -49.562 1.00 89.50 332 ILE A O 1
ATOM 2750 N N . ASP A 1 333 ? 7.434 -9.242 -50.878 1.00 88.81 333 ASP A N 1
ATOM 2751 C CA . ASP A 1 333 ? 8.349 -9.692 -49.823 1.00 88.81 333 ASP A CA 1
ATOM 2752 C C . ASP A 1 333 ? 8.495 -8.641 -48.712 1.00 88.81 333 ASP A C 1
ATOM 2754 O O . ASP A 1 333 ? 8.288 -8.924 -47.529 1.00 88.81 333 ASP A O 1
ATOM 2758 N N . ASN A 1 334 ? 8.718 -7.380 -49.089 1.00 88.50 334 ASN A N 1
ATOM 2759 C CA . ASN A 1 334 ? 8.796 -6.276 -48.131 1.00 88.50 334 ASN A CA 1
ATOM 2760 C C . ASN A 1 334 ? 7.480 -6.064 -47.368 1.00 88.50 334 ASN A C 1
ATOM 2762 O O . ASN A 1 334 ? 7.487 -5.780 -46.166 1.00 88.50 334 ASN A O 1
ATOM 2766 N N . TRP A 1 335 ? 6.337 -6.188 -48.051 1.00 92.06 335 TRP A N 1
ATOM 2767 C CA . TRP A 1 335 ? 5.032 -6.099 -47.402 1.00 92.06 335 TRP A CA 1
ATOM 2768 C C . TRP A 1 335 ? 4.809 -7.265 -46.432 1.00 92.06 335 TRP A C 1
ATOM 2770 O O . TRP A 1 335 ? 4.462 -7.021 -45.276 1.00 92.06 335 TRP A O 1
ATOM 2780 N N . ALA A 1 336 ? 5.073 -8.503 -46.854 1.00 87.56 336 ALA A N 1
ATOM 2781 C CA . ALA A 1 336 ? 4.878 -9.703 -46.045 1.00 87.56 336 ALA A CA 1
ATOM 2782 C C . ALA A 1 336 ? 5.738 -9.673 -44.770 1.00 87.56 336 ALA A C 1
ATOM 2784 O O . ALA A 1 336 ? 5.205 -9.870 -43.675 1.00 87.56 336 ALA A O 1
ATOM 2785 N N . ARG A 1 337 ? 7.026 -9.309 -44.878 1.00 89.12 337 ARG A N 1
ATOM 2786 C CA . ARG A 1 337 ? 7.937 -9.149 -43.724 1.00 89.12 337 ARG A CA 1
ATOM 2787 C C . ARG A 1 337 ? 7.476 -8.059 -42.753 1.00 89.12 337 ARG A C 1
ATOM 2789 O O . ARG A 1 337 ? 7.561 -8.220 -41.537 1.00 89.12 337 ARG A O 1
ATOM 2796 N N . LYS A 1 338 ? 6.932 -6.954 -43.270 1.00 87.31 338 LYS A N 1
ATOM 2797 C CA . LYS A 1 338 ? 6.405 -5.865 -42.435 1.00 87.31 338 LYS A CA 1
ATOM 2798 C C . LYS A 1 338 ? 5.115 -6.244 -41.710 1.00 87.31 338 LYS A C 1
ATOM 2800 O O . LYS A 1 338 ? 4.888 -5.758 -40.606 1.00 87.31 338 LYS A O 1
ATOM 2805 N N . ILE A 1 339 ? 4.247 -7.034 -42.339 1.00 87.38 339 ILE A N 1
ATOM 2806 C CA . ILE A 1 339 ? 2.986 -7.467 -41.728 1.00 87.38 339 ILE A CA 1
ATOM 2807 C C . ILE A 1 339 ? 3.240 -8.542 -40.675 1.00 87.38 339 ILE A C 1
ATOM 2809 O O . ILE A 1 339 ? 2.713 -8.409 -39.575 1.00 87.38 339 ILE A O 1
ATOM 2813 N N . ILE A 1 340 ? 4.090 -9.538 -40.944 1.00 87.25 340 ILE A N 1
ATOM 2814 C CA . ILE A 1 340 ? 4.397 -10.569 -39.941 1.00 87.25 340 ILE A CA 1
ATOM 2815 C C . ILE A 1 340 ? 5.046 -9.960 -38.692 1.00 87.25 340 ILE A C 1
ATOM 2817 O O . ILE A 1 340 ? 4.598 -10.256 -37.597 1.00 87.25 340 ILE A O 1
ATOM 2821 N N . GLY A 1 341 ? 5.969 -8.999 -38.832 1.00 84.56 341 GLY A N 1
ATOM 2822 C CA . GLY A 1 341 ? 6.554 -8.296 -37.679 1.00 84.56 341 GLY A CA 1
ATOM 2823 C C . GLY A 1 341 ? 5.583 -7.397 -36.895 1.00 84.56 341 GLY A C 1
ATOM 2824 O O . GLY A 1 341 ? 5.963 -6.850 -35.868 1.00 84.56 341 GLY A O 1
ATOM 2825 N N . LYS A 1 342 ? 4.351 -7.191 -37.382 1.00 85.38 342 LYS A N 1
ATOM 2826 C CA . LYS A 1 342 ? 3.282 -6.477 -36.658 1.00 85.38 342 LYS A CA 1
ATOM 2827 C C . LYS A 1 342 ? 2.232 -7.398 -36.048 1.00 85.38 342 LYS A C 1
ATOM 2829 O O . LYS A 1 342 ? 1.474 -6.941 -35.203 1.00 85.38 342 LYS A O 1
ATOM 2834 N N . VAL A 1 343 ? 2.101 -8.607 -36.584 1.00 83.25 343 VAL A N 1
ATOM 2835 C CA . VAL A 1 343 ? 1.028 -9.555 -36.257 1.00 83.25 343 VAL A CA 1
ATOM 2836 C C . VAL A 1 343 ? 1.551 -10.681 -35.361 1.00 83.25 343 VAL A C 1
ATOM 2838 O O . VAL A 1 343 ? 0.785 -11.241 -34.590 1.00 83.25 343 VAL A O 1
ATOM 2841 N N . ASP A 1 344 ? 2.845 -10.987 -35.440 1.00 83.44 344 ASP A N 1
ATOM 2842 C CA . ASP A 1 344 ? 3.539 -11.972 -34.613 1.00 83.44 344 ASP A CA 1
ATOM 2843 C C . ASP A 1 344 ? 4.493 -11.245 -33.649 1.00 83.44 344 ASP A C 1
ATOM 2845 O O . ASP A 1 344 ? 5.612 -10.886 -34.022 1.00 83.44 344 ASP A O 1
ATOM 2849 N N . ASP A 1 345 ? 4.054 -11.006 -32.409 1.00 76.75 345 ASP A N 1
ATOM 2850 C CA . ASP A 1 345 ? 4.860 -10.340 -31.371 1.00 76.75 345 ASP A CA 1
ATOM 2851 C C . ASP A 1 345 ? 6.113 -11.154 -30.973 1.00 76.75 345 ASP A C 1
ATOM 2853 O O . ASP A 1 345 ? 7.064 -10.608 -30.403 1.00 76.75 345 ASP A O 1
ATOM 2857 N N . GLU A 1 346 ? 6.157 -12.454 -31.295 1.00 75.81 346 GLU A N 1
ATOM 2858 C CA . GLU A 1 346 ? 7.312 -13.331 -31.057 1.00 75.81 346 GLU A CA 1
ATOM 2859 C C . GLU A 1 346 ? 8.313 -13.344 -32.228 1.00 75.81 346 GLU A C 1
ATOM 2861 O O . GLU A 1 346 ? 9.412 -13.916 -32.124 1.00 75.81 346 GLU A O 1
ATOM 2866 N N . ALA A 1 347 ? 7.976 -12.702 -33.349 1.00 73.69 347 ALA A N 1
ATOM 2867 C CA . ALA A 1 347 ? 8.831 -12.639 -34.521 1.00 73.69 347 ALA A CA 1
ATOM 2868 C C . ALA A 1 347 ? 9.949 -11.599 -34.344 1.00 73.69 347 ALA A C 1
ATOM 2870 O O . ALA A 1 347 ? 9.788 -10.405 -34.588 1.00 73.69 347 ALA A O 1
ATOM 2871 N N . THR A 1 348 ? 11.145 -12.059 -33.968 1.00 77.44 348 THR A N 1
ATOM 2872 C CA . THR A 1 348 ? 12.349 -11.218 -34.010 1.00 77.44 348 THR A CA 1
ATOM 2873 C C . THR A 1 348 ? 12.736 -10.874 -35.454 1.00 77.44 348 THR A C 1
ATOM 2875 O O . THR A 1 348 ? 12.622 -11.717 -36.347 1.00 77.44 348 THR A O 1
ATOM 2878 N N . GLU A 1 349 ? 13.256 -9.661 -35.692 1.00 77.06 349 GLU A N 1
ATOM 2879 C CA . GLU A 1 349 ? 13.677 -9.195 -37.032 1.00 77.06 349 GLU A CA 1
ATOM 2880 C C . GLU A 1 349 ? 14.628 -10.189 -37.730 1.00 77.06 349 GLU A C 1
ATOM 2882 O O . GLU A 1 349 ? 14.472 -10.481 -38.916 1.00 77.06 349 GLU A O 1
ATOM 2887 N N . ASP A 1 350 ? 15.547 -10.803 -36.978 1.00 78.06 350 ASP A N 1
ATOM 2888 C CA . ASP A 1 350 ? 16.486 -11.810 -37.492 1.00 78.06 350 ASP A CA 1
ATOM 2889 C C . ASP A 1 350 ? 15.806 -13.116 -37.930 1.00 78.06 350 ASP A C 1
ATOM 2891 O O . ASP A 1 350 ? 16.294 -13.807 -38.825 1.00 78.06 350 ASP A O 1
ATOM 2895 N N . ARG A 1 351 ? 14.679 -13.486 -37.314 1.00 79.06 351 ARG A N 1
ATOM 2896 C CA . ARG A 1 351 ? 13.902 -14.662 -37.726 1.00 79.06 351 ARG A CA 1
ATOM 2897 C C . ARG A 1 351 ? 13.081 -14.360 -38.969 1.00 79.06 351 ARG A C 1
ATOM 2899 O O . ARG A 1 351 ? 13.088 -15.172 -39.886 1.00 79.06 351 ARG A O 1
ATOM 2906 N N . VAL A 1 352 ? 12.438 -13.193 -39.025 1.00 79.88 352 VAL A N 1
ATOM 2907 C CA . VAL A 1 352 ? 11.628 -12.774 -40.180 1.00 79.88 352 VAL A CA 1
ATOM 2908 C C . VAL A 1 352 ? 12.477 -12.667 -41.441 1.00 79.88 352 VAL A C 1
ATOM 2910 O O . VAL A 1 352 ? 12.024 -13.088 -42.498 1.00 79.88 352 VAL A O 1
ATOM 2913 N N . ASN A 1 353 ? 13.713 -12.172 -41.342 1.00 84.25 353 ASN A N 1
ATOM 2914 C CA . ASN A 1 353 ? 14.619 -12.025 -42.488 1.00 84.25 353 ASN A CA 1
ATOM 2915 C C . ASN A 1 353 ? 15.137 -13.358 -43.056 1.00 84.25 353 ASN A C 1
ATOM 2917 O O . ASN A 1 353 ? 15.571 -13.395 -44.203 1.00 84.25 353 ASN A O 1
ATOM 2921 N N . ASN A 1 354 ? 15.076 -14.448 -42.285 1.00 85.38 354 ASN A N 1
ATOM 2922 C CA . ASN A 1 354 ? 15.537 -15.775 -42.710 1.00 85.38 354 ASN A CA 1
ATOM 2923 C C . ASN A 1 354 ? 14.412 -16.685 -43.231 1.00 85.38 354 ASN A C 1
ATOM 2925 O O . ASN A 1 354 ? 14.691 -17.815 -43.625 1.00 85.38 354 ASN A O 1
ATOM 2929 N N . MET A 1 355 ? 13.160 -16.219 -43.222 1.00 85.44 355 MET A N 1
ATOM 2930 C CA . MET A 1 355 ? 12.015 -16.972 -43.740 1.00 85.44 355 MET A CA 1
ATOM 2931 C C . MET A 1 355 ? 11.804 -16.715 -45.234 1.00 85.44 355 MET A C 1
ATOM 2933 O O . MET A 1 355 ? 11.958 -15.578 -45.701 1.00 85.44 355 MET A O 1
ATOM 2937 N N . ASP A 1 356 ? 11.415 -17.766 -45.959 1.00 90.69 356 ASP A N 1
ATOM 2938 C CA . ASP A 1 356 ? 10.936 -17.655 -47.341 1.00 90.69 356 ASP A CA 1
ATOM 2939 C C . ASP A 1 356 ? 9.484 -17.146 -47.373 1.00 90.69 356 ASP A C 1
ATOM 2941 O O . ASP A 1 356 ? 8.718 -17.302 -46.418 1.00 90.69 356 ASP A O 1
ATOM 2945 N N . LEU A 1 357 ? 9.084 -16.542 -48.489 1.00 87.31 357 LEU A N 1
ATOM 2946 C CA . LEU A 1 357 ? 7.783 -15.907 -48.662 1.00 87.31 357 LEU A CA 1
ATOM 2947 C C . LEU A 1 357 ? 6.626 -16.877 -48.381 1.00 87.31 357 LEU A C 1
ATOM 2949 O O . LEU A 1 357 ? 5.645 -16.510 -47.732 1.00 87.31 357 LEU A O 1
ATOM 2953 N N . VAL A 1 358 ? 6.758 -18.134 -48.815 1.00 89.94 358 VAL A N 1
ATOM 2954 C CA . VAL A 1 358 ? 5.763 -19.190 -48.566 1.00 89.94 358 VAL A CA 1
ATOM 2955 C C . VAL A 1 358 ? 5.602 -19.459 -47.068 1.00 89.94 358 VAL A C 1
ATOM 2957 O O . VAL A 1 358 ? 4.477 -19.590 -46.586 1.00 89.94 358 VAL A O 1
ATOM 2960 N N . GLU A 1 359 ? 6.703 -19.484 -46.317 1.00 87.19 359 GLU A N 1
ATOM 2961 C CA . GLU A 1 359 ? 6.685 -19.700 -44.868 1.00 87.19 359 GLU A CA 1
ATOM 2962 C C . GLU A 1 359 ? 6.040 -18.517 -44.132 1.00 87.19 359 GLU A C 1
ATOM 2964 O O . GLU A 1 359 ? 5.287 -18.719 -43.176 1.00 87.19 359 GLU A O 1
ATOM 2969 N N . ILE A 1 360 ? 6.285 -17.282 -44.593 1.00 88.81 360 ILE A N 1
ATOM 2970 C CA . ILE A 1 360 ? 5.652 -16.076 -44.037 1.00 88.81 360 ILE A CA 1
ATOM 2971 C C . ILE A 1 360 ? 4.134 -16.132 -44.241 1.00 88.81 360 ILE A C 1
ATOM 2973 O O . ILE A 1 360 ? 3.380 -15.906 -43.295 1.00 88.81 360 ILE A O 1
ATOM 2977 N N . PHE A 1 361 ? 3.665 -16.477 -45.445 1.00 90.69 361 PHE A N 1
ATOM 2978 C CA . PHE A 1 361 ? 2.230 -16.582 -45.724 1.00 90.69 361 PHE A CA 1
ATOM 2979 C C . PHE A 1 361 ? 1.551 -17.719 -44.955 1.00 90.69 361 PHE A C 1
ATOM 2981 O O . PHE A 1 361 ? 0.428 -17.540 -44.484 1.00 90.69 361 PHE A O 1
ATOM 2988 N N . GLN A 1 362 ? 2.220 -18.861 -44.775 1.00 90.38 362 GLN A N 1
ATOM 2989 C CA . GLN A 1 362 ? 1.699 -19.953 -43.947 1.00 90.38 362 GLN A CA 1
ATOM 2990 C C . GLN A 1 362 ? 1.541 -19.528 -42.483 1.00 90.38 362 GLN A C 1
ATOM 2992 O O . GLN A 1 362 ? 0.496 -19.788 -41.887 1.00 90.38 362 GLN A O 1
ATOM 2997 N N . LYS A 1 363 ? 2.526 -18.814 -41.919 1.00 87.69 363 LYS A N 1
ATOM 2998 C CA . LYS A 1 363 ? 2.412 -18.263 -40.560 1.00 87.69 363 LYS A CA 1
ATOM 2999 C C . LYS A 1 363 ? 1.319 -17.209 -40.438 1.00 87.69 363 LYS A C 1
ATOM 3001 O O . LYS A 1 363 ? 0.523 -17.288 -39.511 1.00 87.69 363 LYS A O 1
ATOM 3006 N N . LEU A 1 364 ? 1.241 -16.263 -41.377 1.00 87.81 364 LEU A N 1
ATOM 3007 C CA . LEU A 1 364 ? 0.176 -15.254 -41.388 1.00 87.81 364 LEU A CA 1
ATOM 3008 C C . LEU A 1 364 ? -1.209 -15.902 -41.448 1.00 87.81 364 LEU A C 1
ATOM 3010 O O . LEU A 1 364 ? -2.101 -15.493 -40.713 1.00 87.81 364 LEU A O 1
ATOM 3014 N N . SER A 1 365 ? -1.380 -16.935 -42.277 1.00 89.56 365 SER A N 1
ATOM 3015 C CA . SER A 1 365 ? -2.630 -17.694 -42.332 1.00 89.56 365 SER A CA 1
ATOM 3016 C C . SER A 1 365 ? -2.944 -18.367 -40.996 1.00 89.56 365 SER A C 1
ATOM 3018 O O . SER A 1 365 ? -4.095 -18.341 -40.577 1.00 89.56 365 SER A O 1
ATOM 3020 N N . GLY A 1 366 ? -1.943 -18.946 -40.325 1.00 87.31 366 GLY A N 1
ATOM 3021 C CA . GLY A 1 366 ? -2.113 -19.561 -39.007 1.00 87.31 366 GLY A CA 1
ATOM 3022 C C . GLY A 1 366 ? -2.553 -18.556 -37.942 1.00 87.31 366 GLY A C 1
ATOM 3023 O O . GLY A 1 366 ? -3.530 -18.804 -37.247 1.00 87.31 366 GLY A O 1
ATOM 3024 N N . ILE A 1 367 ? -1.896 -17.395 -37.872 1.00 88.06 367 ILE A N 1
ATOM 3025 C CA . ILE A 1 367 ? -2.225 -16.354 -36.886 1.00 88.06 367 ILE A CA 1
ATOM 3026 C C . ILE A 1 367 ? -3.617 -15.769 -37.140 1.00 88.06 367 ILE A C 1
ATOM 3028 O O . ILE A 1 367 ? -4.363 -15.518 -36.203 1.00 88.06 367 ILE A O 1
ATOM 3032 N N . VAL A 1 368 ? -4.004 -15.566 -38.403 1.00 86.12 368 VAL A N 1
ATOM 3033 C CA . VAL A 1 368 ? -5.352 -15.078 -38.730 1.00 86.12 368 VAL A CA 1
ATOM 3034 C C . VAL A 1 368 ? -6.422 -16.095 -38.334 1.00 86.12 368 VAL A C 1
ATOM 3036 O O . VAL A 1 368 ? -7.441 -15.691 -37.787 1.00 86.12 368 VAL A O 1
ATOM 3039 N N . VAL A 1 369 ? -6.199 -17.392 -38.576 1.00 88.00 369 VAL A N 1
ATOM 3040 C CA . VAL A 1 369 ? -7.129 -18.449 -38.143 1.00 88.00 369 VAL A CA 1
ATOM 3041 C C . VAL A 1 369 ? -7.224 -18.495 -36.620 1.00 88.00 369 VAL A C 1
ATOM 3043 O O . VAL A 1 369 ? -8.330 -18.501 -36.100 1.00 88.00 369 VAL A O 1
ATOM 3046 N N . GLN A 1 370 ? -6.093 -18.428 -35.914 1.00 85.69 370 GLN A N 1
ATOM 3047 C CA . GLN A 1 370 ? -6.068 -18.413 -34.452 1.00 85.69 370 GLN A CA 1
ATOM 3048 C C . GLN A 1 370 ? -6.793 -17.191 -33.875 1.00 85.69 370 GLN A C 1
ATOM 3050 O O . GLN A 1 370 ? -7.640 -17.339 -33.008 1.00 85.69 370 GLN A O 1
ATOM 3055 N N . ASN A 1 371 ? -6.540 -15.994 -34.411 1.00 82.25 371 ASN A N 1
ATOM 3056 C CA . ASN A 1 371 ? -7.247 -14.789 -33.981 1.00 82.25 371 ASN A CA 1
ATOM 3057 C C . ASN A 1 371 ? -8.759 -14.905 -34.223 1.00 82.25 371 ASN A C 1
ATOM 3059 O O . ASN A 1 371 ? -9.537 -14.440 -33.402 1.00 82.25 371 ASN A O 1
ATOM 3063 N N . LEU A 1 372 ? -9.191 -15.500 -35.342 1.00 82.12 372 LEU A N 1
ATOM 3064 C CA . LEU A 1 372 ? -10.614 -15.726 -35.620 1.00 82.12 372 LEU A CA 1
ATOM 3065 C C . LEU A 1 372 ? -11.238 -16.756 -34.664 1.00 82.12 372 LEU A C 1
ATOM 3067 O O . LEU A 1 372 ? -12.378 -16.557 -34.257 1.00 82.12 372 LEU A O 1
ATOM 3071 N N . GLU A 1 373 ? -10.504 -17.804 -34.282 1.00 83.56 373 GLU A N 1
ATOM 3072 C CA . GLU A 1 373 ? -10.929 -18.760 -33.247 1.00 83.56 373 GLU A CA 1
ATOM 3073 C C . GLU A 1 373 ? -11.019 -18.094 -31.864 1.00 83.56 373 GLU A C 1
ATOM 3075 O O . GLU A 1 373 ? -11.966 -18.353 -31.126 1.00 83.56 373 GLU A O 1
ATOM 3080 N N . ASP A 1 374 ? -10.086 -17.204 -31.516 1.00 79.00 374 ASP A N 1
ATOM 3081 C CA . ASP A 1 374 ? -10.136 -16.435 -30.267 1.00 79.00 374 ASP A CA 1
ATOM 3082 C C . ASP A 1 374 ? -11.368 -15.507 -30.237 1.00 79.00 374 ASP A C 1
ATOM 3084 O O . ASP A 1 374 ? -12.064 -15.448 -29.227 1.00 79.00 374 ASP A O 1
ATOM 3088 N N . TYR A 1 375 ? -11.722 -14.871 -31.364 1.00 74.31 375 TYR A N 1
ATOM 3089 C CA . TYR A 1 375 ? -12.960 -14.082 -31.472 1.00 74.31 375 TYR A CA 1
ATOM 3090 C C . TYR A 1 375 ? -14.239 -14.931 -31.361 1.00 74.31 375 TYR A C 1
ATOM 3092 O O . TYR A 1 375 ? -15.201 -14.471 -30.756 1.00 74.31 375 TYR A O 1
ATOM 3100 N N . GLU A 1 376 ? -14.275 -16.153 -31.908 1.00 72.62 376 GLU A N 1
ATOM 3101 C CA . GLU A 1 376 ? -15.434 -17.053 -31.743 1.00 72.62 376 GLU A CA 1
ATOM 3102 C C . GLU A 1 376 ? -15.578 -17.578 -30.303 1.00 72.62 376 GLU A C 1
ATOM 3104 O O . GLU A 1 376 ? -16.692 -17.876 -29.873 1.00 72.62 376 GLU A O 1
ATOM 3109 N N . ASN A 1 377 ? -14.478 -17.688 -29.549 1.00 68.81 377 ASN A N 1
ATOM 3110 C CA . ASN A 1 377 ? -14.499 -18.159 -28.161 1.00 68.81 377 ASN A CA 1
ATOM 3111 C C . ASN A 1 377 ? -14.776 -17.044 -27.132 1.00 68.81 377 ASN A C 1
ATOM 3113 O O . ASN A 1 377 ? -15.239 -17.352 -26.035 1.00 68.81 377 ASN A O 1
ATOM 3117 N N . ASP A 1 378 ? -14.541 -15.773 -27.475 1.00 57.41 378 ASP A N 1
ATOM 3118 C CA . ASP A 1 378 ? -14.836 -14.609 -26.617 1.00 57.41 378 ASP A CA 1
ATOM 3119 C C . ASP A 1 378 ? -16.300 -14.106 -26.734 1.00 57.41 378 ASP A C 1
ATOM 3121 O O . ASP A 1 378 ? -16.715 -13.213 -25.992 1.00 57.41 378 ASP A O 1
ATOM 3125 N N . ASP A 1 379 ? -17.121 -14.703 -27.608 1.00 49.53 379 ASP A N 1
ATOM 3126 C CA . ASP A 1 379 ? -18.502 -14.273 -27.901 1.00 49.53 379 ASP A CA 1
ATOM 3127 C C . ASP A 1 379 ? -19.583 -14.767 -26.904 1.00 49.53 379 ASP A C 1
ATOM 3129 O O . ASP A 1 379 ? -20.774 -14.514 -27.118 1.00 49.53 379 ASP A O 1
ATOM 3133 N N . GLU A 1 380 ? -19.228 -15.421 -25.785 1.00 55.56 380 GLU A N 1
ATOM 3134 C CA . GLU A 1 380 ? -20.226 -15.798 -24.760 1.00 55.56 380 GLU A CA 1
ATOM 3135 C C . GLU A 1 380 ? -20.423 -14.783 -23.614 1.00 55.56 380 GLU A C 1
ATOM 3137 O O . GLU A 1 380 ? -21.499 -14.805 -23.018 1.00 55.56 380 GLU A O 1
ATOM 3142 N N . ASP A 1 381 ? -19.519 -13.828 -23.339 1.00 49.50 381 ASP A N 1
ATOM 3143 C CA . ASP A 1 381 ? -19.626 -13.001 -22.115 1.00 49.50 381 ASP A CA 1
ATOM 3144 C C . ASP A 1 381 ? -19.143 -11.530 -22.244 1.00 49.50 381 ASP A C 1
ATOM 3146 O O . ASP A 1 381 ? -18.323 -11.088 -21.453 1.00 49.50 381 ASP A O 1
ATOM 3150 N N . GLU A 1 382 ? -19.658 -10.719 -23.181 1.00 50.41 382 GLU A N 1
ATOM 3151 C CA . GLU A 1 382 ? -19.940 -9.274 -22.955 1.00 50.41 382 GLU A CA 1
ATOM 3152 C C . GLU A 1 382 ? -20.452 -8.586 -24.231 1.00 50.41 382 GLU A C 1
ATOM 3154 O O . GLU A 1 382 ? -19.704 -8.052 -25.051 1.00 50.41 382 GLU A O 1
ATOM 3159 N N . ILE A 1 383 ? -21.777 -8.496 -24.374 1.00 55.09 383 ILE A N 1
ATOM 3160 C CA . ILE A 1 383 ? -22.398 -7.581 -25.339 1.00 55.09 383 ILE A CA 1
ATOM 3161 C C . ILE A 1 383 ? -22.118 -6.146 -24.869 1.00 55.09 383 ILE A C 1
ATOM 3163 O O . ILE A 1 383 ? -22.868 -5.574 -24.072 1.00 55.09 383 ILE A O 1
ATOM 3167 N N . ILE A 1 384 ? -21.038 -5.543 -25.368 1.00 52.66 384 ILE A N 1
ATOM 3168 C CA . ILE A 1 384 ? -20.759 -4.117 -25.189 1.00 52.66 384 ILE A CA 1
ATOM 3169 C C . ILE A 1 384 ? -21.874 -3.333 -25.906 1.00 52.66 384 ILE A C 1
ATOM 3171 O O . ILE A 1 384 ? -22.068 -3.495 -27.114 1.00 52.66 384 ILE A O 1
ATOM 3175 N N . PRO A 1 385 ? -22.635 -2.463 -25.213 1.00 51.16 385 PRO A N 1
ATOM 3176 C CA . PRO A 1 385 ? -23.708 -1.702 -25.836 1.00 51.16 385 PRO A CA 1
ATOM 3177 C C . PRO A 1 385 ? -23.154 -0.817 -26.955 1.00 51.16 385 PRO A C 1
ATOM 3179 O O . PRO A 1 385 ? -22.240 -0.019 -26.733 1.00 51.16 385 PRO A O 1
ATOM 3182 N N . ALA A 1 386 ? -23.767 -0.890 -28.138 1.00 54.78 386 ALA A N 1
ATOM 3183 C CA . ALA A 1 386 ? -23.401 -0.119 -29.330 1.00 54.78 386 ALA A CA 1
ATOM 3184 C C . ALA A 1 386 ? -23.325 1.413 -29.113 1.00 54.78 386 ALA A C 1
ATOM 3186 O O . ALA A 1 386 ? -22.778 2.131 -29.948 1.00 54.78 386 ALA A O 1
ATOM 3187 N N . SER A 1 387 ? -23.819 1.934 -27.982 1.00 52.78 387 SER A N 1
ATOM 3188 C CA . SER A 1 387 ? -23.656 3.339 -27.595 1.00 52.78 387 SER A CA 1
ATOM 3189 C C . SER A 1 387 ? -22.220 3.722 -27.214 1.00 52.78 387 SER A C 1
ATOM 3191 O O . SER A 1 387 ? -21.888 4.902 -27.286 1.00 52.78 387 SER A O 1
ATOM 3193 N N . ASN A 1 388 ? -21.364 2.767 -26.832 1.00 49.53 388 ASN A N 1
ATOM 3194 C CA . ASN A 1 388 ? -19.971 3.048 -26.459 1.00 49.53 388 ASN A CA 1
ATOM 3195 C C . ASN A 1 388 ? -18.984 2.941 -27.633 1.00 49.53 388 ASN A C 1
ATOM 3197 O O . ASN A 1 388 ? -17.917 3.540 -27.559 1.00 49.53 388 ASN A O 1
ATOM 3201 N N . MET A 1 389 ? -19.348 2.286 -28.743 1.00 53.94 389 MET A N 1
ATOM 3202 C CA . MET A 1 389 ? -18.498 2.239 -29.946 1.00 53.94 389 MET A CA 1
ATOM 3203 C C . MET A 1 389 ? -18.559 3.522 -30.791 1.00 53.94 389 MET A C 1
ATOM 3205 O O . MET A 1 389 ? -17.641 3.792 -31.556 1.00 53.94 389 MET A O 1
ATOM 3209 N N . MET A 1 390 ? -19.604 4.350 -30.656 1.00 49.06 390 MET A N 1
ATOM 3210 C CA . MET A 1 390 ? -19.738 5.579 -31.458 1.00 49.06 390 MET A CA 1
ATOM 3211 C C . MET A 1 390 ? -19.079 6.828 -30.854 1.00 49.06 390 MET A C 1
ATOM 3213 O O . MET A 1 390 ? -18.956 7.833 -31.553 1.00 49.06 390 MET A O 1
ATOM 3217 N N . ASN A 1 391 ? -18.616 6.788 -29.600 1.00 48.16 391 ASN A N 1
ATOM 3218 C CA . ASN A 1 391 ? -17.981 7.951 -28.964 1.00 48.16 391 ASN A CA 1
ATOM 3219 C C . ASN A 1 391 ? -16.462 8.045 -29.182 1.00 48.16 391 ASN A C 1
ATOM 3221 O O . ASN A 1 391 ? -15.887 9.090 -28.889 1.00 48.16 391 ASN A O 1
ATOM 3225 N N . ASP A 1 392 ? -15.823 7.026 -29.765 1.00 48.75 392 ASP A N 1
ATOM 3226 C CA . ASP A 1 392 ? -14.378 7.047 -30.057 1.00 48.75 392 ASP A CA 1
ATOM 3227 C C . ASP A 1 392 ? -14.023 7.805 -31.358 1.00 48.75 392 ASP A C 1
ATOM 3229 O O . ASP A 1 392 ? -12.863 8.011 -31.707 1.00 48.75 392 ASP A O 1
ATOM 3233 N N . HIS A 1 393 ? -15.032 8.303 -32.080 1.00 50.00 393 HIS A N 1
ATOM 3234 C CA . HIS A 1 393 ? -14.841 9.159 -33.258 1.00 50.00 393 HIS A CA 1
ATOM 3235 C C . HIS A 1 393 ? -14.767 10.662 -32.937 1.00 50.00 393 HIS A C 1
ATOM 3237 O O . HIS A 1 393 ? -14.520 11.465 -33.838 1.00 50.00 393 HIS A O 1
ATOM 3243 N N . LEU A 1 394 ? -14.973 11.056 -31.674 1.00 50.88 394 LEU A N 1
ATOM 3244 C CA . LEU A 1 394 ? -14.897 12.451 -31.210 1.00 50.88 394 LEU A CA 1
ATOM 3245 C C . LEU A 1 394 ? -13.686 12.726 -30.308 1.00 50.88 394 LEU A C 1
ATOM 3247 O O . LEU A 1 394 ? -13.498 13.856 -29.852 1.00 50.88 394 LEU A O 1
ATOM 3251 N N . THR A 1 395 ? -12.844 11.723 -30.064 1.00 57.84 395 THR A N 1
ATOM 3252 C CA . THR A 1 395 ? -11.599 11.874 -29.316 1.00 57.84 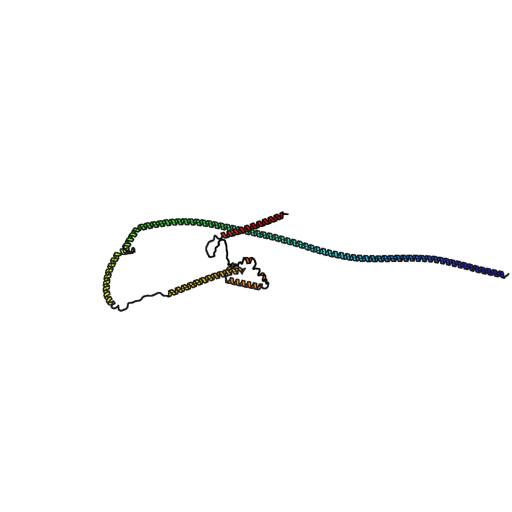395 THR A CA 1
ATOM 3253 C C . THR A 1 395 ? -10.664 12.811 -30.086 1.00 57.84 395 THR A C 1
ATOM 3255 O O . THR A 1 395 ? -10.498 12.696 -31.302 1.00 57.84 395 THR A O 1
ATOM 3258 N N . GLN A 1 396 ? -10.061 13.770 -29.382 1.00 51.69 396 GLN A N 1
ATOM 3259 C CA . GLN A 1 396 ? -9.241 14.848 -29.956 1.00 51.69 396 GLN A CA 1
ATOM 3260 C C . GLN A 1 396 ? -8.090 14.324 -30.848 1.00 51.69 396 GLN A C 1
ATOM 3262 O O . GLN A 1 396 ? -7.733 14.960 -31.837 1.00 51.69 396 GLN A O 1
ATOM 3267 N N . ASP A 1 397 ? -7.628 13.099 -30.584 1.00 51.88 397 ASP A N 1
ATOM 3268 C CA . ASP A 1 397 ? -6.641 12.349 -31.372 1.00 51.88 397 ASP A CA 1
ATOM 3269 C C . ASP A 1 397 ? -7.120 11.965 -32.793 1.00 51.88 397 ASP A C 1
ATOM 3271 O O . ASP A 1 397 ? -6.311 11.886 -33.721 1.00 51.88 397 ASP A O 1
ATOM 3275 N N . PHE A 1 398 ? -8.427 11.747 -33.004 1.00 50.84 398 PHE A N 1
ATOM 3276 C CA . PHE A 1 398 ? -8.993 11.417 -34.321 1.00 50.84 398 PHE A CA 1
ATOM 3277 C C . PHE A 1 398 ? -9.166 12.669 -35.195 1.00 50.84 398 PHE A C 1
ATOM 3279 O O . PHE A 1 398 ? -8.909 12.630 -36.401 1.00 50.84 398 PHE A O 1
ATOM 3286 N N . MET A 1 399 ? -9.524 13.802 -34.579 1.00 54.44 399 MET A N 1
ATOM 3287 C CA . MET A 1 399 ? -9.601 15.111 -35.246 1.00 54.44 399 MET A CA 1
ATOM 3288 C C . MET A 1 399 ? -8.222 15.596 -35.725 1.00 54.44 399 MET A C 1
ATOM 3290 O O . MET A 1 399 ? -8.128 16.216 -36.783 1.00 54.44 399 MET A O 1
ATOM 3294 N N . GLU A 1 400 ? -7.144 15.269 -35.005 1.00 57.38 400 GLU A N 1
ATOM 3295 C CA . GLU A 1 400 ? -5.774 15.647 -35.384 1.00 57.38 400 GLU A CA 1
ATOM 3296 C C . GLU A 1 400 ? -5.177 14.773 -36.502 1.00 57.38 400 GLU A C 1
ATOM 3298 O O . GLU A 1 400 ? -4.301 15.232 -37.237 1.00 57.38 400 GLU A O 1
ATOM 3303 N N . ARG A 1 401 ? -5.660 13.535 -36.691 1.00 58.72 401 ARG A N 1
ATOM 3304 C CA . ARG A 1 401 ? -5.090 12.591 -37.676 1.00 58.72 401 ARG A CA 1
ATOM 3305 C C . ARG A 1 401 ? -5.885 12.446 -38.974 1.00 58.72 401 ARG A C 1
ATOM 3307 O O . ARG A 1 401 ? -5.392 11.800 -39.897 1.00 58.72 401 ARG A O 1
ATOM 3314 N N . ASN A 1 402 ? -7.073 13.047 -39.089 1.00 47.75 402 ASN A N 1
ATOM 3315 C CA . ASN A 1 402 ? -7.968 12.817 -40.230 1.00 47.75 402 ASN A CA 1
ATOM 3316 C C . ASN A 1 402 ? -8.501 14.109 -40.880 1.00 47.75 402 ASN A C 1
ATOM 3318 O O . ASN A 1 402 ? -9.704 14.310 -41.032 1.00 47.75 402 ASN A O 1
ATOM 3322 N N . ILE A 1 403 ? -7.600 14.987 -41.334 1.00 45.81 403 ILE A N 1
ATOM 3323 C CA . ILE A 1 403 ? -7.952 16.057 -42.283 1.00 45.81 403 ILE A CA 1
ATOM 3324 C C . ILE A 1 403 ? -7.823 15.499 -43.704 1.00 45.81 403 ILE A C 1
ATOM 3326 O O . ILE A 1 403 ? -6.775 15.587 -44.345 1.00 45.81 403 ILE A O 1
ATOM 3330 N N . ARG A 1 404 ? -8.912 14.920 -44.220 1.00 47.00 404 ARG A N 1
ATOM 3331 C CA . ARG A 1 404 ? -9.068 14.657 -45.656 1.00 47.00 404 ARG A CA 1
ATOM 3332 C C . ARG A 1 404 ? -9.695 15.884 -46.315 1.00 47.00 404 ARG A C 1
ATOM 3334 O O . ARG A 1 404 ? -10.847 16.235 -46.075 1.00 47.00 404 ARG A O 1
ATOM 3341 N N . ILE A 1 405 ? -8.888 16.536 -47.137 1.00 42.41 405 ILE A N 1
ATOM 3342 C CA . ILE A 1 405 ? -9.173 17.749 -47.901 1.00 42.41 405 ILE A CA 1
ATOM 3343 C C . ILE A 1 405 ? -10.373 17.524 -48.844 1.00 42.41 405 ILE A C 1
ATOM 3345 O O . ILE A 1 405 ? -10.326 16.659 -49.718 1.00 42.41 405 ILE A O 1
ATOM 3349 N N . ARG A 1 406 ? -11.437 18.330 -48.701 1.00 44.12 406 ARG A N 1
ATOM 3350 C CA . ARG A 1 406 ? -12.412 18.592 -49.778 1.00 44.12 406 ARG A CA 1
ATOM 3351 C C . ARG A 1 406 ? -11.836 19.665 -50.716 1.00 44.12 406 ARG A C 1
ATOM 3353 O O . ARG A 1 406 ? -11.270 20.634 -50.213 1.00 44.12 406 ARG A O 1
ATOM 3360 N N . PRO A 1 407 ? -12.016 19.571 -52.045 1.00 41.06 407 PRO A N 1
ATOM 3361 C CA . PRO A 1 407 ? -11.624 20.640 -52.952 1.00 41.06 407 PRO A CA 1
ATOM 3362 C C . PRO A 1 407 ? -12.677 21.756 -52.910 1.00 41.06 407 PRO A C 1
ATOM 3364 O O . PRO A 1 407 ? -13.782 21.602 -53.426 1.00 41.06 407 PRO A O 1
ATOM 3367 N N . SER A 1 408 ? -12.346 22.888 -52.291 1.00 35.69 408 SER A N 1
ATOM 3368 C CA . SER A 1 408 ? -13.098 24.132 -52.456 1.00 35.69 408 SER A CA 1
ATOM 3369 C C . SER A 1 408 ? -12.577 24.874 -53.685 1.00 35.69 408 SER A C 1
ATOM 3371 O O . SER A 1 408 ? -11.515 25.494 -53.657 1.00 35.69 408 SER A O 1
ATOM 3373 N N . SER A 1 409 ? -13.338 24.817 -54.776 1.00 42.38 409 SER A N 1
ATOM 3374 C CA . SER A 1 409 ? -13.250 25.805 -55.847 1.00 42.38 409 SER A CA 1
ATOM 3375 C C . SER A 1 409 ? -13.809 27.141 -55.348 1.00 42.38 409 SER A C 1
ATOM 3377 O O . SER A 1 409 ? -14.964 27.187 -54.927 1.00 42.38 409 SER A O 1
ATOM 3379 N N . GLY A 1 410 ? -13.041 28.226 -55.450 1.00 36.97 410 GLY A N 1
ATOM 3380 C CA . GLY A 1 410 ? -13.565 29.587 -55.289 1.00 36.97 410 GLY A CA 1
ATOM 3381 C C . GLY A 1 410 ? -12.510 30.605 -54.858 1.00 36.97 410 GLY A C 1
ATOM 3382 O O . GLY A 1 410 ? -12.079 30.581 -53.716 1.00 36.97 410 GLY A O 1
ATOM 3383 N N . LYS A 1 411 ? -12.117 31.476 -55.799 1.00 36.75 411 LYS A N 1
ATOM 3384 C CA . LYS A 1 411 ? -11.245 32.672 -55.690 1.00 36.75 411 LYS A CA 1
ATOM 3385 C C . LYS A 1 411 ? -11.627 33.576 -54.490 1.00 36.75 411 LYS A C 1
ATOM 3387 O O . LYS A 1 411 ? -12.782 33.537 -54.089 1.00 36.75 411 LYS A O 1
ATOM 3392 N N . THR A 1 412 ? -10.756 34.390 -53.881 1.00 35.97 412 THR A N 1
ATOM 3393 C CA . THR A 1 412 ? -9.947 35.517 -54.420 1.00 35.97 412 THR A CA 1
ATOM 3394 C C . THR A 1 412 ? -8.944 36.021 -53.358 1.00 35.97 412 THR A C 1
ATOM 3396 O O . THR A 1 412 ? -9.329 36.052 -52.197 1.00 35.97 412 THR A O 1
ATOM 3399 N N . GLU A 1 413 ? -7.750 36.461 -53.806 1.00 34.34 413 GLU A N 1
ATOM 3400 C CA . GLU A 1 413 ? -6.907 37.604 -53.331 1.00 34.34 413 GLU A CA 1
ATOM 3401 C C . GLU A 1 413 ? -6.576 37.735 -51.816 1.00 34.34 413 GLU A C 1
ATOM 3403 O O . GLU A 1 413 ? -7.454 37.645 -50.975 1.00 34.34 413 GLU A O 1
ATOM 3408 N N . ALA A 1 414 ? -5.360 38.014 -51.328 1.00 33.41 414 ALA A N 1
ATOM 3409 C CA . ALA A 1 414 ? -4.117 38.555 -51.880 1.00 33.41 414 ALA A CA 1
ATOM 3410 C C . ALA A 1 414 ? -2.936 38.280 -50.904 1.00 33.41 414 ALA A C 1
ATOM 3412 O O . ALA A 1 414 ? -3.161 38.004 -49.728 1.00 33.41 414 ALA A O 1
ATOM 3413 N N . ASP A 1 415 ? -1.711 38.412 -51.427 1.00 37.59 415 ASP A N 1
ATOM 3414 C CA . ASP A 1 415 ? -0.444 38.795 -50.770 1.00 37.59 415 ASP A CA 1
ATOM 3415 C C . ASP A 1 415 ? 0.072 37.996 -49.550 1.00 37.59 415 ASP A C 1
ATOM 3417 O O . ASP A 1 415 ? -0.371 38.181 -48.422 1.00 37.59 415 ASP A O 1
ATOM 3421 N N . ASN A 1 416 ? 1.136 37.194 -49.705 1.00 37.28 416 ASN A N 1
ATOM 3422 C CA . ASN A 1 416 ? 2.524 37.687 -49.749 1.00 37.28 416 ASN A CA 1
ATOM 3423 C C . ASN A 1 416 ? 3.552 36.529 -49.776 1.00 37.28 416 ASN A C 1
ATOM 3425 O O . ASN A 1 416 ? 3.462 35.581 -49.002 1.00 37.28 416 ASN A O 1
ATOM 3429 N N . ASP A 1 417 ? 4.537 36.691 -50.661 1.00 38.00 417 ASP A N 1
ATOM 3430 C CA . ASP A 1 417 ? 5.900 36.137 -50.702 1.00 38.00 417 ASP A CA 1
ATOM 3431 C C . ASP A 1 417 ? 6.197 34.616 -50.613 1.00 38.00 417 ASP A C 1
ATOM 3433 O O . ASP A 1 417 ? 6.212 33.991 -49.556 1.00 38.00 417 ASP A O 1
ATOM 3437 N N . ASN A 1 418 ? 6.571 34.076 -51.789 1.00 37.97 418 ASN A N 1
ATOM 3438 C CA . ASN A 1 418 ? 7.861 33.436 -52.132 1.00 37.97 418 ASN A CA 1
ATOM 3439 C C . ASN A 1 418 ? 8.594 32.584 -51.071 1.00 37.97 418 ASN A C 1
ATOM 3441 O O . ASN A 1 418 ? 8.938 33.052 -49.999 1.00 37.97 418 ASN A O 1
ATOM 3445 N N . SER A 1 419 ? 9.138 31.396 -51.339 1.00 37.25 419 SER A N 1
ATOM 3446 C CA . SER A 1 419 ? 9.096 30.443 -52.453 1.00 37.25 419 SER A CA 1
ATOM 3447 C C . SER A 1 419 ? 9.841 29.188 -51.953 1.00 37.25 419 SER A C 1
ATOM 3449 O O . SER A 1 419 ? 10.958 29.303 -51.447 1.00 37.25 419 SER A O 1
ATOM 3451 N N . LYS A 1 420 ? 9.254 27.992 -52.077 1.00 35.50 420 LYS A N 1
ATOM 3452 C CA . LYS A 1 420 ? 9.966 26.703 -51.981 1.00 35.50 420 LYS A CA 1
ATOM 3453 C C . LYS A 1 420 ? 9.395 25.755 -53.041 1.00 35.50 420 LYS A C 1
ATOM 3455 O O . LYS A 1 420 ? 8.368 25.120 -52.832 1.00 35.50 420 LYS A O 1
ATOM 3460 N N . TYR A 1 421 ? 10.074 25.687 -54.184 1.00 37.12 421 TYR A N 1
ATOM 3461 C CA . TYR A 1 421 ? 10.122 24.492 -55.039 1.00 37.12 421 TYR A CA 1
ATOM 3462 C C . TYR A 1 421 ? 11.110 23.504 -54.371 1.00 37.12 421 TYR A C 1
ATOM 3464 O O . TYR A 1 421 ? 12.035 23.956 -53.704 1.00 37.12 421 TYR A O 1
ATOM 3472 N N . GLY A 1 422 ? 11.029 22.174 -54.424 1.00 37.91 422 GLY A N 1
ATOM 3473 C CA . GLY A 1 422 ? 10.287 21.241 -55.268 1.00 37.91 422 GLY A CA 1
ATOM 3474 C C . GLY A 1 422 ? 11.251 20.144 -55.760 1.00 37.91 422 GLY A C 1
ATOM 3475 O O . GLY A 1 422 ? 12.298 20.474 -56.304 1.00 37.91 422 GLY A O 1
ATOM 3476 N N . GLY A 1 423 ? 10.869 18.866 -55.611 1.00 36.25 423 GLY A N 1
ATOM 3477 C CA . GLY A 1 423 ? 11.456 17.691 -56.292 1.00 36.25 423 GLY A CA 1
ATOM 3478 C C . GLY A 1 423 ? 12.502 16.907 -55.478 1.00 36.25 423 GLY A C 1
ATOM 3479 O O . GLY A 1 423 ? 13.353 17.536 -54.872 1.00 36.25 423 GLY A O 1
ATOM 3480 N N . ARG A 1 424 ? 12.582 15.570 -55.363 1.00 34.72 424 ARG A N 1
ATOM 3481 C CA . ARG A 1 424 ? 12.009 14.327 -55.946 1.00 34.72 424 ARG A CA 1
ATOM 3482 C C . ARG A 1 424 ? 13.212 13.389 -56.179 1.00 34.72 424 ARG A C 1
ATOM 3484 O O . ARG A 1 424 ? 14.232 13.811 -56.706 1.00 34.72 424 ARG A O 1
ATOM 3491 N N . ASN A 1 425 ? 13.058 12.138 -55.753 1.00 36.12 425 ASN A N 1
ATOM 3492 C CA . ASN A 1 425 ? 14.059 11.065 -55.738 1.00 36.12 425 ASN A CA 1
ATOM 3493 C C . ASN A 1 425 ? 14.574 10.633 -57.126 1.00 36.12 425 ASN A C 1
ATOM 3495 O O . ASN A 1 425 ? 13.800 10.575 -58.081 1.00 36.12 425 ASN A O 1
ATOM 3499 N N . GLY A 1 426 ? 15.843 10.207 -57.162 1.00 33.78 426 GLY A N 1
ATOM 3500 C CA . GLY A 1 426 ? 16.509 9.422 -58.216 1.00 33.78 426 GLY A CA 1
ATOM 3501 C C . GLY A 1 426 ? 18.045 9.523 -58.097 1.00 33.78 426 GLY A C 1
ATOM 3502 O O . GLY A 1 426 ? 18.508 10.516 -57.556 1.00 33.78 426 GLY A O 1
ATOM 3503 N N . PRO A 1 427 ? 18.839 8.513 -58.497 1.00 53.25 427 PRO A N 1
ATOM 3504 C CA . PRO A 1 427 ? 19.821 7.887 -57.604 1.00 53.25 427 PRO A CA 1
ATOM 3505 C C . PRO A 1 427 ? 21.303 8.222 -57.872 1.00 53.25 427 PRO A C 1
ATOM 3507 O O . PRO A 1 427 ? 21.673 8.616 -58.969 1.00 53.25 427 PRO A O 1
ATOM 3510 N N . GLN A 1 428 ? 22.125 7.910 -56.857 1.00 44.75 428 GLN A N 1
ATOM 3511 C CA . GLN A 1 428 ? 23.558 7.572 -56.911 1.00 44.75 428 GLN A CA 1
ATOM 3512 C C . GLN A 1 428 ? 24.551 8.713 -57.227 1.00 44.75 428 GLN A C 1
ATOM 3514 O O . GLN A 1 428 ? 24.618 9.193 -58.346 1.00 44.75 428 GLN A O 1
ATOM 3519 N N . THR A 1 429 ? 25.334 9.104 -56.209 1.00 39.53 429 THR A N 1
ATOM 3520 C CA . THR A 1 429 ? 26.818 9.186 -56.139 1.00 39.53 429 THR A CA 1
ATOM 3521 C C . THR A 1 429 ? 27.242 10.216 -55.083 1.00 39.53 429 THR A C 1
ATOM 3523 O O . THR A 1 429 ? 26.741 11.336 -55.091 1.00 39.53 429 THR A O 1
ATOM 3526 N N . ASP A 1 430 ? 28.141 9.800 -54.187 1.00 46.53 430 ASP A N 1
ATOM 3527 C CA . ASP A 1 430 ? 29.080 10.586 -53.369 1.00 46.53 430 ASP A CA 1
ATOM 3528 C C . ASP A 1 430 ? 28.837 12.101 -53.247 1.00 46.53 430 ASP A C 1
ATOM 3530 O O . ASP A 1 430 ? 29.191 12.854 -54.146 1.00 46.53 430 ASP A O 1
ATOM 3534 N N . ASN A 1 431 ? 28.306 12.544 -52.097 1.00 43.47 431 ASN A N 1
ATOM 3535 C CA . ASN A 1 431 ? 28.537 13.875 -51.507 1.00 43.47 431 ASN A CA 1
ATOM 3536 C C . ASN A 1 431 ? 27.995 13.911 -50.063 1.00 43.47 431 ASN A C 1
ATOM 3538 O O . ASN A 1 431 ? 26.838 14.242 -49.803 1.00 43.47 431 ASN A O 1
ATOM 3542 N N . LEU A 1 432 ? 28.850 13.525 -49.116 1.00 47.94 432 LEU A N 1
ATOM 3543 C CA . LEU A 1 432 ? 28.654 13.666 -47.673 1.00 47.94 432 LEU A CA 1
ATOM 3544 C C 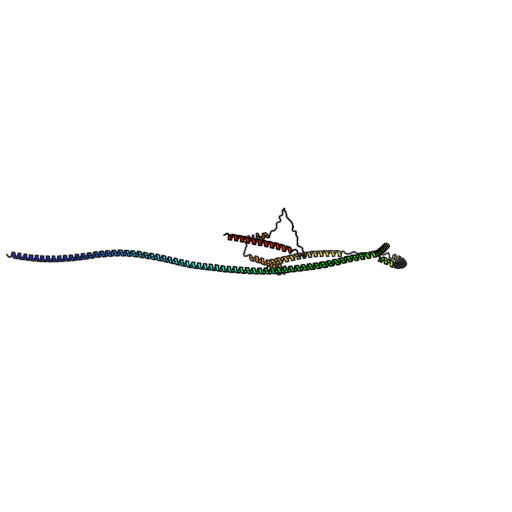. LEU A 1 432 ? 29.438 14.900 -47.207 1.00 47.94 432 LEU A C 1
ATOM 3546 O O . LEU A 1 432 ? 30.636 14.766 -46.993 1.00 47.94 432 LEU A O 1
ATOM 3550 N N . ASP A 1 433 ? 28.794 16.063 -47.040 1.00 51.00 433 ASP A N 1
ATOM 3551 C CA . ASP A 1 433 ? 29.262 17.027 -46.019 1.00 51.00 433 ASP A CA 1
ATOM 3552 C C . ASP A 1 433 ? 28.243 18.119 -45.619 1.00 51.00 433 ASP A C 1
ATOM 3554 O O . ASP A 1 433 ? 28.190 18.504 -44.457 1.00 51.00 433 ASP A O 1
ATOM 3558 N N . ASP A 1 434 ? 27.323 18.555 -46.487 1.00 50.88 434 ASP A N 1
ATOM 3559 C CA . ASP A 1 434 ? 26.552 19.788 -46.190 1.00 50.88 434 ASP A CA 1
ATOM 3560 C C . ASP A 1 434 ? 25.222 19.605 -45.425 1.00 50.88 434 ASP A C 1
ATOM 3562 O O . ASP A 1 434 ? 24.578 20.582 -45.032 1.00 50.88 434 ASP A O 1
ATOM 3566 N N . ASN A 1 435 ? 24.765 18.368 -45.191 1.00 51.56 435 ASN A N 1
ATOM 3567 C CA . ASN A 1 435 ? 23.439 18.122 -44.595 1.00 51.56 435 ASN A CA 1
ATOM 3568 C C . ASN A 1 435 ? 23.465 17.870 -43.074 1.00 51.56 435 ASN A C 1
ATOM 3570 O O . ASN A 1 435 ? 22.416 17.822 -42.433 1.00 51.56 435 ASN A O 1
ATOM 3574 N N . VAL A 1 436 ? 24.654 17.737 -42.478 1.00 54.47 436 VAL A N 1
ATOM 3575 C CA . VAL A 1 436 ? 24.816 17.544 -41.025 1.00 54.47 436 VAL A CA 1
ATOM 3576 C C . VAL A 1 436 ? 24.711 18.883 -40.286 1.00 54.47 436 VAL A C 1
ATOM 3578 O O . VAL A 1 436 ? 24.131 18.953 -39.205 1.00 54.47 436 VAL A O 1
ATOM 3581 N N . GLU A 1 437 ? 25.185 19.975 -40.887 1.00 53.66 437 GLU A N 1
ATOM 3582 C CA . GLU A 1 437 ? 25.260 21.288 -40.231 1.00 53.66 437 GLU A CA 1
ATOM 3583 C C . GLU A 1 437 ? 23.883 21.952 -40.030 1.00 53.66 437 GLU A C 1
ATOM 3585 O O . GLU A 1 437 ? 23.653 22.630 -39.027 1.00 53.66 437 GLU A O 1
ATOM 3590 N N . LYS A 1 438 ? 22.916 21.689 -40.922 1.00 56.19 438 LYS A N 1
ATOM 3591 C CA . LYS A 1 438 ? 21.533 22.174 -40.763 1.00 56.19 438 LYS A CA 1
ATOM 3592 C C . LYS A 1 438 ? 20.788 21.478 -39.627 1.00 56.19 438 LYS A C 1
ATOM 3594 O O . LYS A 1 438 ? 20.091 22.149 -38.874 1.00 56.19 438 LYS A O 1
ATOM 3599 N N . HIS A 1 439 ? 20.995 20.174 -39.451 1.00 54.41 439 HIS A N 1
ATOM 3600 C CA . HIS A 1 439 ? 20.330 19.421 -38.386 1.00 54.41 439 HIS A CA 1
ATOM 3601 C C . HIS A 1 439 ? 20.837 19.828 -36.992 1.00 54.41 439 HIS A C 1
ATOM 3603 O O . HIS A 1 439 ? 20.053 19.933 -36.055 1.00 54.41 439 HIS A O 1
ATOM 3609 N N . TYR A 1 440 ? 22.129 20.157 -36.870 1.00 63.78 440 TYR A N 1
ATOM 3610 C CA . TYR A 1 440 ? 22.698 20.678 -35.623 1.00 63.78 440 TYR A CA 1
ATOM 3611 C C . TYR A 1 440 ? 22.164 22.063 -35.242 1.00 63.78 440 TYR A C 1
ATOM 3613 O O . TYR A 1 440 ? 22.011 22.351 -34.054 1.00 63.78 440 TYR A O 1
ATOM 3621 N N . ASN A 1 441 ? 21.889 22.925 -36.224 1.00 68.81 441 ASN A N 1
ATOM 3622 C CA . ASN A 1 441 ? 21.336 24.253 -35.959 1.00 68.81 441 ASN A CA 1
ATOM 3623 C C . ASN A 1 441 ? 19.872 24.194 -35.509 1.00 68.81 441 ASN A C 1
ATOM 3625 O O . ASN A 1 441 ? 19.500 24.930 -34.595 1.00 68.81 441 ASN A O 1
ATOM 3629 N N . ASP A 1 442 ? 19.071 23.299 -36.085 1.00 67.00 442 ASP A N 1
ATOM 3630 C CA . ASP A 1 442 ? 17.679 23.113 -35.666 1.00 67.00 442 ASP A CA 1
ATOM 3631 C C . ASP A 1 442 ? 17.598 22.545 -34.234 1.00 67.00 442 ASP A C 1
ATOM 3633 O O . ASP A 1 442 ? 16.855 23.078 -33.402 1.00 67.00 442 ASP A O 1
ATOM 3637 N N . ASP A 1 443 ? 18.465 21.588 -33.883 1.00 71.44 443 ASP A N 1
ATOM 3638 C CA . ASP A 1 443 ? 18.565 21.044 -32.519 1.00 71.44 443 ASP A CA 1
ATOM 3639 C C . ASP A 1 443 ? 19.018 22.109 -31.493 1.00 71.44 443 ASP A C 1
ATOM 3641 O O . ASP A 1 443 ? 18.576 22.129 -30.338 1.00 71.44 443 ASP A O 1
ATOM 3645 N N . LEU A 1 444 ? 19.891 23.038 -31.903 1.00 75.12 444 LEU A N 1
ATOM 3646 C CA . LEU A 1 444 ? 20.334 24.168 -31.078 1.00 75.12 444 LEU A CA 1
ATOM 3647 C C . LEU A 1 444 ? 19.203 25.169 -30.814 1.00 75.12 444 LEU A C 1
ATOM 3649 O O 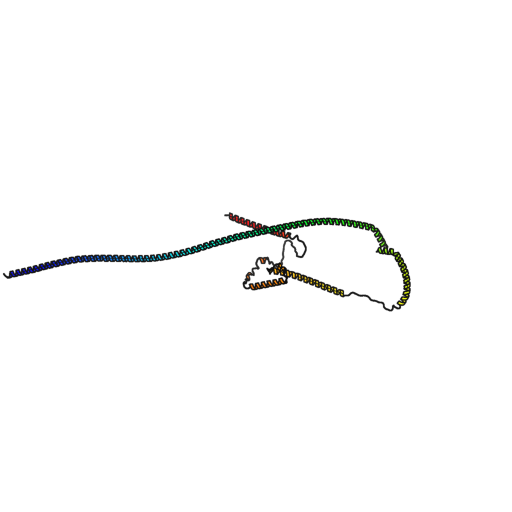. LEU A 1 444 ? 19.060 25.638 -29.682 1.00 75.12 444 LEU A O 1
ATOM 3653 N N . ILE A 1 445 ? 18.385 25.469 -31.826 1.00 80.94 445 ILE A N 1
ATOM 3654 C CA . ILE A 1 445 ? 17.222 26.358 -31.703 1.00 80.94 445 ILE A CA 1
ATOM 3655 C C . ILE A 1 445 ? 16.167 25.731 -30.782 1.00 80.94 445 ILE A C 1
ATOM 3657 O O . ILE A 1 445 ? 15.597 26.421 -29.927 1.00 80.94 445 ILE A O 1
ATOM 3661 N N . GLU A 1 446 ? 15.941 24.421 -30.889 1.00 81.75 446 GLU A N 1
ATOM 3662 C CA . GLU A 1 446 ? 15.007 23.708 -30.018 1.00 81.75 446 GLU A CA 1
ATOM 3663 C C . GLU A 1 446 ? 15.473 23.711 -28.553 1.00 81.75 446 GLU A C 1
ATOM 3665 O O . GLU A 1 446 ? 14.698 24.039 -27.645 1.00 81.75 446 GLU A O 1
ATOM 3670 N N . LEU A 1 447 ? 16.760 23.448 -28.305 1.00 80.12 447 LEU A N 1
ATOM 3671 C CA . LEU A 1 447 ? 17.340 23.498 -26.961 1.00 80.12 447 LEU A CA 1
ATOM 3672 C C . LEU A 1 447 ? 17.259 24.895 -26.333 1.00 80.12 447 LEU A C 1
ATOM 3674 O O . LEU A 1 447 ? 17.028 25.017 -25.124 1.00 80.12 447 LEU A O 1
ATOM 3678 N N . ASP A 1 448 ? 17.417 25.958 -27.121 1.00 85.00 448 ASP A N 1
ATOM 3679 C CA . ASP A 1 448 ? 17.321 27.329 -26.617 1.00 85.00 448 ASP A CA 1
ATOM 3680 C C . ASP A 1 448 ? 15.874 27.720 -26.271 1.00 85.00 448 ASP A C 1
ATOM 3682 O O . ASP A 1 448 ? 15.626 28.384 -25.255 1.00 85.00 448 ASP A O 1
ATOM 3686 N N . ASN A 1 449 ? 14.898 27.219 -27.030 1.00 84.62 449 ASN A N 1
ATOM 3687 C CA . ASN A 1 449 ? 13.477 27.361 -26.709 1.00 84.62 449 ASN A CA 1
ATOM 3688 C C . ASN A 1 449 ? 13.100 26.593 -25.432 1.00 84.62 449 ASN A C 1
ATOM 3690 O O . ASN A 1 449 ? 12.419 27.135 -24.556 1.00 84.62 449 ASN A O 1
ATOM 3694 N N . GLN A 1 450 ? 13.619 25.375 -25.248 1.00 83.38 450 GLN A N 1
ATOM 3695 C CA . GLN A 1 450 ? 13.435 24.619 -24.005 1.00 83.38 450 GLN A CA 1
ATOM 3696 C C . GLN A 1 450 ? 14.054 25.347 -22.797 1.00 83.38 450 GLN A C 1
ATOM 3698 O O . GLN A 1 450 ? 13.433 25.434 -21.732 1.00 83.38 450 GLN A O 1
ATOM 3703 N N . ARG A 1 451 ? 15.240 25.953 -22.956 1.00 87.25 451 ARG A N 1
ATOM 3704 C CA . ARG A 1 451 ? 15.889 26.763 -21.907 1.00 87.25 451 ARG A CA 1
ATOM 3705 C C . ARG A 1 451 ? 15.083 28.007 -21.540 1.00 87.25 451 ARG A C 1
ATOM 3707 O O . ARG A 1 451 ? 14.990 28.324 -20.350 1.00 87.25 451 ARG A O 1
ATOM 3714 N N . LYS A 1 452 ? 14.491 28.701 -22.518 1.00 91.81 452 LYS A N 1
ATOM 3715 C CA . LYS A 1 452 ? 13.595 29.845 -22.269 1.00 91.81 452 LYS A CA 1
ATOM 3716 C C . LYS A 1 452 ? 12.359 29.424 -21.472 1.00 91.81 452 LYS A C 1
ATOM 3718 O O . LYS A 1 452 ? 12.079 30.034 -20.442 1.00 91.81 452 LYS A O 1
ATOM 3723 N N . ASN A 1 453 ? 11.718 28.318 -21.849 1.00 86.94 453 ASN A N 1
ATOM 3724 C CA . ASN A 1 453 ? 10.544 27.792 -21.145 1.00 86.94 453 ASN A CA 1
ATOM 3725 C C . ASN A 1 453 ? 10.851 27.386 -19.693 1.00 86.94 453 ASN A C 1
ATOM 3727 O O . ASN A 1 453 ? 10.056 27.634 -18.784 1.00 86.94 453 ASN A O 1
ATOM 3731 N N . ILE A 1 454 ? 12.020 26.786 -19.443 1.00 88.12 454 ILE A N 1
ATOM 3732 C CA . ILE A 1 454 ? 12.453 26.434 -18.082 1.00 88.12 454 ILE A CA 1
ATOM 3733 C C . ILE A 1 454 ? 12.707 27.695 -17.247 1.00 88.12 454 ILE A C 1
ATOM 3735 O O . ILE A 1 454 ? 12.263 27.763 -16.098 1.00 88.12 454 ILE A O 1
ATOM 3739 N N . LYS A 1 455 ? 13.378 28.710 -17.810 1.00 92.69 455 LYS A N 1
ATOM 3740 C CA . LYS A 1 455 ? 13.602 29.992 -17.121 1.00 92.69 455 LYS A CA 1
ATOM 3741 C C . LYS A 1 455 ? 12.287 30.673 -16.749 1.00 92.69 455 LYS A C 1
ATOM 3743 O O . LYS A 1 455 ? 12.157 31.151 -15.625 1.00 92.69 455 LYS A O 1
ATOM 3748 N N . GLU A 1 456 ? 11.307 30.666 -17.646 1.00 91.94 456 GLU A N 1
ATOM 3749 C CA . GLU A 1 456 ? 9.998 31.266 -17.389 1.00 91.94 456 GLU A CA 1
ATOM 3750 C C . GLU A 1 456 ? 9.234 30.529 -16.276 1.00 91.94 456 GLU A C 1
ATOM 3752 O O . GLU A 1 456 ? 8.676 31.160 -15.377 1.00 91.94 456 GLU A O 1
ATOM 3757 N N . LYS A 1 457 ? 9.283 29.189 -16.254 1.00 91.56 457 LYS A N 1
ATOM 3758 C CA . LYS A 1 457 ? 8.706 28.390 -15.157 1.00 91.56 457 LYS A CA 1
ATOM 3759 C C . LYS A 1 457 ? 9.360 28.694 -13.808 1.00 91.56 457 LYS A C 1
ATOM 3761 O O . LYS A 1 457 ? 8.654 28.834 -12.811 1.00 91.56 457 LYS A O 1
ATOM 3766 N N . ILE A 1 458 ? 10.688 28.816 -13.766 1.00 91.56 458 ILE A N 1
ATOM 3767 C CA . ILE A 1 458 ? 11.416 29.159 -12.534 1.00 91.56 458 ILE A CA 1
ATOM 3768 C C . ILE A 1 458 ? 11.005 30.547 -12.034 1.00 91.56 458 ILE A C 1
ATOM 3770 O O . ILE A 1 458 ? 10.774 30.711 -10.835 1.00 91.56 458 ILE A O 1
ATOM 3774 N N . LEU A 1 459 ? 10.868 31.524 -12.935 1.00 93.62 459 LEU A N 1
ATOM 3775 C CA . LEU A 1 459 ? 10.451 32.879 -12.581 1.00 93.62 459 LEU A CA 1
ATOM 3776 C C . LEU A 1 459 ? 9.043 32.894 -11.966 1.00 93.62 459 LEU A C 1
ATOM 3778 O O . LEU A 1 459 ? 8.862 33.450 -10.885 1.00 93.62 459 LEU A O 1
ATOM 3782 N N . ARG A 1 460 ? 8.076 32.191 -12.573 1.00 91.19 460 ARG A N 1
ATOM 3783 C CA . ARG A 1 460 ? 6.707 32.075 -12.029 1.00 91.19 460 ARG A CA 1
ATOM 3784 C C . ARG A 1 460 ? 6.686 31.455 -10.630 1.00 91.19 460 ARG A C 1
ATOM 3786 O O . ARG A 1 460 ? 5.986 31.947 -9.749 1.00 91.19 460 ARG A O 1
ATOM 3793 N N . ILE A 1 461 ? 7.493 30.418 -10.393 1.00 92.50 461 ILE A N 1
ATOM 3794 C CA . ILE A 1 461 ? 7.613 29.784 -9.069 1.00 92.50 461 ILE A CA 1
ATOM 3795 C C . ILE A 1 461 ? 8.215 30.758 -8.043 1.00 92.50 461 ILE A C 1
ATOM 3797 O O . ILE A 1 461 ? 7.783 30.800 -6.890 1.00 92.50 461 ILE A O 1
ATOM 3801 N N . GLN A 1 462 ? 9.214 31.552 -8.434 1.00 91.31 462 GLN A N 1
ATOM 3802 C CA . GLN A 1 462 ? 9.805 32.562 -7.552 1.00 91.31 462 GLN A CA 1
ATOM 3803 C C . GLN A 1 462 ? 8.810 33.676 -7.207 1.00 91.31 462 GLN A C 1
ATOM 3805 O O . GLN A 1 462 ? 8.731 34.072 -6.043 1.00 91.31 462 GLN A O 1
ATOM 3810 N N . GLU A 1 463 ? 8.018 34.137 -8.175 1.00 94.06 463 GLU A N 1
ATOM 3811 C CA . GLU A 1 463 ? 6.959 35.128 -7.959 1.00 94.06 463 GLU A CA 1
ATOM 3812 C C . GLU A 1 463 ? 5.845 34.600 -7.049 1.00 94.06 463 GLU A C 1
ATOM 3814 O O . GLU A 1 463 ? 5.401 35.305 -6.139 1.00 94.06 463 GLU A O 1
ATOM 3819 N N . GLU A 1 464 ? 5.426 33.347 -7.230 1.00 93.06 464 GLU A N 1
ATOM 3820 C CA . GLU A 1 464 ? 4.426 32.706 -6.374 1.00 93.06 464 GLU A CA 1
ATOM 3821 C C . GLU A 1 464 ? 4.934 32.561 -4.931 1.00 93.06 464 GLU A C 1
ATOM 3823 O O . GLU A 1 464 ? 4.233 32.906 -3.977 1.00 93.06 464 GLU A O 1
ATOM 3828 N N . ASN A 1 465 ? 6.189 32.140 -4.756 1.00 90.19 465 ASN A N 1
ATOM 3829 C CA . ASN A 1 465 ? 6.821 32.057 -3.439 1.00 90.19 465 ASN A CA 1
ATOM 3830 C C . ASN A 1 465 ? 6.989 33.439 -2.789 1.00 90.19 465 ASN A C 1
ATOM 3832 O O . ASN A 1 465 ? 6.822 33.578 -1.576 1.00 90.19 465 ASN A O 1
ATOM 3836 N N . ALA A 1 466 ? 7.286 34.478 -3.574 1.00 91.44 466 ALA A N 1
ATOM 3837 C CA . ALA A 1 466 ? 7.342 35.850 -3.082 1.00 91.44 466 ALA A CA 1
ATOM 3838 C C . ALA A 1 466 ? 5.956 36.362 -2.653 1.00 91.44 466 ALA A C 1
ATOM 3840 O O . ALA A 1 466 ? 5.857 37.047 -1.634 1.00 91.44 466 ALA A O 1
ATOM 3841 N N . ARG A 1 467 ? 4.884 36.001 -3.374 1.00 91.00 467 ARG A N 1
ATOM 3842 C CA . ARG A 1 467 ? 3.498 36.298 -2.970 1.00 91.00 467 ARG A CA 1
ATOM 3843 C C . ARG A 1 467 ? 3.122 35.587 -1.671 1.00 91.00 467 ARG A C 1
ATOM 3845 O O . ARG A 1 467 ? 2.625 36.248 -0.764 1.00 91.00 467 ARG A O 1
ATOM 3852 N N . LYS A 1 468 ? 3.431 34.291 -1.536 1.00 90.06 468 LYS A N 1
ATOM 3853 C CA . LYS A 1 468 ? 3.181 33.523 -0.299 1.00 90.06 468 LYS A CA 1
ATOM 3854 C C . LYS A 1 468 ? 3.897 34.133 0.910 1.00 90.06 468 LYS A C 1
ATOM 3856 O O . LYS A 1 468 ? 3.265 34.387 1.926 1.00 90.06 468 LYS A O 1
ATOM 3861 N N . ARG A 1 469 ? 5.172 34.513 0.764 1.00 86.88 469 ARG A N 1
ATOM 3862 C CA . ARG A 1 469 ? 5.942 35.182 1.832 1.00 86.88 469 ARG A CA 1
ATOM 3863 C C . ARG A 1 469 ? 5.417 36.564 2.224 1.00 86.88 469 ARG A C 1
ATOM 3865 O O . ARG A 1 469 ? 5.682 37.007 3.336 1.00 86.88 469 ARG A O 1
ATOM 3872 N N . LYS A 1 470 ? 4.752 37.284 1.314 1.00 88.88 470 LYS A N 1
ATOM 3873 C CA . LYS A 1 470 ? 4.111 38.571 1.631 1.00 88.88 470 LYS A CA 1
ATOM 3874 C C . LYS A 1 470 ? 2.808 38.376 2.405 1.00 88.88 470 LYS A C 1
ATOM 3876 O O . LYS A 1 470 ? 2.529 39.184 3.278 1.00 88.88 470 LYS A O 1
ATOM 3881 N N . LEU A 1 471 ? 2.061 37.311 2.114 1.00 85.81 471 LEU A N 1
ATOM 3882 C CA . LEU A 1 471 ? 0.853 36.943 2.859 1.00 85.81 471 LEU A CA 1
ATOM 3883 C C . LEU A 1 471 ? 1.188 36.458 4.278 1.00 85.81 471 LEU A C 1
ATOM 3885 O O . LEU A 1 471 ? 0.533 36.867 5.221 1.00 85.81 471 LEU A O 1
ATOM 3889 N N . GLU A 1 472 ? 2.262 35.683 4.447 1.00 82.81 472 GLU A N 1
ATOM 3890 C CA . GLU A 1 472 ? 2.720 35.199 5.765 1.00 82.81 472 GLU A CA 1
ATOM 3891 C C . GLU A 1 472 ? 3.306 36.291 6.681 1.00 82.81 472 GLU A C 1
ATOM 3893 O O . GLU A 1 472 ? 3.531 36.040 7.859 1.00 82.81 472 GLU A O 1
ATOM 3898 N N . LYS A 1 473 ? 3.600 37.486 6.154 1.00 80.19 473 LYS A N 1
ATOM 3899 C CA . LYS A 1 473 ? 4.141 38.627 6.921 1.00 80.19 473 LYS A CA 1
ATOM 3900 C C . LYS A 1 473 ? 3.119 39.754 7.131 1.00 80.19 473 LYS A C 1
ATOM 3902 O O . LYS A 1 473 ? 3.513 40.842 7.543 1.00 80.19 473 LYS A O 1
ATOM 3907 N N . GLY A 1 474 ? 1.864 39.527 6.742 1.00 65.75 474 GLY A N 1
ATOM 3908 C CA . GLY A 1 474 ? 0.775 40.506 6.792 1.00 65.75 474 GLY A CA 1
ATOM 3909 C C . GLY A 1 474 ? -0.166 40.384 7.996 1.00 65.75 474 GLY A C 1
ATOM 3910 O O . GLY A 1 474 ? -1.094 41.183 8.068 1.00 65.75 474 GLY A O 1
ATOM 3911 N N . ASP A 1 475 ? 0.090 39.439 8.901 1.00 43.38 475 ASP A N 1
ATOM 3912 C CA . ASP A 1 475 ? -0.487 39.329 10.252 1.00 43.38 475 ASP A CA 1
ATOM 3913 C C . ASP A 1 475 ? 0.616 39.611 11.286 1.00 43.38 475 ASP A C 1
ATOM 3915 O O . ASP A 1 475 ? 0.290 40.127 12.382 1.00 43.38 475 ASP A O 1
#

pLDDT: mean 79.01, std 18.09, range [28.67, 98.38]

Foldseek 3Di:
DPVVVVVVVVVVVVVVVVVVVVVVVVVVVVVVVVVVVVVVVVVVVVVVVVVVVVVVVVVVVVVVVVVVVVVVVVVVVVVVVVVVVVVVVVVVVVVVVVVVVVVVVVVVVVVVVVVVVVVVVVVVVVVVVVVVVVVVVVVVVVVVVVVVVVVVVVVVVVVVVVVVVVVVVVVVVVVVVVVVVVVVVVVVVVVVVVVVVVVVVVVVVVVVVVVVVVVVCVVCVVVVVVVVVVCVVVVDPDPVVVVVCVVCVVVVVVVVVVVVVVVVVVVVVVVVVVVVVVVVCVVVVPDDDDDDDDDDDDPPVVVVVVVVVVVVVVVVVVVVVVVVVVVVVVVLLVVLLVVCVVQPVPDDNVNSVPDDSVRSVVVVVVSVVVVVVVVVVVPPDDPDPPVVVVVVCVPPVNVVPDDDDDDDDDDDDDDDDDDDDDDDDDDDDDDPDDPVVVVVVVVVVVVVVVVVVVVVVVVVVVVVVVVVVVVVPPD

Radius of gyration: 92.03 Å; chains: 1; bounding box: 187×64×307 Å